Protein AF-0000000065806432 (afdb_homodimer)

Structure (mmCIF, N/CA/C/O backbone):
data_AF-0000000065806432-model_v1
#
loop_
_entity.id
_entity.type
_entity.pdbx_description
1 polymer '8-amino-7-oxononanoate synthase'
#
loop_
_atom_site.group_PDB
_atom_site.id
_atom_site.type_symbol
_atom_site.label_atom_id
_atom_site.label_alt_id
_atom_site.label_comp_id
_atom_site.label_asym_id
_atom_site.label_entity_id
_atom_site.label_seq_id
_atom_site.pdbx_PDB_ins_code
_atom_site.Cartn_x
_atom_site.Cartn_y
_atom_site.Cartn_z
_atom_site.occupancy
_atom_site.B_iso_or_equiv
_atom_site.auth_seq_id
_atom_site.auth_comp_id
_atom_site.auth_asym_id
_atom_site.auth_atom_id
_atom_site.pdbx_PDB_model_num
ATOM 1 N N . MET A 1 1 ? 24.422 17.156 -22.75 1 39.91 1 MET A N 1
ATOM 2 C CA . MET A 1 1 ? 24.797 15.875 -22.156 1 39.91 1 MET A CA 1
ATOM 3 C C . MET A 1 1 ? 23.625 14.891 -22.203 1 39.91 1 MET A C 1
ATOM 5 O O . MET A 1 1 ? 22.469 15.289 -22.016 1 39.91 1 MET A O 1
ATOM 9 N N . ALA A 1 2 ? 23.703 13.812 -22.828 1 48.34 2 ALA A N 1
ATOM 10 C CA . ALA A 1 2 ? 22.656 12.805 -23.016 1 48.34 2 ALA A CA 1
ATOM 11 C C . ALA A 1 2 ? 21.938 12.516 -21.703 1 48.34 2 ALA A C 1
ATOM 13 O O . ALA A 1 2 ? 22.562 12.461 -20.641 1 48.34 2 ALA A O 1
ATOM 14 N N . ASP A 1 3 ? 20.672 12.734 -21.516 1 82.38 3 ASP A N 1
ATOM 15 C CA . ASP A 1 3 ? 19.859 12.398 -20.359 1 82.38 3 ASP A CA 1
ATOM 16 C C . ASP A 1 3 ? 20.125 10.961 -19.906 1 82.38 3 ASP A C 1
ATOM 18 O O . ASP A 1 3 ? 19.656 10.008 -20.531 1 82.38 3 ASP A O 1
ATOM 22 N N . GLY A 1 4 ? 21.156 10.836 -18.969 1 91.88 4 GLY A N 1
ATOM 23 C CA . GLY A 1 4 ? 21.578 9.547 -18.453 1 91.88 4 GLY A CA 1
ATOM 24 C C . GLY A 1 4 ? 20.422 8.672 -18.031 1 91.88 4 GLY A C 1
ATOM 25 O O . GLY A 1 4 ? 20.469 7.445 -18.172 1 91.88 4 GLY A O 1
ATOM 26 N N . TRP A 1 5 ? 19.375 9.281 -17.609 1 95.5 5 TRP A N 1
ATOM 27 C CA . TRP A 1 5 ? 18.188 8.539 -17.219 1 95.5 5 TRP A CA 1
ATOM 28 C C . TRP A 1 5 ? 17.562 7.832 -18.406 1 95.5 5 TRP A C 1
ATOM 30 O O . TRP A 1 5 ? 17.297 6.629 -18.359 1 95.5 5 TRP A O 1
ATOM 40 N N . MET A 1 6 ? 17.375 8.578 -19.516 1 96.62 6 MET A N 1
ATOM 41 C CA . MET A 1 6 ? 16.656 8.062 -20.688 1 96.62 6 MET A CA 1
ATOM 42 C C . MET A 1 6 ? 17.469 6.969 -21.375 1 96.62 6 MET A C 1
ATOM 44 O O . MET A 1 6 ? 16.906 5.988 -21.859 1 96.62 6 MET A O 1
ATOM 48 N N . ALA A 1 7 ? 18.766 7.141 -21.422 1 96.88 7 ALA A N 1
ATOM 49 C CA . ALA A 1 7 ? 19.625 6.113 -22 1 96.88 7 ALA A CA 1
ATOM 50 C C . ALA A 1 7 ? 19.484 4.793 -21.234 1 96.88 7 ALA A C 1
ATOM 52 O O . ALA A 1 7 ? 19.375 3.729 -21.844 1 96.88 7 ALA A O 1
ATOM 53 N N . ARG A 1 8 ? 19.578 4.879 -19.969 1 97.12 8 ARG A N 1
ATOM 54 C CA . ARG A 1 8 ? 19.438 3.689 -19.125 1 97.12 8 ARG A CA 1
ATOM 55 C C . ARG A 1 8 ? 18.078 3.041 -19.312 1 97.12 8 ARG A C 1
ATOM 57 O O . ARG A 1 8 ? 17.969 1.817 -19.422 1 97.12 8 ARG A O 1
ATOM 64 N N . ILE A 1 9 ? 17.047 3.82 -19.297 1 98.12 9 ILE A N 1
ATOM 65 C CA . ILE A 1 9 ? 15.68 3.354 -19.453 1 98.12 9 ILE A CA 1
ATOM 66 C C . ILE A 1 9 ? 15.508 2.672 -20.812 1 98.12 9 ILE A C 1
ATOM 68 O O . ILE A 1 9 ? 14.992 1.555 -20.891 1 98.12 9 ILE A O 1
ATOM 72 N N . ASP A 1 10 ? 15.945 3.293 -21.844 1 98.12 10 ASP A N 1
ATOM 73 C CA . ASP A 1 10 ? 15.82 2.742 -23.188 1 98.12 10 ASP A CA 1
ATOM 74 C C . ASP A 1 10 ? 16.562 1.418 -23.312 1 98.12 10 ASP A C 1
ATOM 76 O O . ASP A 1 10 ? 16.062 0.467 -23.922 1 98.12 10 ASP A O 1
ATOM 80 N N . ASP A 1 11 ? 17.734 1.385 -22.75 1 98.31 11 ASP A N 1
ATOM 81 C CA . ASP A 1 11 ? 18.547 0.168 -22.797 1 98.31 11 ASP A CA 1
ATOM 82 C C . ASP A 1 11 ? 17.844 -0.973 -22.047 1 98.31 11 ASP A C 1
ATOM 84 O O . ASP A 1 11 ? 17.828 -2.109 -22.531 1 98.31 11 ASP A O 1
ATOM 88 N N . ALA A 1 12 ? 17.359 -0.664 -20.875 1 98.25 12 ALA A N 1
ATOM 89 C CA . ALA A 1 12 ? 16.688 -1.678 -20.062 1 98.25 12 ALA A CA 1
ATOM 90 C C . ALA A 1 12 ? 15.445 -2.213 -20.781 1 98.25 12 ALA A C 1
ATOM 92 O O . ALA A 1 12 ? 15.188 -3.418 -20.766 1 98.25 12 ALA A O 1
ATOM 93 N N . LEU A 1 13 ? 14.672 -1.314 -21.391 1 98.44 13 LEU A N 1
ATOM 94 C CA . LEU A 1 13 ? 13.477 -1.72 -22.109 1 98.44 13 LEU A CA 1
ATOM 95 C C . LEU A 1 13 ? 13.844 -2.582 -23.312 1 98.44 13 LEU A C 1
ATOM 97 O O . LEU A 1 13 ? 13.172 -3.58 -23.594 1 98.44 13 LEU A O 1
ATOM 101 N N . ALA A 1 14 ? 14.852 -2.213 -24.016 1 98.44 14 ALA A N 1
ATOM 102 C CA . ALA A 1 14 ? 15.32 -2.992 -25.156 1 98.44 14 ALA A CA 1
ATOM 103 C C . ALA A 1 14 ? 15.766 -4.387 -24.734 1 98.44 14 ALA A C 1
ATOM 105 O O . ALA A 1 14 ? 15.508 -5.371 -25.422 1 98.44 14 ALA A O 1
ATOM 106 N N . GLN A 1 15 ? 16.422 -4.422 -23.641 1 97.69 15 GLN A N 1
ATOM 107 C CA . GLN A 1 15 ? 16.875 -5.703 -23.109 1 97.69 15 GLN A CA 1
ATOM 108 C C . GLN A 1 15 ? 15.688 -6.613 -22.781 1 97.69 15 GLN A C 1
ATOM 110 O O . GLN A 1 15 ? 15.719 -7.812 -23.078 1 97.69 15 GLN A O 1
ATOM 115 N N . ARG A 1 16 ? 14.656 -6.062 -22.125 1 96.81 16 ARG A N 1
ATOM 116 C CA . ARG A 1 16 ? 13.461 -6.848 -21.828 1 96.81 16 ARG A CA 1
ATOM 117 C C . ARG A 1 16 ? 12.852 -7.414 -23.109 1 96.81 16 ARG A C 1
ATOM 119 O O . ARG A 1 16 ? 12.391 -8.562 -23.125 1 96.81 16 ARG A O 1
ATOM 126 N N . ARG A 1 17 ? 12.812 -6.656 -24.141 1 96.5 17 ARG A N 1
ATOM 127 C CA . ARG A 1 17 ? 12.266 -7.102 -25.422 1 96.5 17 ARG A CA 1
ATOM 128 C C . ARG A 1 17 ? 13.117 -8.211 -26.031 1 96.5 17 ARG A C 1
ATOM 130 O O . ARG A 1 17 ? 12.594 -9.219 -26.5 1 96.5 17 ARG A O 1
ATOM 137 N N . ARG A 1 18 ? 14.391 -8.062 -25.953 1 96 18 ARG A N 1
ATOM 138 C CA . ARG A 1 18 ? 15.312 -9.047 -26.516 1 96 18 ARG A CA 1
ATOM 139 C C . ARG A 1 18 ? 15.195 -10.383 -25.781 1 96 18 ARG A C 1
ATOM 141 O O . ARG A 1 18 ? 15.273 -11.445 -26.406 1 96 18 ARG A O 1
ATOM 148 N N . GLU A 1 19 ? 14.953 -10.289 -24.516 1 94.5 19 GLU A N 1
ATOM 149 C CA . GLU A 1 19 ? 14.922 -11.492 -23.688 1 94.5 19 GLU A CA 1
ATOM 150 C C . GLU A 1 19 ? 13.516 -12.07 -23.594 1 94.5 19 GLU A C 1
ATOM 152 O O . GLU A 1 19 ? 13.289 -13.062 -22.906 1 94.5 19 GLU A O 1
ATOM 157 N N . GLN A 1 20 ? 12.57 -11.445 -24.266 1 93.81 20 GLN A N 1
ATOM 158 C CA . GLN A 1 20 ? 11.18 -11.883 -24.266 1 93.81 20 GLN A CA 1
ATOM 159 C C . GLN A 1 20 ? 10.594 -11.883 -22.859 1 93.81 20 GLN A C 1
ATOM 161 O O . GLN A 1 20 ? 9.938 -12.844 -22.453 1 93.81 20 GLN A O 1
ATOM 166 N N . THR A 1 21 ? 10.961 -10.875 -22.109 1 94.38 21 THR A N 1
ATOM 167 C CA . THR A 1 21 ? 10.445 -10.766 -20.75 1 94.38 21 THR A CA 1
ATOM 168 C C . THR A 1 21 ? 9.664 -9.469 -20.578 1 94.38 21 THR A C 1
ATOM 170 O O . THR A 1 21 ? 9.266 -9.125 -19.469 1 94.38 21 THR A O 1
ATOM 173 N N . TYR A 1 22 ? 9.5 -8.742 -21.75 1 96 22 TYR A N 1
ATOM 174 C CA . TYR A 1 22 ? 8.734 -7.508 -21.703 1 96 22 TYR A CA 1
ATOM 175 C C . TYR A 1 22 ? 7.285 -7.781 -21.312 1 96 22 TYR A C 1
ATOM 177 O O . TYR A 1 22 ? 6.621 -8.625 -21.922 1 96 22 TYR A O 1
ATOM 185 N N . ARG A 1 23 ? 6.793 -7.109 -20.281 1 95.44 23 ARG A N 1
ATOM 186 C CA . ARG A 1 23 ? 5.445 -7.309 -19.75 1 95.44 23 ARG A CA 1
ATOM 187 C C . ARG A 1 23 ? 4.473 -6.293 -20.344 1 95.44 23 ARG A C 1
ATOM 189 O O . ARG A 1 23 ? 4.836 -5.137 -20.578 1 95.44 23 ARG A O 1
ATOM 196 N N . GLU A 1 24 ? 3.322 -6.754 -20.578 1 93.38 24 GLU A N 1
ATOM 197 C CA . GLU A 1 24 ? 2.232 -5.902 -21.047 1 93.38 24 GLU A CA 1
ATOM 198 C C . GLU A 1 24 ? 0.978 -6.098 -20.203 1 93.38 24 GLU A C 1
ATOM 200 O O . GLU A 1 24 ? 0.688 -7.207 -19.766 1 93.38 24 GLU A O 1
ATOM 205 N N . ARG A 1 25 ? 0.303 -5.012 -19.938 1 94.31 25 ARG A N 1
ATOM 206 C CA . ARG A 1 25 ? -0.989 -5.082 -19.266 1 94.31 25 ARG A CA 1
ATOM 207 C C . ARG A 1 25 ? -2.135 -5.039 -20.281 1 94.31 25 ARG A C 1
ATOM 209 O O . ARG A 1 25 ? -2.092 -4.273 -21.25 1 94.31 25 ARG A O 1
ATOM 216 N N . TRP A 1 26 ? -3.111 -5.812 -19.969 1 93.25 26 TRP A N 1
ATOM 217 C CA . TRP A 1 26 ? -4.316 -5.828 -20.797 1 93.25 26 TRP A CA 1
ATOM 218 C C . TRP A 1 26 ? -5.508 -5.27 -20.031 1 93.25 26 TRP A C 1
ATOM 220 O O . TRP A 1 26 ? -5.789 -5.699 -18.906 1 93.25 26 TRP A O 1
ATOM 230 N N . ALA A 1 27 ? -6.18 -4.297 -20.609 1 94.88 27 ALA A N 1
ATOM 231 C CA . ALA A 1 27 ? -7.371 -3.73 -19.969 1 94.88 27 ALA A CA 1
ATOM 232 C C . ALA A 1 27 ? -8.578 -4.645 -20.156 1 94.88 27 ALA A C 1
ATOM 234 O O . ALA A 1 27 ? -9.422 -4.398 -21.016 1 94.88 27 ALA A O 1
ATOM 235 N N . LEU A 1 28 ? -8.711 -5.609 -19.312 1 93.06 28 LEU A N 1
ATOM 236 C CA . LEU A 1 28 ? -9.742 -6.633 -19.438 1 93.06 28 LEU A CA 1
ATOM 237 C C . LEU A 1 28 ? -11.023 -6.203 -18.734 1 93.06 28 LEU A C 1
ATOM 239 O O . LEU A 1 28 ? -10.977 -5.543 -17.703 1 93.06 28 LEU A O 1
ATOM 243 N N . SER A 1 29 ? -12.133 -6.527 -19.328 1 89.88 29 SER A N 1
ATOM 244 C CA . SER A 1 29 ? -13.414 -6.43 -18.641 1 89.88 29 SER A CA 1
ATOM 245 C C . SER A 1 29 ? -13.773 -7.746 -17.953 1 89.88 29 SER A C 1
ATOM 247 O O . SER A 1 29 ? -13.516 -8.82 -18.484 1 89.88 29 SER A O 1
ATOM 249 N N . GLY A 1 30 ? -14.281 -7.699 -16.766 1 84.81 30 GLY A N 1
ATOM 250 C CA . GLY A 1 30 ? -14.602 -8.891 -16 1 84.81 30 GLY A CA 1
ATOM 251 C C . GLY A 1 30 ? -13.438 -9.414 -15.188 1 84.81 30 GLY A C 1
ATOM 252 O O . GLY A 1 30 ? -13.586 -10.367 -14.414 1 84.81 30 GLY A O 1
ATOM 253 N N . GLY A 1 31 ? -12.281 -8.984 -15.242 1 72.62 31 GLY A N 1
ATOM 254 C CA . GLY A 1 31 ? -10.992 -9.234 -14.625 1 72.62 31 GLY A CA 1
ATOM 255 C C . GLY A 1 31 ? -11.008 -10.398 -13.648 1 72.62 31 GLY A C 1
ATOM 256 O O . GLY A 1 31 ? -10.391 -11.43 -13.906 1 72.62 31 GLY A O 1
ATOM 257 N N . ASN A 1 32 ? -11.695 -10.609 -12.703 1 86 32 ASN A N 1
ATOM 258 C CA . ASN A 1 32 ? -11.688 -11.664 -11.695 1 86 32 ASN A CA 1
ATOM 259 C C . ASN A 1 32 ? -12.812 -12.672 -11.914 1 86 32 ASN A C 1
ATOM 261 O O . ASN A 1 32 ? -12.891 -13.688 -11.227 1 86 32 ASN A O 1
ATOM 265 N N . ASP A 1 33 ? -13.453 -12.5 -12.914 1 92.69 33 ASP A N 1
ATOM 266 C CA . ASP A 1 33 ? -14.609 -13.359 -13.148 1 92.69 33 ASP A CA 1
ATOM 267 C C . ASP A 1 33 ? -14.211 -14.617 -13.914 1 92.69 33 ASP A C 1
ATOM 269 O O . ASP A 1 33 ? -13.133 -14.68 -14.508 1 92.69 33 ASP A O 1
ATOM 273 N N . ARG A 1 34 ? -15.109 -15.562 -13.844 1 96.06 34 ARG A N 1
ATOM 274 C CA . ARG A 1 34 ? -14.984 -16.797 -14.609 1 96.06 34 ARG A CA 1
ATOM 275 C C . ARG A 1 34 ? -14.805 -16.516 -16.094 1 96.06 34 ARG A C 1
ATOM 277 O O . ARG A 1 34 ? -14.008 -17.172 -16.766 1 96.06 34 ARG A O 1
ATOM 284 N N . LEU A 1 35 ? -15.539 -15.57 -16.531 1 96.44 35 LEU A N 1
ATOM 285 C CA . LEU A 1 35 ? -15.445 -15.102 -17.906 1 96.44 35 LEU A CA 1
ATOM 286 C C . LEU A 1 35 ? -14.93 -13.664 -17.953 1 96.44 35 LEU A C 1
ATOM 288 O O . LEU A 1 35 ? -15.406 -12.805 -17.203 1 96.44 35 LEU A O 1
ATOM 292 N N . ILE A 1 36 ? -13.898 -13.445 -18.812 1 95.75 36 ILE A N 1
ATOM 293 C CA . ILE A 1 36 ? -13.367 -12.102 -19 1 95.75 36 ILE A CA 1
ATOM 294 C C . ILE A 1 36 ? -13.398 -11.742 -20.484 1 95.75 36 ILE A C 1
ATOM 296 O O . ILE A 1 36 ? -13.594 -12.617 -21.344 1 95.75 36 ILE A O 1
ATOM 300 N N . ARG A 1 37 ? -13.234 -10.461 -20.734 1 95.44 37 ARG A N 1
ATOM 301 C CA . ARG A 1 37 ? -13.367 -10.016 -22.109 1 95.44 37 ARG A CA 1
ATOM 302 C C . ARG A 1 37 ? -12.281 -9.008 -22.469 1 95.44 37 ARG A C 1
ATOM 304 O O . ARG A 1 37 ? -11.922 -8.156 -21.656 1 95.44 37 ARG A O 1
ATOM 311 N N . ASP A 1 38 ? -11.734 -9.125 -23.609 1 93.69 38 ASP A N 1
ATOM 312 C CA . ASP A 1 38 ? -10.93 -8.125 -24.297 1 93.69 38 ASP A CA 1
ATOM 313 C C . ASP A 1 38 ? -11.641 -7.625 -25.547 1 93.69 38 ASP A C 1
ATOM 315 O O . ASP A 1 38 ? -11.594 -8.281 -26.594 1 93.69 38 ASP A O 1
ATOM 319 N N . GLY A 1 39 ? -12.195 -6.477 -25.422 1 90.75 39 GLY A N 1
ATOM 320 C CA . GLY A 1 39 ? -13.094 -6.055 -26.484 1 90.75 39 GLY A CA 1
ATOM 321 C C . GLY A 1 39 ? -14.281 -6.98 -26.672 1 90.75 39 GLY A C 1
ATOM 322 O O . GLY A 1 39 ? -15.008 -7.258 -25.703 1 90.75 39 GLY A O 1
ATOM 323 N N . ASP A 1 40 ? -14.367 -7.566 -27.844 1 92.25 40 ASP A N 1
ATOM 324 C CA . ASP A 1 40 ? -15.516 -8.414 -28.156 1 92.25 40 ASP A CA 1
ATOM 325 C C . ASP A 1 40 ? -15.195 -9.883 -27.922 1 92.25 40 ASP A C 1
ATOM 327 O O . ASP A 1 40 ? -16.078 -10.742 -28.016 1 92.25 40 ASP A O 1
ATOM 331 N N . ARG A 1 41 ? -14.039 -10.133 -27.547 1 95.31 41 ARG A N 1
ATOM 332 C CA . ARG A 1 41 ? -13.641 -11.531 -27.359 1 95.31 41 ARG A CA 1
ATOM 333 C C . ARG A 1 41 ? -13.758 -11.938 -25.891 1 95.31 41 ARG A C 1
ATOM 335 O O . ARG A 1 41 ? -13.305 -11.219 -25 1 95.31 41 ARG A O 1
ATOM 342 N N . GLN A 1 42 ? -14.352 -13.047 -25.734 1 96.62 42 GLN A N 1
ATOM 343 C CA . GLN A 1 42 ? -14.539 -13.586 -24.406 1 96.62 42 GLN A CA 1
ATOM 344 C C . GLN A 1 42 ? -13.586 -14.75 -24.141 1 96.62 42 GLN A C 1
ATOM 346 O O . GLN A 1 42 ? -13.328 -15.562 -25.031 1 96.62 42 GLN A O 1
ATOM 351 N N . TYR A 1 43 ? -13.102 -14.859 -22.938 1 97.75 43 TYR A N 1
ATOM 352 C CA . TYR A 1 43 ? -12.18 -15.914 -22.547 1 97.75 43 TYR A CA 1
ATOM 353 C C . TYR A 1 43 ? -12.609 -16.547 -21.219 1 97.75 43 TYR A C 1
ATOM 355 O O . TYR A 1 43 ? -13.133 -15.875 -20.344 1 97.75 43 TYR A O 1
ATOM 363 N N . LEU A 1 44 ? -12.43 -17.906 -21.094 1 98.19 44 LEU A N 1
ATOM 364 C CA . LEU A 1 44 ? -12.414 -18.547 -19.781 1 98.19 44 LEU A CA 1
ATOM 365 C C . LEU A 1 44 ? -11.172 -18.141 -19 1 98.19 44 LEU A C 1
ATOM 367 O O . LEU A 1 44 ? -10.047 -18.297 -19.484 1 98.19 44 LEU A O 1
ATOM 371 N N . ASN A 1 45 ? -11.359 -17.625 -17.828 1 97.81 45 ASN A N 1
ATOM 372 C CA . ASN A 1 45 ? -10.289 -17.047 -17.031 1 97.81 45 ASN A CA 1
ATOM 373 C C . ASN A 1 45 ? -9.633 -18.078 -16.109 1 97.81 45 ASN A C 1
ATOM 375 O O . ASN A 1 45 ? -10.242 -18.531 -15.148 1 97.81 45 ASN A O 1
ATOM 379 N N . PHE A 1 46 ? -8.414 -18.453 -16.359 1 98.25 46 PHE A N 1
ATOM 380 C CA . PHE A 1 46 ? -7.66 -19.375 -15.523 1 98.25 46 PHE A CA 1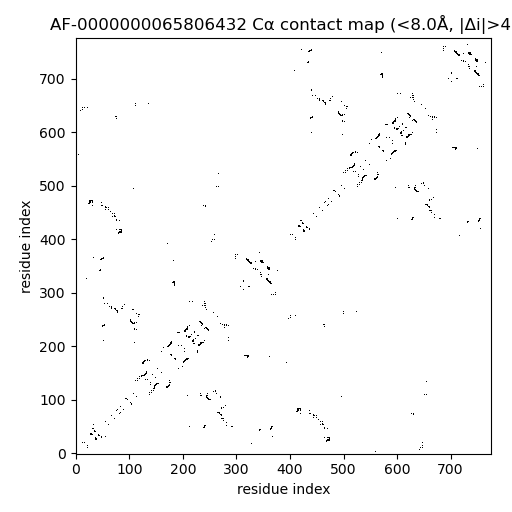
ATOM 381 C C . PHE A 1 46 ? -6.418 -18.688 -14.961 1 98.25 46 PHE A C 1
ATOM 383 O O . PHE A 1 46 ? -5.367 -19.328 -14.828 1 98.25 46 PHE A O 1
ATOM 390 N N . SER A 1 47 ? -6.566 -17.344 -14.641 1 97.12 47 SER A N 1
ATOM 391 C CA . SER A 1 47 ? -5.43 -16.578 -14.141 1 97.12 47 SER A CA 1
ATOM 392 C C . SER A 1 47 ? -5.805 -15.789 -12.898 1 97.12 47 SER A C 1
ATOM 394 O O . SER A 1 47 ? -4.988 -15.023 -12.367 1 97.12 47 SER A O 1
ATOM 396 N N . SER A 1 48 ? -7.004 -15.891 -12.336 1 96.56 48 SER A N 1
ATOM 397 C CA . SER A 1 48 ? -7.496 -15.102 -11.211 1 96.56 48 SER A CA 1
ATOM 398 C C . SER A 1 48 ? -7.082 -15.719 -9.883 1 96.56 48 SER A C 1
ATOM 400 O O . SER A 1 48 ? -7.105 -16.938 -9.727 1 96.56 48 SER A O 1
ATOM 402 N N . ASN A 1 49 ? -6.699 -14.82 -8.898 1 97.56 49 ASN A N 1
ATOM 403 C CA . ASN A 1 49 ? -6.43 -15.273 -7.543 1 97.56 49 ASN A CA 1
ATOM 404 C C . ASN A 1 49 ? -7.684 -15.227 -6.676 1 97.56 49 ASN A C 1
ATOM 406 O O . ASN A 1 49 ? -7.621 -15.461 -5.465 1 97.56 49 ASN A O 1
ATOM 410 N N . ASP A 1 50 ? -8.828 -14.891 -7.285 1 97.75 50 ASP A N 1
ATOM 411 C CA . ASP A 1 50 ? -10.086 -14.891 -6.551 1 97.75 50 ASP A CA 1
ATOM 412 C C . ASP A 1 50 ? -10.617 -16.312 -6.375 1 97.75 50 ASP A C 1
ATOM 414 O O . ASP A 1 50 ? -11.688 -16.656 -6.883 1 97.75 50 ASP A O 1
ATOM 418 N N . TYR A 1 51 ? -9.969 -17.109 -5.531 1 98.44 51 TYR A N 1
ATOM 419 C CA . TYR A 1 51 ? -10.086 -18.562 -5.461 1 98.44 51 TYR A CA 1
ATOM 420 C C . TYR A 1 51 ? -11.508 -18.984 -5.125 1 98.44 51 TYR A C 1
ATOM 422 O O . TYR A 1 51 ? -11.984 -20.016 -5.582 1 98.44 51 TYR A O 1
ATOM 430 N N . LEU A 1 52 ? -12.211 -18.172 -4.344 1 98.31 52 LEU A N 1
ATOM 431 C CA . LEU A 1 52 ? -13.539 -18.547 -3.887 1 98.31 52 LEU A CA 1
ATOM 432 C C . LEU A 1 52 ? -14.617 -17.734 -4.594 1 98.31 52 LEU A C 1
ATOM 434 O O . LEU A 1 52 ? -15.805 -17.875 -4.289 1 98.31 52 LEU A O 1
ATOM 438 N N . GLY A 1 53 ? -14.203 -16.844 -5.48 1 96.75 53 GLY A N 1
ATOM 439 C CA . GLY A 1 53 ? -15.148 -16.047 -6.25 1 96.75 53 GLY A CA 1
ATOM 440 C C . GLY A 1 53 ? -15.875 -15.008 -5.414 1 96.75 53 GLY A C 1
ATOM 441 O O . GLY A 1 53 ? -17.047 -14.734 -5.648 1 96.75 53 GLY A O 1
ATOM 442 N N . LEU A 1 54 ? -15.234 -14.438 -4.461 1 97.88 54 LEU A N 1
ATOM 443 C CA . LEU A 1 54 ? -15.938 -13.578 -3.514 1 97.88 54 LEU A CA 1
ATOM 444 C C . LEU A 1 54 ? -15.906 -12.125 -3.971 1 97.88 54 LEU A C 1
ATOM 446 O O . LEU A 1 54 ? -16.656 -11.289 -3.457 1 97.88 54 LEU A O 1
ATOM 450 N N . ALA A 1 55 ? -15.078 -11.773 -4.953 1 97.12 55 ALA A N 1
ATOM 451 C CA . ALA A 1 55 ? -14.945 -10.391 -5.418 1 97.12 55 ALA A CA 1
ATOM 452 C C . ALA A 1 55 ? -16.281 -9.859 -5.938 1 97.12 55 ALA A C 1
ATOM 454 O O . ALA A 1 55 ? -16.5 -8.648 -5.961 1 97.12 55 ALA A O 1
ATOM 455 N N . ARG A 1 56 ? -17.172 -10.773 -6.34 1 95.75 56 ARG A N 1
ATOM 456 C CA . ARG A 1 56 ? -18.469 -10.352 -6.836 1 95.75 56 ARG A CA 1
ATOM 457 C C . ARG A 1 56 ? -19.594 -11 -6.039 1 95.75 56 ARG A C 1
ATOM 459 O O . ARG A 1 56 ? -20.734 -11.109 -6.523 1 95.75 56 ARG A O 1
ATOM 466 N N . HIS A 1 57 ? -19.297 -11.508 -4.938 1 97.25 57 HIS A N 1
ATOM 467 C CA . HIS A 1 57 ? -20.312 -12.117 -4.086 1 97.25 57 HIS A CA 1
ATOM 468 C C . HIS A 1 57 ? -21.312 -11.086 -3.604 1 97.25 57 HIS A C 1
ATOM 470 O O . HIS A 1 57 ? -20.938 -10.023 -3.102 1 97.25 57 HIS A O 1
ATOM 476 N N . PRO A 1 58 ? -22.609 -11.367 -3.674 1 97.88 58 PRO A N 1
ATOM 477 C CA . PRO A 1 58 ? -23.641 -10.367 -3.381 1 97.88 58 PRO A CA 1
ATOM 478 C C . PRO A 1 58 ? -23.547 -9.836 -1.953 1 97.88 58 PRO A C 1
ATOM 480 O O . PRO A 1 58 ? -23.734 -8.633 -1.726 1 97.88 58 PRO A O 1
ATOM 483 N N . GLU A 1 59 ? -23.266 -10.656 -0.971 1 98.56 59 GLU A N 1
ATOM 484 C CA . GLU A 1 59 ? -23.188 -10.219 0.419 1 98.56 59 GLU A CA 1
ATOM 485 C C . GLU A 1 59 ? -22 -9.281 0.633 1 98.56 59 GLU A C 1
ATOM 487 O O . GLU A 1 59 ? -22.078 -8.352 1.438 1 98.56 59 GLU A O 1
ATOM 492 N N . VAL A 1 60 ? -20.906 -9.562 -0.046 1 98.5 60 VAL A N 1
ATOM 493 C CA . VAL A 1 60 ? -19.688 -8.75 0.088 1 98.5 60 VAL A CA 1
ATOM 494 C C . VAL A 1 60 ? -19.891 -7.398 -0.587 1 98.5 60 VAL A C 1
ATOM 496 O O . VAL A 1 60 ? -19.531 -6.359 -0.03 1 98.5 60 VAL A O 1
ATOM 499 N N . ILE A 1 61 ? -20.531 -7.418 -1.81 1 98.44 61 ILE A N 1
ATOM 500 C CA . ILE A 1 61 ? -20.844 -6.191 -2.527 1 98.44 61 ILE A CA 1
ATOM 501 C C . ILE A 1 61 ? -21.797 -5.336 -1.692 1 98.44 61 ILE A C 1
ATOM 503 O O . ILE A 1 61 ? -21.609 -4.125 -1.568 1 98.44 61 ILE A O 1
ATOM 507 N N . ALA A 1 62 ? -22.781 -5.949 -1.089 1 98.75 62 ALA A N 1
ATOM 508 C CA . ALA A 1 62 ? -23.734 -5.223 -0.25 1 98.75 62 ALA A CA 1
ATOM 509 C C . ALA A 1 62 ? -23.031 -4.555 0.927 1 98.75 62 ALA A C 1
ATOM 511 O O . ALA A 1 62 ? -23.344 -3.414 1.278 1 98.75 62 ALA A O 1
ATOM 512 N N . ALA A 1 63 ? -22.094 -5.238 1.56 1 98.69 63 ALA A N 1
ATOM 513 C CA . ALA A 1 63 ? -21.344 -4.684 2.688 1 98.69 63 ALA A CA 1
ATOM 514 C C . ALA A 1 63 ? -20.469 -3.516 2.244 1 98.69 63 ALA A C 1
ATOM 516 O O . ALA A 1 63 ? -20.328 -2.527 2.969 1 98.69 63 ALA A O 1
ATOM 517 N N . TRP A 1 64 ? -19.875 -3.703 1.062 1 98.25 64 TRP A N 1
ATOM 518 C CA . TRP A 1 64 ? -19.125 -2.619 0.44 1 98.25 64 TRP A CA 1
ATOM 519 C C . TRP A 1 64 ? -19.984 -1.38 0.268 1 98.25 64 TRP A C 1
ATOM 521 O O . TRP A 1 64 ? -19.594 -0.274 0.639 1 98.25 64 TRP A O 1
ATOM 531 N N . GLN A 1 65 ? -21.141 -1.565 -0.251 1 98.62 65 GLN A N 1
ATOM 532 C CA . GLN A 1 65 ? -22.062 -0.473 -0.55 1 98.62 65 GLN A CA 1
ATOM 533 C C . GLN A 1 65 ? -22.609 0.148 0.73 1 98.62 65 GLN A C 1
ATOM 535 O O . GLN A 1 65 ? -22.641 1.372 0.87 1 98.62 65 GLN A O 1
ATOM 540 N N . GLN A 1 66 ? -23.016 -0.657 1.701 1 98.12 66 GLN A N 1
ATOM 541 C CA . GLN A 1 66 ? -23.562 -0.175 2.965 1 98.12 66 GLN A CA 1
ATOM 542 C C . GLN A 1 66 ? -22.484 0.537 3.791 1 98.12 66 GLN A C 1
ATOM 544 O O . GLN A 1 66 ? -22.781 1.532 4.461 1 98.12 66 GLN A O 1
ATOM 549 N N . GLY A 1 67 ? -21.281 -0.02 3.758 1 97.19 67 GLY A N 1
ATOM 550 C CA . GLY A 1 67 ? -20.172 0.629 4.453 1 97.19 67 GLY A CA 1
ATOM 551 C C . GLY A 1 67 ? -19.922 2.047 3.979 1 97.19 67 GLY A C 1
ATOM 552 O O . GLY A 1 67 ? -19.656 2.939 4.785 1 97.19 67 GLY A O 1
ATOM 553 N N . ALA A 1 68 ? -20.016 2.242 2.668 1 97.38 68 ALA A N 1
ATOM 554 C CA . ALA A 1 68 ? -19.828 3.574 2.102 1 97.38 68 ALA A CA 1
ATOM 555 C C . ALA A 1 68 ? -20.906 4.539 2.574 1 97.38 68 ALA A C 1
ATOM 557 O O . ALA A 1 68 ? -20.625 5.699 2.881 1 97.38 68 ALA A O 1
ATOM 558 N N . ALA A 1 69 ? -22.109 4.062 2.615 1 96.44 69 ALA A N 1
ATOM 559 C CA . ALA A 1 69 ? -23.234 4.887 3.059 1 96.44 69 ALA A CA 1
ATOM 560 C C . ALA A 1 69 ? -23.078 5.285 4.523 1 96.44 69 ALA A C 1
ATOM 562 O O . ALA A 1 69 ? -23.438 6.398 4.914 1 96.44 69 ALA A O 1
ATOM 563 N N . GLN A 1 70 ? -22.516 4.414 5.289 1 94.31 70 GLN A N 1
ATOM 564 C CA . GLN A 1 70 ? -22.469 4.609 6.734 1 94.31 70 GLN A CA 1
ATOM 565 C C . GLN A 1 70 ? -21.219 5.387 7.141 1 94.31 70 GLN A C 1
ATOM 567 O O . GLN A 1 70 ? -21.281 6.238 8.031 1 94.31 70 GLN A O 1
ATOM 572 N N . ALA A 1 71 ? -20.125 5.074 6.473 1 94.12 71 ALA A N 1
ATOM 573 C CA . ALA A 1 71 ? -18.875 5.562 7.027 1 94.12 71 ALA A CA 1
ATOM 574 C C . ALA A 1 71 ? -18.062 6.312 5.973 1 94.12 71 ALA A C 1
ATOM 576 O O . ALA A 1 71 ? -17 6.859 6.27 1 94.12 71 ALA A O 1
ATOM 577 N N . GLY A 1 72 ? -18.516 6.379 4.746 1 95.25 72 GLY A N 1
ATOM 578 C CA . GLY A 1 72 ? -17.781 7.062 3.689 1 95.25 72 GLY A CA 1
ATOM 579 C C . GLY A 1 72 ? -16.797 6.164 2.975 1 95.25 72 GLY A C 1
ATOM 580 O O . GLY A 1 72 ? -16.703 4.973 3.275 1 95.25 72 GLY A O 1
ATOM 581 N N . VAL A 1 73 ? -16.031 6.723 1.976 1 97.25 73 VAL A N 1
ATOM 582 C CA . VAL A 1 73 ? -15.227 5.91 1.07 1 97.25 73 VAL A CA 1
ATOM 583 C C . VAL A 1 73 ? -13.742 6.211 1.281 1 97.25 73 VAL A C 1
ATOM 585 O O . VAL A 1 73 ? -12.891 5.746 0.515 1 97.25 73 VAL A O 1
ATOM 588 N N . GLY A 1 74 ? -13.375 6.965 2.275 1 96.38 74 GLY A N 1
ATOM 589 C CA . GLY A 1 74 ? -11.992 7.281 2.619 1 96.38 74 GLY A CA 1
ATOM 590 C C . GLY A 1 74 ? -11.773 7.438 4.113 1 96.38 74 GLY A C 1
ATOM 591 O O . GLY A 1 74 ? -12.695 7.801 4.848 1 96.38 74 GLY A O 1
ATOM 592 N N . ALA A 1 75 ? -10.5 7.191 4.512 1 94.06 75 ALA A N 1
ATOM 593 C CA . ALA A 1 75 ? -10.172 7.266 5.934 1 94.06 75 ALA A CA 1
ATOM 594 C C . ALA A 1 75 ? -9.719 8.672 6.32 1 94.06 75 ALA A C 1
ATOM 596 O O . ALA A 1 75 ? -9.789 9.055 7.488 1 94.06 75 ALA A O 1
ATOM 597 N N . GLY A 1 76 ? -9.203 9.406 5.375 1 90.12 76 GLY A N 1
ATOM 598 C CA . GLY A 1 76 ? -8.883 10.812 5.586 1 90.12 76 GLY A CA 1
ATOM 599 C C . GLY A 1 76 ? -7.605 11.016 6.379 1 90.12 76 GLY A C 1
ATOM 600 O O . GLY A 1 76 ? -7.25 12.148 6.715 1 90.12 76 GLY A O 1
ATOM 601 N N . GLY A 1 77 ? -6.91 10.016 6.75 1 93 77 GLY A N 1
ATOM 602 C CA . GLY A 1 77 ? -5.652 10.094 7.469 1 93 77 GLY A CA 1
ATOM 603 C C . GLY A 1 77 ? -5.137 8.742 7.918 1 93 77 GLY A C 1
ATOM 604 O O . GLY A 1 77 ? -5.777 7.715 7.676 1 93 77 GLY A O 1
ATOM 605 N N . SER A 1 78 ? -3.957 8.828 8.531 1 94.19 78 SER A N 1
ATOM 606 C CA . SER A 1 78 ? -3.4 7.625 9.133 1 94.19 78 SER A CA 1
ATOM 607 C C . SER A 1 78 ? -4.234 7.172 10.328 1 94.19 78 SER A C 1
ATOM 609 O O . SER A 1 78 ? -4.965 7.969 10.922 1 94.19 78 SER A O 1
ATOM 611 N N . GLY A 1 79 ? -4.086 5.898 10.641 1 94.62 79 GLY A N 1
ATOM 612 C CA . GLY A 1 79 ? -4.746 5.383 11.828 1 94.62 79 GLY A CA 1
ATOM 613 C C . GLY A 1 79 ? -4.281 6.051 13.109 1 94.62 79 GLY A C 1
ATOM 614 O O . GLY A 1 79 ? -4.969 6 14.133 1 94.62 79 GLY A O 1
ATOM 615 N N . HIS A 1 80 ? -3.152 6.758 13.102 1 94.81 80 HIS A N 1
ATOM 616 C CA . HIS A 1 80 ? -2.572 7.391 14.281 1 94.81 80 HIS A CA 1
ATOM 617 C C . HIS A 1 80 ? -3.059 8.828 14.43 1 94.81 80 HIS A C 1
ATOM 619 O O . HIS A 1 80 ? -2.781 9.484 15.438 1 94.81 80 HIS A O 1
ATOM 625 N N . VAL A 1 81 ? -3.803 9.328 13.445 1 93.56 81 VAL A N 1
ATOM 626 C CA . VAL A 1 81 ? -4.371 10.672 13.5 1 93.56 81 VAL A CA 1
ATOM 627 C C . VAL A 1 81 ? -5.883 10.586 13.695 1 93.56 81 VAL A C 1
ATOM 629 O O . VAL A 1 81 ? -6.371 10.57 14.828 1 93.56 81 VAL A O 1
ATOM 632 N N . THR A 1 82 ? -6.641 10.234 12.594 1 93.25 82 THR A N 1
ATOM 633 C CA . THR A 1 82 ? -8.078 10.055 12.727 1 93.25 82 THR A CA 1
ATOM 634 C C . THR A 1 82 ? -8.57 8.953 11.781 1 93.25 82 THR A C 1
ATOM 636 O O . THR A 1 82 ? -9.773 8.773 11.609 1 93.25 82 THR A O 1
ATOM 639 N N . GLY A 1 83 ? -7.719 8.234 11.195 1 94.75 83 GLY A N 1
ATOM 640 C CA . GLY A 1 83 ? -8.117 7.301 10.156 1 94.75 83 GLY A CA 1
ATOM 641 C C . GLY A 1 83 ? -8.539 5.945 10.695 1 94.75 83 GLY A C 1
ATOM 642 O O . GLY A 1 83 ? -8.992 5.082 9.938 1 94.75 83 GLY A O 1
ATOM 643 N N . TYR A 1 84 ? -8.344 5.672 12.016 1 95.94 84 TYR A N 1
ATOM 644 C CA . TYR A 1 84 ? -8.727 4.426 12.664 1 95.94 84 TYR A CA 1
ATOM 645 C C . TYR A 1 84 ? -10.117 4.535 13.281 1 95.94 84 TYR A C 1
ATOM 647 O O . TYR A 1 84 ? -10.398 5.469 14.031 1 95.94 84 TYR A O 1
ATOM 655 N N . GLY A 1 85 ? -11 3.596 12.883 1 95.62 85 GLY A N 1
ATOM 656 C CA . GLY A 1 85 ? -12.367 3.641 13.383 1 95.62 85 GLY A CA 1
ATOM 657 C C . GLY A 1 85 ? -12.852 2.311 13.93 1 95.62 85 GLY A C 1
ATOM 658 O O . GLY A 1 85 ? -12.07 1.364 14.055 1 95.62 85 GLY A O 1
ATOM 659 N N . LEU A 1 86 ? -14.133 2.285 14.266 1 95.19 86 LEU A N 1
ATOM 660 C CA . LEU A 1 86 ? -14.742 1.12 14.898 1 95.19 86 LEU A CA 1
ATOM 661 C C . LEU A 1 86 ? -14.742 -0.076 13.953 1 95.19 86 LEU A C 1
ATOM 663 O O . LEU A 1 86 ? -14.594 -1.22 14.391 1 95.19 86 LEU A O 1
ATOM 667 N N . HIS A 1 87 ? -14.93 0.205 12.641 1 96 87 HIS A N 1
ATOM 668 C CA . HIS A 1 87 ? -14.867 -0.881 11.672 1 96 87 HIS A CA 1
ATOM 669 C C . HIS A 1 87 ? -13.5 -1.556 11.688 1 96 87 HIS A C 1
ATOM 671 O O . HIS A 1 87 ? -13.406 -2.783 11.617 1 96 87 HIS A O 1
ATOM 677 N N . HIS A 1 88 ? -12.453 -0.731 11.773 1 97.75 88 HIS A N 1
ATOM 678 C CA . HIS A 1 88 ? -11.102 -1.261 11.82 1 97.75 88 HIS A CA 1
ATOM 679 C C . HIS A 1 88 ? -10.875 -2.09 13.078 1 97.75 88 HIS A C 1
ATOM 681 O O . HIS A 1 88 ? -10.367 -3.213 13.008 1 97.75 88 HIS A O 1
ATOM 687 N N . GLN A 1 89 ? -11.25 -1.516 14.195 1 97.75 89 GLN A N 1
ATOM 688 C CA . GLN A 1 89 ? -11.062 -2.178 15.477 1 97.75 89 GLN A CA 1
ATOM 689 C C . GLN A 1 89 ? -11.789 -3.518 15.516 1 97.75 89 GLN A C 1
ATOM 691 O O . GLN A 1 89 ? -11.219 -4.527 15.945 1 97.75 89 GLN A O 1
ATOM 696 N N . ARG A 1 90 ? -13.008 -3.512 15.078 1 97.69 90 ARG A N 1
ATOM 697 C CA . ARG A 1 90 ? -13.812 -4.727 15.086 1 97.69 90 ARG A CA 1
ATOM 698 C C . ARG A 1 90 ? -13.203 -5.801 14.195 1 97.69 90 ARG A C 1
ATOM 700 O O . ARG A 1 90 ? -13.141 -6.973 14.578 1 97.69 90 ARG A O 1
ATOM 707 N N . LEU A 1 91 ? -12.773 -5.43 13.016 1 98.62 91 LEU A N 1
ATOM 708 C CA . LEU A 1 91 ? -12.188 -6.41 12.109 1 98.62 91 LEU A CA 1
ATOM 709 C C . LEU A 1 91 ? -10.891 -6.977 12.688 1 98.62 91 LEU A C 1
ATOM 711 O O . LEU A 1 91 ? -10.633 -8.18 12.57 1 98.62 91 LEU A O 1
ATOM 715 N N . GLU A 1 92 ? -10.023 -6.09 13.266 1 98.81 92 GLU A N 1
ATOM 716 C CA . GLU A 1 92 ? -8.797 -6.562 13.891 1 98.81 92 GLU A CA 1
ATOM 717 C C . GLU A 1 92 ? -9.086 -7.59 14.977 1 98.81 92 GLU A C 1
ATOM 719 O O . GLU A 1 92 ? -8.438 -8.633 15.047 1 98.81 92 GLU A O 1
ATOM 724 N N . GLN A 1 93 ? -10.07 -7.328 15.773 1 98.62 93 GLN A N 1
ATOM 725 C CA . GLN A 1 93 ? -10.43 -8.234 16.859 1 98.62 93 GLN A CA 1
ATOM 726 C C . GLN A 1 93 ? -10.977 -9.555 16.312 1 98.62 93 GLN A C 1
ATOM 728 O O . GLN A 1 93 ? -10.586 -10.625 16.766 1 98.62 93 GLN A O 1
ATOM 733 N N . ARG A 1 94 ? -11.828 -9.492 15.367 1 98.5 94 ARG A N 1
ATOM 734 C CA . ARG A 1 94 ? -12.43 -10.695 14.781 1 98.5 94 ARG A CA 1
ATOM 735 C C . ARG A 1 94 ? -11.375 -11.562 14.109 1 98.5 94 ARG A C 1
ATOM 737 O O . ARG A 1 94 ? -11.422 -12.789 14.211 1 98.5 94 ARG A O 1
ATOM 744 N N . LEU A 1 95 ? -10.492 -10.938 13.406 1 98.56 95 LEU A N 1
ATOM 745 C CA . LEU A 1 95 ? -9.406 -11.656 12.742 1 98.56 95 LEU A CA 1
ATOM 746 C C . LEU A 1 95 ? -8.531 -12.375 13.758 1 98.56 95 LEU A C 1
ATOM 748 O O . LEU A 1 95 ? -8.172 -13.539 13.562 1 98.56 95 LEU A O 1
ATOM 752 N N . ALA A 1 96 ? -8.133 -11.609 14.805 1 98.69 96 ALA A N 1
ATOM 753 C CA . ALA A 1 96 ? -7.297 -12.18 15.852 1 98.69 96 ALA A CA 1
ATOM 754 C C . ALA A 1 96 ? -7.969 -13.398 16.484 1 98.69 96 ALA A C 1
ATOM 756 O O . ALA A 1 96 ? -7.348 -14.461 16.625 1 98.69 96 ALA A O 1
ATOM 757 N N . ASP A 1 97 ? -9.227 -13.281 16.781 1 98.44 97 ASP A N 1
ATOM 758 C CA . ASP A 1 97 ? -9.984 -14.375 17.391 1 98.44 97 ASP A CA 1
ATOM 759 C C . ASP A 1 97 ? -10.078 -15.562 16.438 1 98.44 97 ASP A C 1
ATOM 761 O O . ASP A 1 97 ? -9.836 -16.703 16.844 1 98.44 97 ASP A O 1
ATOM 765 N N . TRP A 1 98 ? -10.414 -15.328 15.211 1 98.19 98 TRP A N 1
ATOM 766 C CA . TRP A 1 98 ? -10.633 -16.375 14.211 1 98.19 98 TRP A CA 1
ATOM 767 C C . TRP A 1 98 ? -9.352 -17.156 13.945 1 98.19 98 TRP A C 1
ATOM 769 O O . TRP A 1 98 ? -9.375 -18.375 13.859 1 98.19 98 TRP A O 1
ATOM 779 N N . LEU A 1 99 ? -8.203 -16.453 13.914 1 98.06 99 LEU A N 1
ATOM 780 C CA . LEU A 1 99 ? -6.953 -17.094 13.5 1 98.06 99 LEU A CA 1
ATOM 781 C C . LEU A 1 99 ? -6.121 -17.484 14.719 1 98.06 99 LEU A C 1
ATOM 783 O O . LEU A 1 99 ? -5.059 -18.094 14.578 1 98.06 99 LEU A O 1
ATOM 787 N N . GLY A 1 100 ? -6.598 -17.141 15.891 1 97.25 100 GLY A N 1
ATOM 788 C CA . GLY A 1 100 ? -5.996 -17.625 17.125 1 97.25 100 GLY A CA 1
ATOM 789 C C . GLY A 1 100 ? -4.738 -16.875 17.5 1 97.25 100 GLY A C 1
ATOM 790 O O . GLY A 1 100 ? -3.744 -17.469 17.906 1 97.25 100 GLY A O 1
ATOM 791 N N . PHE A 1 101 ? -4.715 -15.586 17.391 1 98.25 101 PHE A N 1
ATOM 792 C CA . PHE A 1 101 ? -3.625 -14.719 17.828 1 98.25 101 PHE A CA 1
ATOM 793 C C . PHE A 1 101 ? -4.137 -13.648 18.781 1 98.25 101 PHE A C 1
ATOM 795 O O . PHE A 1 101 ? -5.32 -13.312 18.766 1 98.25 101 PHE A O 1
ATOM 802 N N . PRO A 1 102 ? -3.258 -13.094 19.578 1 98.62 102 PRO A N 1
ATOM 803 C CA . PRO A 1 102 ? -3.701 -12.047 20.5 1 98.62 102 PRO A CA 1
ATOM 804 C C . PRO A 1 102 ? -4.109 -10.758 19.781 1 98.62 102 PRO A C 1
ATOM 806 O O . PRO A 1 102 ? -5.043 -10.078 20.219 1 98.62 102 PRO A O 1
ATOM 809 N N . ARG A 1 103 ? -3.422 -10.406 18.672 1 98.81 103 ARG A N 1
ATOM 810 C CA . ARG A 1 103 ? -3.676 -9.148 17.984 1 98.81 103 ARG A CA 1
ATOM 811 C C . ARG A 1 103 ? -3.602 -9.32 16.469 1 98.81 103 ARG A C 1
ATOM 813 O O . ARG A 1 103 ? -2.912 -10.211 15.977 1 98.81 103 ARG A O 1
ATOM 820 N N . ALA A 1 104 ? -4.309 -8.523 15.797 1 98.88 104 ALA A N 1
ATOM 821 C CA . ALA A 1 104 ? -4.207 -8.32 14.352 1 98.88 104 ALA A CA 1
ATOM 822 C C . ALA A 1 104 ? -4.098 -6.832 14.016 1 98.88 104 ALA A C 1
ATOM 824 O O . ALA A 1 104 ? -4.727 -5.996 14.672 1 98.88 104 ALA A O 1
ATOM 825 N N . LEU A 1 105 ? -3.279 -6.453 13.086 1 98.81 105 LEU A N 1
ATOM 826 C CA . LEU A 1 105 ? -3.158 -5.094 12.562 1 98.81 105 LEU A CA 1
ATOM 827 C C . LEU A 1 105 ? -3.412 -5.066 11.062 1 98.81 105 LEU A C 1
ATOM 829 O O . LEU A 1 105 ? -2.834 -5.855 10.312 1 98.81 105 LEU A O 1
ATOM 833 N N . LEU A 1 106 ? -4.242 -4.156 10.633 1 98.62 106 LEU A N 1
ATOM 834 C CA . LEU A 1 106 ? -4.621 -4.051 9.227 1 98.62 106 LEU A CA 1
ATOM 835 C C . LEU A 1 106 ? -3.604 -3.225 8.453 1 98.62 106 LEU A C 1
ATOM 837 O O . LEU A 1 106 ? -3.08 -2.234 8.969 1 98.62 106 LEU A O 1
ATOM 841 N N . PHE A 1 107 ? -3.311 -3.629 7.281 1 97.88 107 PHE A N 1
ATOM 842 C CA . PHE A 1 107 ? -2.428 -2.945 6.344 1 97.88 107 PHE A CA 1
ATOM 843 C C . PHE A 1 107 ? -3.105 -2.775 4.988 1 97.88 107 PHE A C 1
ATOM 845 O O . PHE A 1 107 ? -4.086 -3.461 4.688 1 97.88 107 PHE A O 1
ATOM 852 N N . THR A 1 108 ? -2.572 -1.922 4.164 1 95.62 108 THR A N 1
ATOM 853 C CA . THR A 1 108 ? -3.184 -1.572 2.887 1 95.62 108 THR A CA 1
ATOM 854 C C . THR A 1 108 ? -2.957 -2.678 1.859 1 95.62 108 THR A C 1
ATOM 856 O O . THR A 1 108 ? -3.713 -2.797 0.892 1 95.62 108 THR A O 1
ATOM 859 N N . SER A 1 109 ? -1.907 -3.445 2.002 1 96.69 109 SER A N 1
ATOM 860 C CA . SER A 1 109 ? -1.607 -4.562 1.113 1 96.69 109 SER A CA 1
ATOM 861 C C . SER A 1 109 ? -0.673 -5.566 1.781 1 96.69 109 SER A C 1
ATOM 863 O O . SER A 1 109 ? -0.042 -5.254 2.793 1 96.69 109 SER A O 1
ATOM 865 N N . GLY A 1 110 ? -0.664 -6.746 1.199 1 97.62 110 GLY A N 1
ATOM 866 C CA . GLY A 1 110 ? 0.3 -7.727 1.677 1 97.62 110 GLY A CA 1
ATOM 867 C C . GLY A 1 110 ? 1.739 -7.297 1.471 1 97.62 110 GLY A C 1
ATOM 868 O O . GLY A 1 110 ? 2.596 -7.543 2.322 1 97.62 110 GLY A O 1
ATOM 869 N N . PHE A 1 111 ? 2.023 -6.652 0.322 1 97.5 111 PHE A N 1
ATOM 870 C CA . PHE A 1 111 ? 3.354 -6.129 0.027 1 97.5 111 PHE A CA 1
ATOM 871 C C . PHE A 1 111 ? 3.814 -5.176 1.121 1 97.5 111 PHE A C 1
ATOM 873 O O . PHE A 1 111 ? 4.914 -5.32 1.654 1 97.5 111 PHE A O 1
ATOM 880 N N . ALA A 1 112 ? 2.943 -4.258 1.491 1 96.69 112 ALA A N 1
ATOM 881 C CA . ALA A 1 112 ? 3.238 -3.279 2.533 1 96.69 112 ALA A CA 1
ATOM 882 C C . ALA A 1 112 ? 3.4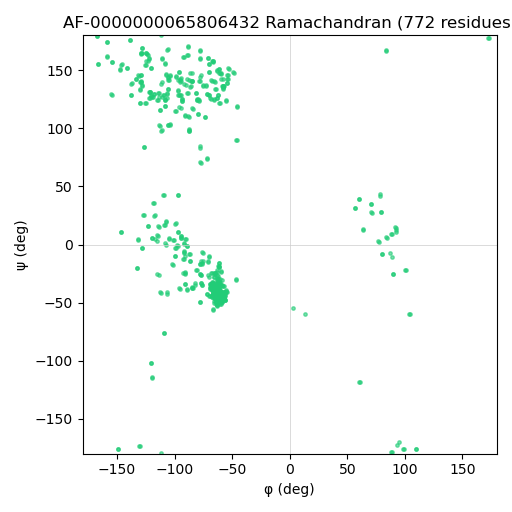12 -3.959 3.891 1 96.69 112 ALA A C 1
ATOM 884 O O . ALA A 1 112 ? 4.301 -3.592 4.664 1 96.69 112 ALA A O 1
ATOM 885 N N . ALA A 1 113 ? 2.549 -4.891 4.195 1 98.25 113 ALA A N 1
ATOM 886 C CA . ALA A 1 113 ? 2.619 -5.594 5.473 1 98.25 113 ALA A CA 1
ATOM 887 C C . ALA A 1 113 ? 3.961 -6.301 5.637 1 98.25 113 ALA A C 1
ATOM 889 O O . ALA A 1 113 ? 4.602 -6.195 6.688 1 98.25 113 ALA A O 1
ATOM 890 N N . ASN A 1 114 ? 4.395 -7.012 4.598 1 98.44 114 ASN A N 1
ATOM 891 C CA . ASN A 1 114 ? 5.672 -7.719 4.637 1 98.44 114 ASN A CA 1
ATOM 892 C C . ASN A 1 114 ? 6.84 -6.758 4.824 1 98.44 114 ASN A C 1
ATOM 894 O O . ASN A 1 114 ? 7.723 -7.004 5.648 1 98.44 114 ASN A O 1
ATOM 898 N N . GLN A 1 115 ? 6.785 -5.695 4.059 1 97 115 GLN A N 1
ATOM 899 C CA . GLN A 1 115 ? 7.867 -4.719 4.152 1 97 115 GLN A CA 1
ATOM 900 C C . GLN A 1 115 ? 7.895 -4.062 5.531 1 97 115 GLN A C 1
ATOM 902 O O . GLN A 1 115 ? 8.961 -3.881 6.117 1 97 115 GLN A O 1
ATOM 907 N N . ALA A 1 116 ? 6.758 -3.717 6.008 1 97.12 116 ALA A N 1
ATOM 908 C CA . ALA A 1 116 ? 6.652 -3.064 7.312 1 97.12 116 ALA A CA 1
ATOM 909 C C . ALA A 1 116 ? 7.16 -3.979 8.422 1 97.12 116 ALA A C 1
ATOM 911 O O . ALA A 1 116 ? 7.891 -3.539 9.312 1 97.12 116 ALA A O 1
ATOM 912 N N . LEU A 1 117 ? 6.723 -5.207 8.375 1 98.12 117 LEU A N 1
ATOM 913 C CA . LEU A 1 117 ? 7.039 -6.176 9.414 1 98.12 117 LEU A CA 1
ATOM 914 C C . LEU A 1 117 ? 8.539 -6.438 9.477 1 98.12 117 LEU A C 1
ATOM 916 O O . LEU A 1 117 ? 9.148 -6.324 10.539 1 98.12 117 LEU A O 1
ATOM 920 N N . VAL A 1 118 ? 9.18 -6.758 8.367 1 98.06 118 VAL A N 1
ATOM 921 C CA . VAL A 1 118 ? 10.609 -7.047 8.312 1 98.06 118 VAL A CA 1
ATOM 922 C C . VAL A 1 118 ? 11.406 -5.785 8.633 1 98.06 118 VAL A C 1
ATOM 924 O O . VAL A 1 118 ? 12.352 -5.828 9.422 1 98.06 118 VAL A O 1
ATOM 927 N N . GLY A 1 119 ? 10.969 -4.668 8.055 1 96.06 119 GLY A N 1
ATOM 928 C CA . GLY A 1 119 ? 11.68 -3.414 8.258 1 96.06 119 GLY A CA 1
ATOM 929 C C . GLY A 1 119 ? 11.648 -2.936 9.695 1 96.06 119 GLY A C 1
ATOM 930 O O . GLY A 1 119 ? 12.641 -2.387 10.188 1 96.06 119 GLY A O 1
ATOM 931 N N . ALA A 1 120 ? 10.562 -3.104 10.336 1 97.12 120 ALA A N 1
ATOM 932 C CA . ALA A 1 120 ? 10.422 -2.613 11.703 1 97.12 120 ALA A CA 1
ATOM 933 C C . ALA A 1 120 ? 11.141 -3.529 12.695 1 97.12 120 ALA A C 1
ATOM 935 O O . ALA A 1 120 ? 11.695 -3.064 13.688 1 97.12 120 ALA A O 1
ATOM 936 N N . LEU A 1 121 ? 11.18 -4.82 12.43 1 97.69 121 LEU A N 1
ATOM 937 C CA . LEU A 1 121 ? 11.586 -5.781 13.453 1 97.69 121 LEU A CA 1
ATOM 938 C C . LEU A 1 121 ? 13.086 -6.035 13.398 1 97.69 121 LEU A C 1
ATOM 940 O O . LEU A 1 121 ? 13.711 -6.289 14.43 1 97.69 121 LEU A O 1
ATOM 944 N N . THR A 1 122 ? 13.703 -6.016 12.273 1 97.19 122 THR A N 1
ATOM 945 C CA . THR A 1 122 ? 15.078 -6.492 12.156 1 97.19 122 THR A CA 1
ATOM 946 C C . THR A 1 122 ? 16.062 -5.328 12.242 1 97.19 122 THR A C 1
ATOM 948 O O . THR A 1 122 ? 15.734 -4.203 11.852 1 97.19 122 THR A O 1
ATOM 951 N N . ALA A 1 123 ? 17.203 -5.594 12.766 1 95.81 123 ALA A N 1
ATOM 952 C CA . ALA A 1 123 ? 18.266 -4.613 12.945 1 95.81 123 ALA A CA 1
ATOM 953 C C . ALA A 1 123 ? 19.625 -5.219 12.609 1 95.81 123 ALA A C 1
ATOM 955 O O . ALA A 1 123 ? 19.719 -6.41 12.297 1 95.81 123 ALA A O 1
ATOM 956 N N . SER A 1 124 ? 20.656 -4.293 12.672 1 95.75 124 SER A N 1
ATOM 957 C CA . SER A 1 124 ? 22.016 -4.773 12.477 1 95.75 124 SER A CA 1
ATOM 958 C C . SER A 1 124 ? 22.375 -5.848 13.5 1 95.75 124 SER A C 1
ATOM 960 O O . SER A 1 124 ? 22.078 -5.707 14.688 1 95.75 124 SER A O 1
ATOM 962 N N . GLY A 1 125 ? 22.969 -6.902 13.039 1 95.56 125 GLY A N 1
ATOM 963 C CA . GLY A 1 125 ? 23.328 -8.016 13.906 1 95.56 125 GLY A CA 1
ATOM 964 C C . GLY A 1 125 ? 22.344 -9.172 13.836 1 95.56 125 GLY A C 1
ATOM 965 O O . GLY A 1 125 ? 22.688 -10.305 14.18 1 95.56 125 GLY A O 1
ATOM 966 N N . ASP A 1 126 ? 21.125 -8.891 13.406 1 96.88 126 ASP A N 1
ATOM 967 C CA . ASP A 1 126 ? 20.125 -9.945 13.242 1 96.88 126 ASP A CA 1
ATOM 968 C C . ASP A 1 126 ? 20.359 -10.742 11.961 1 96.88 126 ASP A C 1
ATOM 970 O O . ASP A 1 126 ? 21.172 -10.352 11.125 1 96.88 126 ASP A O 1
ATOM 974 N N . HIS A 1 127 ? 19.672 -11.859 11.867 1 97.06 127 HIS A N 1
ATOM 975 C CA . HIS A 1 127 ? 19.75 -12.727 10.695 1 97.06 127 HIS A CA 1
ATOM 976 C C . HIS A 1 127 ? 18.359 -13.094 10.188 1 97.06 127 HIS A C 1
ATOM 978 O O . HIS A 1 127 ? 17.453 -13.367 10.984 1 97.06 127 HIS A O 1
ATOM 984 N N . ILE A 1 128 ? 18.203 -12.984 8.93 1 98.06 128 ILE A N 1
ATOM 985 C CA . ILE A 1 128 ? 17 -13.445 8.258 1 98.06 128 ILE A CA 1
ATOM 986 C C . ILE A 1 128 ? 17.312 -14.703 7.441 1 98.06 128 ILE A C 1
ATOM 988 O O . ILE A 1 128 ? 18.203 -14.695 6.598 1 98.06 128 ILE A O 1
ATOM 992 N N . LEU A 1 129 ? 16.688 -15.797 7.73 1 98.38 129 LEU A N 1
ATOM 993 C CA . LEU A 1 129 ? 16.75 -17.031 6.957 1 98.38 129 LEU A CA 1
ATOM 994 C C . LEU A 1 129 ? 15.477 -17.234 6.141 1 98.38 129 LEU A C 1
ATOM 996 O O . LEU A 1 129 ? 14.453 -17.672 6.672 1 98.38 129 LEU A O 1
ATOM 1000 N N . ALA A 1 130 ? 15.539 -16.969 4.859 1 98.62 130 ALA A N 1
ATOM 1001 C CA . ALA A 1 130 ? 14.336 -16.953 4.031 1 98.62 130 ALA A CA 1
ATOM 1002 C C . ALA A 1 130 ? 14.32 -18.125 3.051 1 98.62 130 ALA A C 1
ATOM 1004 O O . ALA A 1 130 ? 15.359 -18.484 2.484 1 98.62 130 ALA A O 1
ATOM 1005 N N . ASP A 1 131 ? 13.188 -18.719 2.871 1 98.69 131 ASP A N 1
ATOM 1006 C CA . ASP A 1 131 ? 13.016 -19.672 1.777 1 98.69 131 ASP A CA 1
ATOM 1007 C C . ASP A 1 131 ? 13.391 -19.047 0.438 1 98.69 131 ASP A C 1
ATOM 1009 O O . ASP A 1 131 ? 13.031 -17.906 0.162 1 98.69 131 ASP A O 1
ATOM 1013 N N . ARG A 1 132 ? 13.992 -19.781 -0.423 1 97.62 132 ARG A N 1
ATOM 1014 C CA . ARG A 1 132 ? 14.547 -19.266 -1.673 1 97.62 132 ARG A CA 1
ATOM 1015 C C . ARG A 1 132 ? 13.453 -18.75 -2.594 1 97.62 132 ARG A C 1
ATOM 1017 O O . ARG A 1 132 ? 13.68 -17.844 -3.395 1 97.62 132 ARG A O 1
ATOM 1024 N N . LEU A 1 133 ? 12.266 -19.25 -2.432 1 96.94 133 LEU A N 1
ATOM 1025 C CA . LEU A 1 133 ? 11.203 -18.891 -3.367 1 96.94 133 LEU A CA 1
ATOM 1026 C C . LEU A 1 133 ? 10.203 -17.953 -2.717 1 96.94 133 LEU A C 1
ATOM 1028 O O . LEU A 1 133 ? 9.07 -17.797 -3.197 1 96.94 133 LEU A O 1
ATOM 1032 N N . SER A 1 134 ? 10.641 -17.297 -1.603 1 97.38 134 SER A N 1
ATOM 1033 C CA . SER A 1 134 ? 9.766 -16.344 -0.932 1 97.38 134 SER A CA 1
ATOM 1034 C C . SER A 1 134 ? 9.391 -15.195 -1.856 1 97.38 134 SER A C 1
ATOM 1036 O O . SER A 1 134 ? 10.18 -14.805 -2.719 1 97.38 134 SER A O 1
ATOM 1038 N N . HIS A 1 135 ? 8.234 -14.68 -1.709 1 96.69 135 HIS A N 1
ATOM 1039 C CA . HIS A 1 135 ? 7.648 -13.594 -2.494 1 96.69 135 HIS A CA 1
ATOM 1040 C C . HIS A 1 135 ? 8.578 -12.383 -2.535 1 96.69 135 HIS A C 1
ATOM 1042 O O . HIS A 1 135 ? 9.305 -12.117 -1.574 1 96.69 135 HIS A O 1
ATOM 1048 N N . ALA A 1 136 ? 8.5 -11.633 -3.574 1 93.62 136 ALA A N 1
ATOM 1049 C CA . ALA A 1 136 ? 9.352 -10.477 -3.836 1 93.62 136 ALA A CA 1
ATOM 1050 C C . ALA A 1 136 ? 9.273 -9.469 -2.689 1 93.62 136 ALA A C 1
ATOM 1052 O O . ALA A 1 136 ? 10.281 -8.859 -2.328 1 93.62 136 ALA A O 1
ATOM 1053 N N . SER A 1 137 ? 8.086 -9.227 -2.135 1 96 137 SER A N 1
ATOM 1054 C CA . SER A 1 137 ? 7.91 -8.258 -1.054 1 96 137 SER A CA 1
ATOM 1055 C C . SER A 1 137 ? 8.711 -8.664 0.182 1 96 137 SER A C 1
ATOM 1057 O O . SER A 1 137 ? 9.156 -7.809 0.945 1 96 137 SER A O 1
ATOM 1059 N N . LEU A 1 138 ? 8.875 -9.953 0.413 1 97.56 138 LEU A N 1
ATOM 1060 C CA . LEU A 1 138 ? 9.641 -10.469 1.543 1 97.56 138 LEU A CA 1
ATOM 1061 C C . LEU A 1 138 ? 11.141 -10.375 1.272 1 97.56 138 LEU A C 1
ATOM 1063 O O . LEU A 1 138 ? 11.898 -9.891 2.113 1 97.56 138 LEU A O 1
ATOM 1067 N N . LEU A 1 139 ? 11.547 -10.844 0.128 1 96.19 139 LEU A N 1
ATOM 1068 C CA . LEU A 1 139 ? 12.969 -10.875 -0.203 1 96.19 139 LEU A CA 1
ATOM 1069 C C . LEU A 1 139 ? 13.523 -9.469 -0.341 1 96.19 139 LEU A C 1
ATOM 1071 O O . LEU A 1 139 ? 14.648 -9.188 0.093 1 96.19 139 LEU A O 1
ATOM 1075 N N . GLU A 1 140 ? 12.742 -8.594 -0.974 1 94.44 140 GLU A N 1
ATOM 1076 C CA . GLU A 1 140 ? 13.164 -7.199 -1.08 1 94.44 140 GLU A CA 1
ATOM 1077 C C . GLU A 1 140 ? 13.32 -6.562 0.299 1 94.44 140 GLU A C 1
ATOM 1079 O O . GLU A 1 140 ? 14.305 -5.863 0.558 1 94.44 140 GLU A O 1
ATOM 1084 N N . ALA A 1 141 ? 12.328 -6.75 1.149 1 95.94 141 ALA A N 1
ATOM 1085 C CA . ALA A 1 141 ? 12.398 -6.227 2.512 1 95.94 141 ALA A CA 1
ATOM 1086 C C . ALA A 1 141 ? 13.641 -6.754 3.232 1 95.94 141 ALA A C 1
ATOM 1088 O O . ALA A 1 141 ? 14.32 -6.004 3.938 1 95.94 141 ALA A O 1
ATOM 1089 N N . ALA A 1 142 ? 13.891 -8.031 3.078 1 96.88 142 ALA A N 1
ATOM 1090 C CA . ALA A 1 142 ? 15.055 -8.648 3.713 1 96.88 142 ALA A CA 1
ATOM 1091 C C . ALA A 1 142 ? 16.359 -8.055 3.182 1 96.88 142 ALA A C 1
ATOM 1093 O O . ALA A 1 142 ? 17.281 -7.805 3.947 1 96.88 142 ALA A O 1
ATOM 1094 N N . MET A 1 143 ? 16.391 -7.812 1.902 1 94.38 143 MET A N 1
ATOM 1095 C CA . MET A 1 143 ? 17.594 -7.266 1.265 1 94.38 143 MET A CA 1
ATOM 1096 C C . MET A 1 143 ? 17.859 -5.84 1.737 1 94.38 143 MET A C 1
ATOM 1098 O O . MET A 1 143 ? 19 -5.418 1.849 1 94.38 143 MET A O 1
ATOM 1102 N N . HIS A 1 144 ? 16.812 -5.133 2.004 1 92.31 144 HIS A N 1
ATOM 1103 C CA . HIS A 1 144 ? 16.938 -3.742 2.424 1 92.31 144 HIS A CA 1
ATOM 1104 C C . HIS A 1 144 ? 17.141 -3.639 3.932 1 92.31 144 HIS A C 1
ATOM 1106 O O . HIS A 1 144 ? 17.516 -2.58 4.441 1 92.31 144 HIS A O 1
ATOM 1112 N N . SER A 1 145 ? 16.891 -4.715 4.613 1 94.44 145 SER A N 1
ATOM 1113 C CA . SER A 1 145 ? 17.094 -4.762 6.059 1 94.44 145 SER A CA 1
ATOM 1114 C C . SER A 1 145 ? 18.578 -4.738 6.406 1 94.44 145 SER A C 1
ATOM 1116 O O . SER A 1 145 ? 19.406 -5.238 5.645 1 94.44 145 SER A O 1
ATOM 1118 N N . PRO A 1 146 ? 18.953 -4.129 7.594 1 94.75 146 PRO A N 1
ATOM 1119 C CA . PRO A 1 146 ? 20.344 -4.227 8.039 1 94.75 146 PRO A CA 1
ATOM 1120 C C . PRO A 1 146 ? 20.734 -5.637 8.484 1 94.75 146 PRO A C 1
ATOM 1122 O O . PRO A 1 146 ? 21.906 -5.914 8.719 1 94.75 146 PRO A O 1
ATOM 1125 N N . ALA A 1 147 ? 19.797 -6.547 8.625 1 96.69 147 ALA A N 1
ATOM 1126 C CA . ALA A 1 147 ? 20.062 -7.934 9 1 96.69 147 ALA A CA 1
ATOM 1127 C C . ALA A 1 147 ? 20.75 -8.688 7.867 1 96.69 147 ALA A C 1
ATOM 1129 O O . ALA A 1 147 ? 20.672 -8.273 6.707 1 96.69 147 ALA A O 1
ATOM 1130 N N . THR A 1 148 ? 21.469 -9.727 8.234 1 96.62 148 THR A N 1
ATOM 1131 C CA . THR A 1 148 ? 22.094 -10.586 7.238 1 96.62 148 THR A CA 1
ATOM 1132 C C . THR A 1 148 ? 21.078 -11.57 6.66 1 96.62 148 THR A C 1
ATOM 1134 O O . THR A 1 148 ? 20.453 -12.328 7.402 1 96.62 148 THR A O 1
ATOM 1137 N N . LEU A 1 149 ? 20.953 -11.57 5.398 1 97.56 149 LEU A N 1
ATOM 1138 C CA . LEU A 1 149 ? 20.031 -12.477 4.723 1 97.56 149 LEU A CA 1
ATOM 1139 C C . LEU A 1 149 ? 20.75 -13.734 4.25 1 97.56 149 LEU A C 1
ATOM 1141 O O . LEU A 1 149 ? 21.797 -13.656 3.604 1 97.56 149 LEU A O 1
ATOM 1145 N N . ARG A 1 150 ? 20.25 -14.836 4.559 1 97.44 150 ARG A N 1
ATOM 1146 C CA . ARG A 1 150 ? 20.625 -16.141 4.008 1 97.44 150 ARG A CA 1
ATOM 1147 C C . ARG A 1 150 ? 19.391 -16.891 3.52 1 97.44 150 ARG A C 1
ATOM 1149 O O . ARG A 1 150 ? 18.359 -16.922 4.195 1 97.44 150 ARG A O 1
ATOM 1156 N N . ARG A 1 151 ? 19.531 -17.469 2.414 1 97.88 151 ARG A N 1
ATOM 1157 C CA . ARG A 1 151 ? 18.406 -18.234 1.878 1 97.88 151 ARG A CA 1
ATOM 1158 C C . ARG A 1 151 ? 18.656 -19.734 2.006 1 97.88 151 ARG A C 1
ATOM 1160 O O . ARG A 1 151 ? 19.781 -20.188 1.881 1 97.88 151 ARG A O 1
ATOM 1167 N N . PHE A 1 152 ? 17.656 -20.438 2.307 1 98.25 152 PHE A N 1
ATOM 1168 C CA . PHE A 1 152 ? 17.75 -21.891 2.328 1 98.25 152 PHE A CA 1
ATOM 1169 C C . PHE A 1 152 ? 16.938 -22.5 1.187 1 98.25 152 PHE A C 1
ATOM 1171 O O . PHE A 1 152 ? 16.078 -21.844 0.613 1 98.25 152 PHE A O 1
ATOM 1178 N N . ALA A 1 153 ? 17.281 -23.734 0.863 1 98.31 153 ALA A N 1
ATOM 1179 C CA . ALA A 1 153 ? 16.625 -24.438 -0.248 1 98.31 153 ALA A CA 1
ATOM 1180 C C . ALA A 1 153 ? 15.125 -24.531 -0.031 1 98.31 153 ALA A C 1
ATOM 1182 O O . ALA A 1 153 ? 14.664 -24.75 1.09 1 98.31 153 ALA A O 1
ATOM 1183 N N . HIS A 1 154 ? 14.383 -24.406 -1.089 1 97.56 154 HIS A N 1
ATOM 1184 C CA . HIS A 1 154 ? 12.93 -24.328 -1.073 1 97.56 154 HIS A CA 1
ATOM 1185 C C . HIS A 1 154 ? 12.312 -25.516 -0.36 1 97.56 154 HIS A C 1
ATOM 1187 O O . HIS A 1 154 ? 12.578 -26.672 -0.718 1 97.56 154 HIS A O 1
ATOM 1193 N N . ASN A 1 155 ? 11.516 -25.219 0.637 1 97.75 155 ASN A N 1
ATOM 1194 C CA . ASN A 1 155 ? 10.742 -26.219 1.388 1 97.75 155 ASN A CA 1
ATOM 1195 C C . ASN A 1 155 ? 11.648 -27.281 1.986 1 97.75 155 ASN A C 1
ATOM 1197 O O . ASN A 1 155 ? 11.25 -28.453 2.094 1 97.75 155 ASN A O 1
ATOM 1201 N N . ASP A 1 156 ? 12.836 -26.891 2.32 1 98.38 156 ASP A N 1
ATOM 1202 C CA . ASP A 1 156 ? 13.82 -27.844 2.828 1 98.38 156 ASP A CA 1
ATOM 1203 C C . ASP A 1 156 ? 14.125 -27.578 4.305 1 98.38 156 ASP A C 1
ATOM 1205 O O . ASP A 1 156 ? 15.039 -26.828 4.629 1 98.38 156 ASP A O 1
ATOM 1209 N N . ALA A 1 157 ? 13.477 -28.312 5.117 1 98.12 157 ALA A N 1
ATOM 1210 C CA . ALA A 1 157 ? 13.648 -28.156 6.559 1 98.12 157 ALA A CA 1
ATOM 1211 C C . ALA A 1 157 ? 15.07 -28.5 6.988 1 98.12 157 ALA A C 1
ATOM 1213 O O . ALA A 1 157 ? 15.617 -27.875 7.902 1 98.12 157 ALA A O 1
ATOM 1214 N N . ASP A 1 158 ? 15.68 -29.484 6.359 1 97.75 158 ASP A N 1
ATOM 1215 C CA . ASP A 1 158 ? 17.047 -29.859 6.699 1 97.75 158 ASP A CA 1
ATOM 1216 C C . ASP A 1 158 ? 18.031 -28.75 6.355 1 97.75 158 ASP A C 1
ATOM 1218 O O . ASP A 1 158 ? 18.969 -28.484 7.113 1 97.75 158 ASP A O 1
ATOM 1222 N N . ALA A 1 159 ? 17.812 -28.156 5.242 1 98.12 159 ALA A N 1
ATOM 1223 C CA . ALA A 1 159 ? 18.672 -27.031 4.863 1 98.12 159 ALA A CA 1
ATOM 1224 C C . ALA A 1 159 ? 18.547 -25.891 5.871 1 98.12 159 ALA A C 1
ATOM 1226 O O . ALA A 1 159 ? 19.562 -25.266 6.227 1 98.12 159 ALA A O 1
ATOM 1227 N N . LEU A 1 160 ? 17.328 -25.578 6.273 1 98.19 160 LEU A N 1
ATOM 1228 C CA . LEU A 1 160 ? 17.125 -24.562 7.297 1 98.19 160 LEU A CA 1
ATOM 1229 C C . LEU A 1 160 ? 17.844 -24.938 8.586 1 98.19 160 LEU A C 1
ATOM 1231 O O . LEU A 1 160 ? 18.5 -24.094 9.203 1 98.19 160 LEU A O 1
ATOM 1235 N N . GLN A 1 161 ? 17.719 -26.156 8.969 1 97.19 161 GLN A N 1
ATOM 1236 C CA . GLN A 1 161 ? 18.344 -26.625 10.203 1 97.19 161 GLN A CA 1
ATOM 1237 C C . GLN A 1 161 ? 19.859 -26.438 10.148 1 97.19 161 GLN A C 1
ATOM 1239 O O . GLN A 1 161 ? 20.484 -26.062 11.141 1 97.19 161 GLN A O 1
ATOM 1244 N N . ARG A 1 162 ? 20.438 -26.75 9.031 1 96.69 162 ARG A N 1
ATOM 1245 C CA . ARG A 1 162 ? 21.891 -26.578 8.852 1 96.69 162 ARG A CA 1
ATOM 1246 C C . ARG A 1 162 ? 22.281 -25.125 9.023 1 96.69 162 ARG A C 1
ATOM 1248 O O . ARG A 1 162 ? 23.312 -24.812 9.641 1 96.69 162 ARG A O 1
ATOM 1255 N N . LEU A 1 163 ? 21.484 -24.25 8.477 1 95.75 163 LEU A N 1
ATOM 1256 C CA . LEU A 1 163 ? 21.766 -22.828 8.609 1 95.75 163 LEU A CA 1
ATOM 1257 C C . LEU A 1 163 ? 21.641 -22.375 10.062 1 95.75 163 LEU A C 1
ATOM 1259 O O . LEU A 1 163 ? 22.391 -21.516 10.516 1 95.75 163 LEU A O 1
ATOM 1263 N N . LEU A 1 164 ? 20.688 -22.969 10.781 1 95.19 164 LEU A N 1
ATOM 1264 C CA . LEU A 1 164 ? 20.391 -22.547 12.148 1 95.19 164 LEU A CA 1
ATOM 1265 C C . LEU A 1 164 ? 21.453 -23.062 13.117 1 95.19 164 LEU A C 1
ATOM 1267 O O . LEU A 1 164 ? 21.562 -22.594 14.242 1 95.19 164 LEU A O 1
ATOM 1271 N N . ARG A 1 165 ? 22.219 -24 12.719 1 91.25 165 ARG A N 1
ATOM 1272 C CA . ARG A 1 165 ? 23.266 -24.547 13.562 1 91.25 165 ARG A CA 1
ATOM 1273 C C . ARG A 1 165 ? 24.484 -23.625 13.602 1 91.25 165 ARG A C 1
ATOM 1275 O O . ARG A 1 165 ? 25.297 -23.703 14.516 1 91.25 165 ARG A O 1
ATOM 1282 N N . ARG A 1 166 ? 24.484 -22.797 12.68 1 87.56 166 ARG A N 1
ATOM 1283 C CA . ARG A 1 166 ? 25.609 -21.859 12.648 1 87.56 166 ARG A CA 1
ATOM 1284 C C . ARG A 1 166 ? 25.484 -20.828 13.766 1 87.56 166 ARG A C 1
ATOM 1286 O O . ARG A 1 166 ? 24.391 -20.391 14.102 1 87.56 166 ARG A O 1
ATOM 1293 N N . ASP A 1 167 ? 26.625 -20.609 14.375 1 77.06 167 ASP A N 1
ATOM 1294 C CA . ASP A 1 167 ? 26.641 -19.625 15.453 1 77.06 167 ASP A CA 1
ATOM 1295 C C . ASP A 1 167 ? 26.344 -18.219 14.922 1 77.06 167 ASP A C 1
ATOM 1297 O O . ASP A 1 167 ? 26.875 -17.812 13.883 1 77.06 167 ASP A O 1
ATOM 1301 N N . CYS A 1 168 ? 25.328 -17.672 15.555 1 80.25 168 CYS A N 1
ATOM 1302 C CA . CYS A 1 168 ? 24.953 -16.328 15.164 1 80.25 168 CYS A CA 1
ATOM 1303 C C . CYS A 1 168 ? 24.641 -15.469 16.391 1 80.25 168 CYS A C 1
ATOM 1305 O O . CYS A 1 168 ? 24.078 -15.961 17.359 1 80.25 168 CYS A O 1
ATOM 1307 N N . ALA A 1 169 ? 25.281 -14.406 16.359 1 84.94 169 ALA A N 1
ATOM 1308 C CA . ALA A 1 169 ? 24.906 -13.406 17.359 1 84.94 169 ALA A CA 1
ATOM 1309 C C . ALA A 1 169 ? 23.609 -12.688 16.953 1 84.94 169 ALA A C 1
ATOM 1311 O O . ALA A 1 169 ? 23.234 -12.695 15.789 1 84.94 169 ALA A O 1
ATOM 1312 N N . GLY A 1 170 ? 22.75 -12.289 17.828 1 91.75 170 GLY A N 1
ATOM 1313 C CA . GLY A 1 170 ? 21.547 -11.508 17.562 1 91.75 170 GLY A CA 1
ATOM 1314 C C . GLY A 1 170 ? 20.312 -12.367 17.344 1 91.75 170 GLY A C 1
ATOM 1315 O O . GLY A 1 170 ? 20.359 -13.586 17.547 1 91.75 170 GLY A O 1
ATOM 1316 N N . ASN A 1 171 ? 19.234 -11.789 16.953 1 95.88 171 ASN A N 1
ATOM 1317 C CA . ASN A 1 171 ? 17.969 -12.477 16.719 1 95.88 171 ASN A CA 1
ATOM 1318 C C . ASN A 1 171 ? 17.906 -13.078 15.312 1 95.88 171 ASN A C 1
ATOM 1320 O O . ASN A 1 171 ? 18.547 -12.57 14.391 1 95.88 171 ASN A O 1
ATOM 1324 N N . ARG A 1 172 ? 17.25 -14.156 15.188 1 96.94 172 ARG A N 1
ATOM 1325 C CA . ARG A 1 172 ? 17.094 -14.812 13.891 1 96.94 172 ARG A CA 1
ATOM 1326 C C . ARG A 1 172 ? 15.617 -14.938 13.523 1 96.94 172 ARG A C 1
ATOM 1328 O O . ARG A 1 172 ? 14.805 -15.398 14.328 1 96.94 172 ARG A O 1
ATOM 1335 N N . LEU A 1 173 ? 15.273 -14.477 12.312 1 98.19 173 LEU A N 1
ATOM 1336 C CA . LEU A 1 173 ? 13.93 -14.555 11.758 1 98.19 173 LEU A CA 1
ATOM 1337 C C . LEU A 1 173 ? 13.883 -15.508 10.57 1 98.19 173 LEU A C 1
ATOM 1339 O O . LEU A 1 173 ? 14.539 -15.281 9.555 1 98.19 173 LEU A O 1
ATOM 1343 N N . VAL A 1 174 ? 13.141 -16.594 10.711 1 98.62 174 VAL A N 1
ATOM 1344 C CA . VAL A 1 174 ? 12.898 -17.516 9.602 1 98.62 174 VAL A CA 1
ATOM 1345 C C . VAL A 1 174 ? 11.656 -17.062 8.828 1 98.62 174 VAL A C 1
ATOM 1347 O O . VAL A 1 174 ? 10.609 -16.797 9.422 1 98.62 174 VAL A O 1
ATOM 1350 N N . ILE A 1 175 ? 11.766 -16.969 7.48 1 98.75 175 ILE A N 1
ATOM 1351 C CA . ILE A 1 175 ? 10.672 -16.469 6.645 1 98.75 175 ILE A CA 1
ATOM 1352 C C . ILE A 1 175 ? 10.297 -17.531 5.609 1 98.75 175 ILE A C 1
ATOM 1354 O O . ILE A 1 175 ? 11.172 -18.094 4.941 1 98.75 175 ILE A O 1
ATOM 1358 N N . THR A 1 176 ? 9.023 -17.828 5.473 1 98.69 176 THR A N 1
ATOM 1359 C CA . THR A 1 176 ? 8.484 -18.672 4.418 1 98.69 176 THR A CA 1
ATOM 1360 C C . THR A 1 176 ? 7.066 -18.266 4.055 1 98.69 176 THR A C 1
ATOM 1362 O O . THR A 1 176 ? 6.609 -17.188 4.445 1 98.69 176 THR A O 1
ATOM 1365 N N . GLU A 1 177 ? 6.434 -18.984 3.182 1 98.38 177 GLU A N 1
ATOM 1366 C CA . GLU A 1 177 ? 5.039 -18.797 2.789 1 98.38 177 GLU A CA 1
ATOM 1367 C C . GLU A 1 177 ? 4.211 -20.047 3.062 1 98.38 177 GLU A C 1
ATOM 1369 O O . GLU A 1 177 ? 4.754 -21.156 3.148 1 98.38 177 GLU A O 1
ATOM 1374 N N . GLY A 1 178 ? 2.906 -19.812 3.295 1 98.25 178 GLY A N 1
ATOM 1375 C CA . GLY A 1 178 ? 2.047 -20.969 3.412 1 98.25 178 GLY A CA 1
ATOM 1376 C C . GLY A 1 178 ? 1.907 -21.75 2.113 1 98.25 178 GLY A C 1
ATOM 1377 O O . GLY A 1 178 ? 2.139 -22.953 2.076 1 98.25 178 GLY A O 1
ATOM 1378 N N . VAL A 1 179 ? 1.492 -21.062 1.072 1 98.44 179 VAL A N 1
ATOM 1379 C CA . VAL A 1 179 ? 1.41 -21.547 -0.301 1 98.44 179 VAL A CA 1
ATOM 1380 C C . VAL A 1 179 ? 2.25 -20.656 -1.215 1 98.44 179 VAL A C 1
ATOM 1382 O O . VAL A 1 179 ? 2.148 -19.422 -1.16 1 98.44 179 VAL A O 1
ATOM 1385 N N . PHE A 1 180 ? 3.152 -21.266 -1.963 1 97.75 180 PHE A N 1
ATOM 1386 C CA . PHE A 1 180 ? 4.004 -20.5 -2.859 1 97.75 180 PHE A CA 1
ATOM 1387 C C . PHE A 1 180 ? 3.275 -20.172 -4.16 1 97.75 180 PHE A C 1
ATOM 1389 O O . PHE A 1 180 ? 2.754 -21.078 -4.82 1 97.75 180 PHE A O 1
ATOM 1396 N N . SER A 1 181 ? 3.27 -18.938 -4.594 1 95.81 181 SER A N 1
ATOM 1397 C CA . SER A 1 181 ? 2.377 -18.359 -5.59 1 95.81 181 SER A CA 1
ATOM 1398 C C . SER A 1 181 ? 2.682 -18.891 -6.984 1 95.81 181 SER A C 1
ATOM 1400 O O . SER A 1 181 ? 1.825 -18.859 -7.871 1 95.81 181 SER A O 1
ATOM 1402 N N . MET A 1 182 ? 3.898 -19.312 -7.25 1 95.31 182 MET A N 1
ATOM 1403 C CA . MET A 1 182 ? 4.273 -19.688 -8.609 1 95.31 182 MET A CA 1
ATOM 1404 C C . MET A 1 182 ? 4.301 -21.203 -8.758 1 95.31 182 MET A C 1
ATOM 1406 O O . MET A 1 182 ? 4.184 -21.734 -9.867 1 95.31 182 MET A O 1
ATOM 1410 N N . ASP A 1 183 ? 4.332 -21.906 -7.594 1 95.56 183 ASP A N 1
ATOM 1411 C CA . ASP A 1 183 ? 4.465 -23.359 -7.629 1 95.56 183 ASP A CA 1
ATOM 1412 C C . ASP A 1 183 ? 3.215 -24.047 -7.066 1 95.56 183 ASP A C 1
ATOM 1414 O O . ASP A 1 183 ? 2.947 -25.203 -7.367 1 95.56 183 ASP A O 1
ATOM 1418 N N . GLY A 1 184 ? 2.543 -23.344 -6.242 1 97 184 GLY A N 1
ATOM 1419 C CA . GLY A 1 184 ? 1.321 -23.891 -5.668 1 97 184 GLY A CA 1
ATOM 1420 C C . GLY A 1 184 ? 1.577 -24.844 -4.52 1 97 184 GLY A C 1
ATOM 1421 O O . GLY A 1 184 ? 0.645 -25.25 -3.822 1 97 184 GLY A O 1
ATOM 1422 N N . ASP A 1 185 ? 2.791 -25.203 -4.277 1 97.25 185 ASP A N 1
ATOM 1423 C CA . ASP A 1 185 ? 3.121 -26.125 -3.188 1 97.25 185 ASP A CA 1
ATOM 1424 C C . ASP A 1 185 ? 3.104 -25.391 -1.842 1 97.25 185 ASP A C 1
ATOM 1426 O O . ASP A 1 185 ? 3.119 -24.172 -1.793 1 97.25 185 ASP A O 1
ATOM 1430 N N . ARG A 1 186 ? 2.988 -26.172 -0.755 1 97.38 186 ARG A N 1
ATOM 1431 C CA . ARG A 1 186 ? 2.889 -25.625 0.594 1 97.38 186 ARG A CA 1
ATOM 1432 C C . ARG A 1 186 ? 4.176 -25.859 1.376 1 97.38 186 ARG A C 1
ATOM 1434 O O . ARG A 1 186 ? 4.836 -26.875 1.204 1 97.38 186 ARG A O 1
ATOM 1441 N N . ALA A 1 187 ? 4.492 -24.922 2.209 1 97.88 187 ALA A N 1
ATOM 1442 C CA . ALA A 1 187 ? 5.613 -25.125 3.125 1 97.88 187 ALA A CA 1
ATOM 1443 C C . ALA A 1 187 ? 5.297 -26.203 4.152 1 97.88 187 ALA A C 1
ATOM 1445 O O . ALA A 1 187 ? 4.152 -26.328 4.598 1 97.88 187 ALA A O 1
ATOM 1446 N N . PRO A 1 188 ? 6.305 -27.078 4.5 1 97.94 188 PRO A N 1
ATOM 1447 C CA . PRO A 1 188 ? 6.121 -27.984 5.637 1 97.94 188 PRO A CA 1
ATOM 1448 C C . PRO A 1 188 ? 6.164 -27.25 6.98 1 97.94 188 PRO A C 1
ATOM 1450 O O . PRO A 1 188 ? 7.098 -27.453 7.762 1 97.94 188 PRO A O 1
ATOM 1453 N N . LEU A 1 189 ? 5.113 -26.516 7.332 1 98.25 189 LEU A N 1
ATOM 1454 C CA . LEU A 1 189 ? 5.094 -25.531 8.422 1 98.25 189 LEU A CA 1
ATOM 1455 C C . LEU A 1 189 ? 5.34 -26.219 9.758 1 98.25 189 LEU A C 1
ATOM 1457 O O . LEU A 1 189 ? 6.074 -25.688 10.602 1 98.25 189 LEU A O 1
ATOM 1461 N N . PRO A 1 190 ? 4.715 -27.453 10.023 1 98 190 PRO A N 1
ATOM 1462 C CA . PRO A 1 190 ? 5.004 -28.094 11.312 1 98 190 PRO A CA 1
ATOM 1463 C C . PRO A 1 190 ? 6.492 -28.359 11.523 1 98 190 PRO A C 1
ATOM 1465 O O . PRO A 1 190 ? 7.027 -28.078 12.602 1 98 190 PRO A O 1
ATOM 1468 N N . ALA A 1 191 ? 7.137 -28.859 10.5 1 98.25 191 ALA A N 1
ATOM 1469 C CA . ALA A 1 191 ? 8.57 -29.141 10.594 1 98.25 191 ALA A CA 1
ATOM 1470 C C . ALA A 1 191 ? 9.367 -27.844 10.773 1 98.25 191 ALA A C 1
ATOM 1472 O O . ALA A 1 191 ? 10.281 -27.781 11.602 1 98.25 191 ALA A O 1
ATOM 1473 N N . LEU A 1 192 ? 9.086 -26.797 9.992 1 98.44 192 LEU A N 1
ATOM 1474 C CA . LEU A 1 192 ? 9.797 -25.531 10.078 1 98.44 192 LEU A CA 1
ATOM 1475 C C . LEU A 1 192 ? 9.586 -24.875 11.445 1 98.44 192 LEU A C 1
ATOM 1477 O O . LEU A 1 192 ? 10.523 -24.312 12.016 1 98.44 192 LEU A O 1
ATOM 1481 N N . ALA A 1 193 ? 8.344 -24.922 11.914 1 97.81 193 ALA A N 1
ATOM 1482 C CA . ALA A 1 193 ? 8.023 -24.328 13.211 1 97.81 193 ALA A CA 1
ATOM 1483 C C . ALA A 1 193 ? 8.797 -25.031 14.328 1 97.81 193 ALA A C 1
ATOM 1485 O O . ALA A 1 193 ? 9.328 -24.375 15.227 1 97.81 193 ALA A O 1
ATOM 1486 N N . GLU A 1 194 ? 8.828 -26.328 14.281 1 97.12 194 GLU A N 1
ATOM 1487 C CA . GLU A 1 194 ? 9.531 -27.109 15.289 1 97.12 194 GLU A CA 1
ATOM 1488 C C . GLU A 1 194 ? 11.016 -26.734 15.328 1 97.12 194 GLU A C 1
ATOM 1490 O O . GLU A 1 194 ? 11.57 -26.484 16.406 1 97.12 194 GLU A O 1
ATOM 1495 N N . ILE A 1 195 ? 11.641 -26.719 14.18 1 96.44 195 ILE A N 1
ATOM 1496 C CA . ILE A 1 195 ? 13.062 -26.422 14.055 1 96.44 195 ILE A CA 1
ATOM 1497 C C . ILE A 1 195 ? 13.336 -25 14.531 1 96.44 195 ILE A C 1
ATOM 1499 O O . ILE A 1 195 ? 14.32 -24.75 15.227 1 96.44 195 ILE A O 1
ATOM 1503 N N . THR A 1 196 ? 12.508 -24.062 14.156 1 96.62 196 THR A N 1
ATOM 1504 C CA . THR A 1 196 ? 12.672 -22.656 14.492 1 96.62 196 THR A CA 1
ATOM 1505 C C . THR A 1 196 ? 12.523 -22.438 15.992 1 96.62 196 THR A C 1
ATOM 1507 O O . THR A 1 196 ? 13.336 -21.734 16.609 1 96.62 196 THR A O 1
ATOM 1510 N N . ARG A 1 197 ? 11.555 -23.047 16.609 1 94.5 197 ARG A N 1
ATOM 1511 C CA . ARG A 1 197 ? 11.312 -22.938 18.047 1 94.5 197 ARG A CA 1
ATOM 1512 C C . ARG A 1 197 ? 12.484 -23.531 18.844 1 94.5 197 ARG A C 1
ATOM 1514 O O . ARG A 1 197 ? 12.93 -22.938 19.828 1 94.5 197 ARG A O 1
ATOM 1521 N N . ALA A 1 198 ? 12.914 -24.688 18.406 1 94.19 198 ALA A N 1
ATOM 1522 C CA . ALA A 1 198 ? 14.016 -25.359 19.094 1 94.19 198 ALA A CA 1
ATOM 1523 C C . ALA A 1 198 ? 15.273 -24.5 19.078 1 94.19 198 ALA A C 1
ATOM 1525 O O . ALA A 1 198 ? 16.062 -24.531 20.031 1 94.19 198 ALA A O 1
ATOM 1526 N N . ALA A 1 199 ? 15.438 -23.688 18.078 1 94.06 199 ALA A N 1
ATOM 1527 C CA . ALA A 1 199 ? 16.625 -22.844 17.938 1 94.06 199 ALA A CA 1
ATOM 1528 C C . ALA A 1 199 ? 16.422 -21.5 18.625 1 94.06 199 ALA A C 1
ATOM 1530 O O . ALA A 1 199 ? 17.297 -20.641 18.609 1 94.06 199 ALA A O 1
ATOM 1531 N N . GLY A 1 200 ? 15.25 -21.297 19.203 1 93.44 200 GLY A N 1
ATOM 1532 C CA . GLY A 1 200 ? 14.961 -20.047 19.875 1 93.44 200 GLY A CA 1
ATOM 1533 C C . GLY A 1 200 ? 14.781 -18.875 18.922 1 93.44 200 GLY A C 1
ATOM 1534 O O . GLY A 1 200 ? 15.086 -17.734 19.281 1 93.44 200 GLY A O 1
ATOM 1535 N N . CYS A 1 201 ? 14.352 -19.109 17.672 1 95.12 201 CYS A N 1
ATOM 1536 C CA . CYS A 1 201 ? 14.141 -18.125 16.641 1 95.12 201 CYS A CA 1
ATOM 1537 C C . CYS A 1 201 ? 12.648 -17.875 16.406 1 95.12 201 CYS A C 1
ATOM 1539 O O . CYS A 1 201 ? 11.812 -18.562 16.984 1 95.12 201 CYS A O 1
ATOM 1541 N N . TRP A 1 202 ? 12.359 -16.812 15.68 1 98.12 202 TRP A N 1
ATOM 1542 C CA . TRP A 1 202 ? 10.977 -16.547 15.305 1 98.12 202 TRP A CA 1
ATOM 1543 C C . TRP A 1 202 ? 10.695 -17.031 13.883 1 98.12 202 TRP A C 1
ATOM 1545 O O . TRP A 1 202 ? 11.57 -16.984 13.016 1 98.12 202 TRP A O 1
ATOM 1555 N N . LEU A 1 203 ? 9.484 -17.516 13.672 1 98.56 203 LEU A N 1
ATOM 1556 C CA . LEU A 1 203 ? 8.984 -17.906 12.352 1 98.56 203 LEU A CA 1
ATOM 1557 C C . LEU A 1 203 ? 7.949 -16.922 11.852 1 98.56 203 LEU A C 1
ATOM 1559 O O . LEU A 1 203 ? 7 -16.578 12.562 1 98.56 203 LEU A O 1
ATOM 1563 N N . MET A 1 204 ? 8.156 -16.359 10.656 1 98.81 204 MET A N 1
ATOM 1564 C CA . MET A 1 204 ? 7.215 -15.516 9.938 1 98.81 204 MET A CA 1
ATOM 1565 C C . MET A 1 204 ? 6.66 -16.234 8.711 1 98.81 204 MET A C 1
ATOM 1567 O O . MET A 1 204 ? 7.422 -16.781 7.902 1 98.81 204 MET A O 1
ATOM 1571 N N . VAL A 1 205 ? 5.348 -16.266 8.555 1 98.88 205 VAL A N 1
ATOM 1572 C CA . VAL A 1 205 ? 4.695 -16.953 7.441 1 98.88 205 VAL A CA 1
ATOM 1573 C C . VAL A 1 205 ? 3.775 -15.977 6.707 1 98.88 205 VAL A C 1
ATOM 1575 O O . VAL A 1 205 ? 2.902 -15.352 7.32 1 98.88 205 VAL A O 1
ATOM 1578 N N . ASP A 1 206 ? 4.004 -15.797 5.449 1 98.81 206 ASP A N 1
ATOM 1579 C CA . ASP A 1 206 ? 3.049 -15.133 4.566 1 98.81 206 ASP A CA 1
ATOM 1580 C C . ASP A 1 206 ? 2.061 -16.141 3.975 1 98.81 206 ASP A C 1
ATOM 1582 O O . ASP A 1 206 ? 2.414 -16.906 3.088 1 98.81 206 ASP A O 1
ATOM 1586 N N . ASP A 1 207 ? 0.855 -16.062 4.387 1 98.69 207 ASP A N 1
ATOM 1587 C CA . ASP A 1 207 ? -0.147 -17.031 3.953 1 98.69 207 ASP A CA 1
ATOM 1588 C C . ASP A 1 207 ? -1.162 -16.391 3.012 1 98.69 207 ASP A C 1
ATOM 1590 O O . ASP A 1 207 ? -2.361 -16.656 3.107 1 98.69 207 ASP A O 1
ATOM 1594 N N . ALA A 1 208 ? -0.699 -15.578 2.102 1 98.44 208 ALA A N 1
ATOM 1595 C CA . ALA A 1 208 ? -1.533 -14.828 1.166 1 98.44 208 ALA A CA 1
ATOM 1596 C C . ALA A 1 208 ? -2.391 -15.766 0.321 1 98.44 208 ALA A C 1
ATOM 1598 O O . ALA A 1 208 ? -3.521 -15.43 -0.036 1 98.44 208 ALA A O 1
ATOM 1599 N N . HIS A 1 209 ? -1.86 -16.938 -0.028 1 98.44 209 HIS A N 1
ATOM 1600 C CA . HIS A 1 209 ? -2.551 -17.859 -0.936 1 98.44 209 HIS A CA 1
ATOM 1601 C C . HIS A 1 209 ? -3.256 -18.969 -0.169 1 98.44 209 HIS A C 1
ATOM 1603 O O . HIS A 1 209 ? -4.012 -19.75 -0.754 1 98.44 209 HIS A O 1
ATOM 1609 N N . GLY A 1 210 ? -3.016 -19.094 1.117 1 98.5 210 GLY A N 1
ATOM 1610 C CA . GLY A 1 210 ? -3.607 -20.172 1.905 1 98.5 210 GLY A CA 1
ATOM 1611 C C . GLY A 1 210 ? -4.871 -19.75 2.629 1 98.5 210 GLY A C 1
ATOM 1612 O O . GLY A 1 210 ? -5.816 -20.531 2.748 1 98.5 210 GLY A O 1
ATOM 1613 N N . ILE A 1 211 ? -4.93 -18.484 3.154 1 98.62 211 ILE A N 1
ATOM 1614 C CA . ILE A 1 211 ? -6.078 -17.984 3.902 1 98.62 211 ILE A CA 1
ATOM 1615 C C . ILE A 1 211 ? -7.336 -18.078 3.039 1 98.62 211 ILE A C 1
ATOM 1617 O O . ILE A 1 211 ? -7.293 -17.812 1.838 1 98.62 211 ILE A O 1
ATOM 1621 N N . GLY A 1 212 ? -8.43 -18.547 3.611 1 98.5 212 GLY A N 1
ATOM 1622 C CA . GLY A 1 212 ? -9.711 -18.688 2.936 1 98.5 212 GLY A CA 1
ATOM 1623 C C . GLY A 1 212 ? -9.891 -20.031 2.258 1 98.5 212 GLY A C 1
ATOM 1624 O O . GLY A 1 212 ? -11.016 -20.5 2.074 1 98.5 212 GLY A O 1
ATOM 1625 N N . VAL A 1 213 ? -8.75 -20.719 1.884 1 98 213 VAL A N 1
ATOM 1626 C CA . VAL A 1 213 ? -8.852 -21.875 0.999 1 98 213 VAL A CA 1
ATOM 1627 C C . VAL A 1 213 ? -8.477 -23.141 1.762 1 98 213 VAL A C 1
ATOM 1629 O O . VAL A 1 213 ? -9.109 -24.188 1.588 1 98 213 VAL A O 1
ATOM 1632 N N . VAL A 1 214 ? -7.449 -23.047 2.586 1 96.06 214 VAL A N 1
ATOM 1633 C CA . VAL A 1 214 ? -6.922 -24.219 3.279 1 96.06 214 VAL A CA 1
ATOM 1634 C C . VAL A 1 214 ? -7.273 -24.141 4.766 1 96.06 214 VAL A C 1
ATOM 1636 O O . VAL A 1 214 ? -7.566 -23.062 5.281 1 96.06 214 VAL A O 1
ATOM 1639 N N . GLY A 1 215 ? -7.305 -25.312 5.402 1 95.5 215 GLY A N 1
ATOM 1640 C CA . GLY A 1 215 ? -7.535 -25.359 6.836 1 95.5 215 GLY A CA 1
ATOM 1641 C C . GLY A 1 215 ? -9 -25.297 7.207 1 95.5 215 GLY A C 1
ATOM 1642 O O . GLY A 1 215 ? -9.844 -24.922 6.387 1 95.5 215 GLY A O 1
ATOM 1643 N N . GLU A 1 216 ? -9.297 -25.594 8.438 1 96.31 216 GLU A N 1
ATOM 1644 C CA . GLU A 1 216 ? -10.664 -25.531 8.945 1 96.31 216 GLU A CA 1
ATOM 1645 C C . GLU A 1 216 ? -11.219 -24.109 8.867 1 96.31 216 GLU A C 1
ATOM 1647 O O . GLU A 1 216 ? -10.562 -23.156 9.289 1 96.31 216 GLU A O 1
ATOM 1652 N N . GLU A 1 217 ? -12.406 -23.984 8.273 1 97.38 217 GLU A N 1
ATOM 1653 C CA . GLU A 1 217 ? -13.078 -22.703 8.117 1 97.38 217 GLU A CA 1
ATOM 1654 C C . GLU A 1 217 ? -12.273 -21.75 7.23 1 97.38 217 GLU A C 1
ATOM 1656 O O . GLU A 1 217 ? -12.516 -20.547 7.211 1 97.38 217 GLU A O 1
ATOM 1661 N N . GLY A 1 218 ? -11.273 -22.297 6.547 1 98.31 218 GLY A N 1
ATOM 1662 C CA . GLY A 1 218 ? -10.461 -21.453 5.688 1 98.31 218 GLY A CA 1
ATOM 1663 C C . GLY A 1 218 ? -9.414 -20.656 6.453 1 98.31 218 GLY A C 1
ATOM 1664 O O . GLY A 1 218 ? -8.977 -19.594 6 1 98.31 218 GLY A O 1
ATOM 1665 N N . ARG A 1 219 ? -8.961 -21.141 7.57 1 98.38 219 ARG A N 1
ATOM 1666 C CA . ARG A 1 219 ? -8.078 -20.391 8.461 1 98.38 219 ARG A CA 1
ATOM 1667 C C . ARG A 1 219 ? -6.656 -20.359 7.914 1 98.38 219 ARG A C 1
ATOM 1669 O O . ARG A 1 219 ? -5.801 -19.641 8.445 1 98.38 219 ARG A O 1
ATOM 1676 N N . GLY A 1 220 ? -6.359 -21.062 6.852 1 98.06 220 GLY A N 1
ATOM 1677 C CA . GLY A 1 220 ? -5.066 -20.969 6.195 1 98.06 220 GLY A CA 1
ATOM 1678 C C . GLY A 1 220 ? -4.117 -22.094 6.59 1 98.06 220 GLY A C 1
ATOM 1679 O O . GLY A 1 220 ? -4.512 -23.016 7.289 1 98.06 220 GLY A O 1
ATOM 1680 N N . CYS A 1 221 ? -2.918 -22.031 6.109 1 97.75 221 CYS A N 1
ATOM 1681 C CA . CYS A 1 221 ? -1.911 -23.062 6.258 1 97.75 221 CYS A CA 1
ATOM 1682 C C . CYS A 1 221 ? -1.455 -23.188 7.707 1 97.75 221 CYS A C 1
ATOM 1684 O O . CYS A 1 221 ? -0.995 -24.25 8.133 1 97.75 221 CYS A O 1
ATOM 1686 N N . ALA A 1 222 ? -1.614 -22.109 8.445 1 94.81 222 ALA A N 1
ATOM 1687 C CA . ALA A 1 222 ? -1.084 -22.062 9.805 1 94.81 222 ALA A CA 1
ATOM 1688 C C . ALA A 1 222 ? -2.178 -22.344 10.828 1 94.81 222 ALA A C 1
ATOM 1690 O O . ALA A 1 222 ? -2.031 -22.016 12.008 1 94.81 222 ALA A O 1
ATOM 1691 N N . TRP A 1 223 ? -3.256 -22.906 10.414 1 95.06 223 TRP A N 1
ATOM 1692 C CA . TRP A 1 223 ? -4.402 -23.062 11.305 1 95.06 223 TRP A CA 1
ATOM 1693 C C . TRP A 1 223 ? -4.109 -24.062 12.414 1 95.06 223 TRP A C 1
ATOM 1695 O O . TRP A 1 223 ? -4.574 -23.906 13.547 1 95.06 223 TRP A O 1
ATOM 1705 N N . ALA A 1 224 ? -3.307 -25.109 12.086 1 92.81 224 ALA A N 1
ATOM 1706 C CA . ALA A 1 224 ? -2.977 -26.125 13.086 1 92.81 224 ALA A CA 1
ATOM 1707 C C . ALA A 1 224 ? -1.893 -25.625 14.031 1 92.81 224 ALA A C 1
ATOM 1709 O O . ALA A 1 224 ? -0.912 -25.016 13.602 1 92.81 224 ALA A O 1
ATOM 1710 N N . PRO A 1 225 ? -1.991 -25.906 15.242 1 92.25 225 PRO A N 1
ATOM 1711 C CA . PRO A 1 225 ? -1.048 -25.406 16.25 1 92.25 225 PRO A CA 1
ATOM 1712 C C . PRO A 1 225 ? 0.392 -25.828 15.961 1 92.25 225 PRO A C 1
ATOM 1714 O O . PRO A 1 225 ? 1.326 -25.062 16.234 1 92.25 225 PRO A O 1
ATOM 1717 N N . ALA A 1 226 ? 0.594 -26.969 15.453 1 92.69 226 ALA A N 1
ATOM 1718 C CA . ALA A 1 226 ? 1.937 -27.5 15.234 1 92.69 226 ALA A CA 1
ATOM 1719 C C . ALA A 1 226 ? 2.709 -26.641 14.234 1 92.69 226 ALA A C 1
ATOM 1721 O O . ALA A 1 226 ? 3.943 -26.641 14.234 1 92.69 226 ALA A O 1
ATOM 1722 N N . GLY A 1 227 ? 2.033 -25.922 13.406 1 94.38 227 GLY A N 1
ATOM 1723 C CA . GLY A 1 227 ? 2.684 -25.094 12.398 1 94.38 227 GLY A CA 1
ATOM 1724 C C . GLY A 1 227 ? 2.48 -23.609 12.625 1 94.38 227 GLY A C 1
ATOM 1725 O O . GLY A 1 227 ? 2.723 -22.797 11.727 1 94.38 227 GLY A O 1
ATOM 1726 N N . ARG A 1 228 ? 2.049 -23.25 13.805 1 95.69 228 ARG A N 1
ATOM 1727 C CA . ARG A 1 228 ? 1.724 -21.859 14.078 1 95.69 228 ARG A CA 1
ATOM 1728 C C . ARG A 1 228 ? 2.984 -21 14.133 1 95.69 228 ARG A C 1
ATOM 1730 O O . ARG A 1 228 ? 3.93 -21.328 14.852 1 95.69 228 ARG A O 1
ATOM 1737 N N . PRO A 1 229 ? 3.016 -19.922 13.398 1 98.44 229 PRO A N 1
ATOM 1738 C CA . PRO A 1 229 ? 4.184 -19.031 13.414 1 98.44 229 PRO A CA 1
ATOM 1739 C C . PRO A 1 229 ? 4.09 -17.953 14.5 1 98.44 229 PRO A C 1
ATOM 1741 O O . PRO A 1 229 ? 3.059 -17.828 15.164 1 98.44 229 PRO A O 1
ATOM 1744 N N . ASP A 1 230 ? 5.195 -17.219 14.727 1 98.25 230 ASP A N 1
ATOM 1745 C CA . ASP A 1 230 ? 5.203 -16.078 15.625 1 98.25 230 ASP A CA 1
ATOM 1746 C C . ASP A 1 230 ? 4.531 -14.867 14.969 1 98.25 230 ASP A C 1
ATOM 1748 O O . ASP A 1 230 ? 3.924 -14.047 15.656 1 98.25 230 ASP A O 1
ATOM 1752 N N . LEU A 1 231 ? 4.727 -14.781 13.672 1 98.81 231 LEU A N 1
ATOM 1753 C CA . LEU A 1 231 ? 4.203 -13.695 12.852 1 98.81 231 LEU A CA 1
ATOM 1754 C C . LEU A 1 231 ? 3.482 -14.25 11.617 1 98.81 231 LEU A C 1
ATOM 1756 O O . LEU A 1 231 ? 4.074 -14.977 10.82 1 98.81 231 LEU A O 1
ATOM 1760 N N . LEU A 1 232 ? 2.213 -13.891 11.492 1 98.88 232 LEU A N 1
ATOM 1761 C CA . LEU A 1 232 ? 1.424 -14.344 10.352 1 98.88 232 LEU A CA 1
ATOM 1762 C C . LEU A 1 232 ? 0.921 -13.164 9.523 1 98.88 232 LEU A C 1
ATOM 1764 O O . LEU A 1 232 ? 0.361 -12.211 10.078 1 98.88 232 LEU A O 1
ATOM 1768 N N . VAL A 1 233 ? 1.192 -13.203 8.25 1 98.88 233 VAL A N 1
ATOM 1769 C CA . VAL A 1 233 ? 0.624 -12.234 7.324 1 98.88 233 VAL A CA 1
ATOM 1770 C C . VAL A 1 233 ? -0.463 -12.898 6.484 1 98.88 233 VAL A C 1
ATOM 1772 O O . VAL A 1 233 ? -0.263 -13.992 5.949 1 98.88 233 VAL A O 1
ATOM 1775 N N . VAL A 1 234 ? -1.59 -12.289 6.41 1 98.75 234 VAL A N 1
ATOM 1776 C CA . VAL A 1 234 ? -2.656 -12.742 5.523 1 98.75 234 VAL A CA 1
ATOM 1777 C C . VAL A 1 234 ? -3.098 -11.594 4.617 1 98.75 234 VAL A C 1
ATOM 1779 O O . VAL A 1 234 ? -2.893 -10.422 4.945 1 98.75 234 VAL A O 1
ATOM 1782 N N . THR A 1 235 ? -3.635 -11.891 3.453 1 98.25 235 THR A N 1
ATOM 1783 C CA . THR A 1 235 ? -4.082 -10.867 2.516 1 98.25 235 THR A CA 1
ATOM 1784 C C . THR A 1 235 ? -5.562 -11.039 2.193 1 98.25 235 THR A C 1
ATOM 1786 O O . THR A 1 235 ? -6.117 -12.125 2.355 1 98.25 235 THR A O 1
ATOM 1789 N N . PHE A 1 236 ? -6.195 -9.977 1.715 1 98.62 236 PHE A N 1
ATOM 1790 C CA . PHE A 1 236 ? -7.629 -9.992 1.454 1 98.62 236 PHE A CA 1
ATOM 1791 C C . PHE A 1 236 ? -7.91 -9.82 -0.033 1 98.62 236 PHE A C 1
ATOM 1793 O O . PHE A 1 236 ? -9.07 -9.75 -0.446 1 98.62 236 PHE A O 1
ATOM 1800 N N . GLY A 1 237 ? -6.848 -9.758 -0.846 1 97.38 237 GLY A N 1
ATOM 1801 C CA . GLY A 1 237 ? -7.023 -9.492 -2.264 1 97.38 237 GLY A CA 1
ATOM 1802 C C . GLY A 1 237 ? -7.098 -10.75 -3.105 1 97.38 237 GLY A C 1
ATOM 1803 O O . GLY A 1 237 ? -7.105 -10.68 -4.336 1 97.38 237 GLY A O 1
ATOM 1804 N N . LYS A 1 238 ? -7.117 -11.945 -2.479 1 97.88 238 LYS A N 1
ATOM 1805 C CA . LYS A 1 238 ? -7.145 -13.227 -3.18 1 97.88 238 LYS A CA 1
ATOM 1806 C C . LYS A 1 238 ? -8.391 -14.031 -2.811 1 97.88 238 LYS A C 1
ATOM 1808 O O . LYS A 1 238 ? -9.508 -13.609 -3.088 1 97.88 238 LYS A O 1
ATOM 1813 N N . ALA A 1 239 ? -8.344 -15.008 -1.981 1 98.31 239 ALA A N 1
ATOM 1814 C CA . ALA A 1 239 ? -9.5 -15.836 -1.65 1 98.31 239 ALA A CA 1
ATOM 1815 C C . ALA A 1 239 ? -10.594 -15.008 -0.981 1 98.31 239 ALA A C 1
ATOM 1817 O O . ALA A 1 239 ? -11.781 -15.281 -1.153 1 98.31 239 ALA A O 1
ATOM 1818 N N . VAL A 1 240 ? -10.227 -13.93 -0.254 1 98.31 240 VAL A N 1
ATOM 1819 C CA . VAL A 1 240 ? -11.18 -13.102 0.484 1 98.31 240 VAL A CA 1
ATOM 1820 C C . VAL A 1 240 ? -11.898 -12.164 -0.477 1 98.31 240 VAL A C 1
ATOM 1822 O O . VAL A 1 240 ? -12.969 -11.641 -0.153 1 98.31 240 VAL A O 1
ATOM 1825 N N . GLY A 1 241 ? -11.289 -11.828 -1.621 1 98 241 GLY A N 1
ATOM 1826 C CA . GLY A 1 241 ? -11.984 -11.219 -2.744 1 98 241 GLY A CA 1
ATOM 1827 C C . GLY A 1 241 ? -12.039 -9.703 -2.664 1 98 241 GLY A C 1
ATOM 1828 O O . GLY A 1 241 ? -12.734 -9.062 -3.453 1 98 241 GLY A O 1
ATOM 1829 N N . VAL A 1 242 ? -11.359 -9.078 -1.773 1 98.06 242 VAL A N 1
ATOM 1830 C CA . VAL A 1 242 ? -11.43 -7.633 -1.595 1 98.06 242 VAL A CA 1
ATOM 1831 C C . VAL A 1 242 ? -10.055 -7.016 -1.823 1 98.06 242 VAL A C 1
ATOM 1833 O O . VAL A 1 242 ? -9.547 -7.008 -2.949 1 98.06 242 VAL A O 1
ATOM 1836 N N . SER A 1 243 ? -9.422 -6.441 -0.841 1 97.69 243 SER A N 1
ATOM 1837 C CA . SER A 1 243 ? -8.078 -5.871 -0.863 1 97.69 243 SER A CA 1
ATOM 1838 C C . SER A 1 243 ? -7.578 -5.586 0.548 1 97.69 243 SER A C 1
ATOM 1840 O O . SER A 1 243 ? -8.375 -5.449 1.48 1 97.69 243 SER A O 1
ATOM 1842 N N . GLY A 1 244 ? -6.258 -5.559 0.673 1 97.69 244 GLY A N 1
ATOM 1843 C CA . GLY A 1 244 ? -5.68 -5.316 1.984 1 97.69 244 GLY A CA 1
ATOM 1844 C C . GLY A 1 244 ? -5.004 -6.539 2.576 1 97.69 244 GLY A C 1
ATOM 1845 O O . GLY A 1 244 ? -4.879 -7.566 1.909 1 97.69 244 GLY A O 1
ATOM 1846 N N . ALA A 1 245 ? -4.539 -6.375 3.803 1 98.69 245 ALA A N 1
ATOM 1847 C CA . ALA A 1 245 ? -3.83 -7.445 4.5 1 98.69 245 ALA A CA 1
ATOM 1848 C C . ALA A 1 245 ? -3.855 -7.223 6.012 1 98.69 245 ALA A C 1
ATOM 1850 O O . ALA A 1 245 ? -4.395 -6.223 6.488 1 98.69 245 ALA A O 1
ATOM 1851 N N . ALA A 1 246 ? -3.355 -8.164 6.711 1 98.88 246 ALA A N 1
ATOM 1852 C CA . ALA A 1 246 ? -3.215 -8.047 8.156 1 98.88 246 ALA A CA 1
ATOM 1853 C C . ALA A 1 246 ? -1.983 -8.805 8.648 1 98.88 246 ALA A C 1
ATOM 1855 O O . ALA A 1 246 ? -1.551 -9.773 8.023 1 98.88 246 ALA A O 1
ATOM 1856 N N . VAL A 1 247 ? -1.449 -8.312 9.703 1 98.88 247 VAL A N 1
ATOM 1857 C CA . VAL A 1 247 ? -0.413 -9.008 10.469 1 98.88 247 VAL A CA 1
ATOM 1858 C C . VAL A 1 247 ? -0.988 -9.5 11.797 1 98.88 247 VAL A C 1
ATOM 1860 O O . VAL A 1 247 ? -1.606 -8.727 12.531 1 98.88 247 VAL A O 1
ATOM 1863 N N . LEU A 1 248 ? -0.883 -10.734 12.062 1 98.88 248 LEU A N 1
ATOM 1864 C CA . LEU A 1 248 ? -1.29 -11.32 13.336 1 98.88 248 LEU A CA 1
ATOM 1865 C C . LEU A 1 248 ? -0.073 -11.664 14.188 1 98.88 248 LEU A C 1
ATOM 1867 O O . LEU A 1 248 ? 0.88 -12.273 13.695 1 98.88 248 LEU A O 1
ATOM 1871 N N . CYS A 1 249 ? -0.097 -11.32 15.453 1 98.75 249 CYS A N 1
ATOM 1872 C CA . CYS A 1 249 ? 1.074 -11.445 16.312 1 98.75 249 CYS A CA 1
ATOM 1873 C C . CYS A 1 249 ? 0.696 -11.281 17.781 1 98.75 249 CYS A C 1
ATOM 1875 O O . CYS A 1 249 ? -0.479 -11.109 18.109 1 98.75 249 CYS A O 1
ATOM 1877 N N . ALA A 1 250 ? 1.734 -11.391 18.656 1 98.56 250 ALA A N 1
ATOM 1878 C CA . ALA A 1 250 ? 1.57 -11.156 20.078 1 98.56 250 ALA A CA 1
ATOM 1879 C C . ALA A 1 250 ? 1.354 -9.672 20.375 1 98.56 250 ALA A C 1
ATOM 1881 O O . ALA A 1 250 ? 1.733 -8.812 19.578 1 98.56 250 ALA A O 1
ATOM 1882 N N . THR A 1 251 ? 0.8 -9.383 21.547 1 98.56 251 THR A N 1
ATOM 1883 C CA . THR A 1 251 ? 0.398 -8.023 21.906 1 98.56 251 THR A CA 1
ATOM 1884 C C . THR A 1 251 ? 1.604 -7.094 21.922 1 98.56 251 THR A C 1
ATOM 1886 O O . THR A 1 251 ? 1.565 -6.004 21.359 1 98.56 251 THR A O 1
ATOM 1889 N N . PRO A 1 252 ? 2.758 -7.469 22.531 1 98.56 252 PRO A N 1
ATOM 1890 C CA . PRO A 1 252 ? 3.891 -6.539 22.547 1 98.56 252 PRO A CA 1
ATOM 1891 C C . PRO A 1 252 ? 4.414 -6.242 21.141 1 98.56 252 PRO A C 1
ATOM 1893 O O . PRO A 1 252 ? 4.879 -5.133 20.875 1 98.56 252 PRO A O 1
ATOM 1896 N N . VAL A 1 253 ? 4.328 -7.273 20.219 1 98.75 253 VAL A N 1
ATOM 1897 C CA . VAL A 1 253 ? 4.77 -7.074 18.844 1 98.75 253 VAL A CA 1
ATOM 1898 C C . VAL A 1 253 ? 3.842 -6.086 18.141 1 98.75 253 VAL A C 1
ATOM 1900 O O . VAL A 1 253 ? 4.301 -5.203 17.422 1 98.75 253 VAL A O 1
ATOM 1903 N N . ALA A 1 254 ? 2.529 -6.25 18.359 1 98.75 254 ALA A N 1
ATOM 1904 C CA . ALA A 1 254 ? 1.563 -5.32 17.781 1 98.75 254 ALA A CA 1
ATOM 1905 C C . ALA A 1 254 ? 1.831 -3.891 18.25 1 98.75 254 ALA A C 1
ATOM 1907 O O . ALA A 1 254 ? 1.83 -2.957 17.438 1 98.75 254 ALA A O 1
ATOM 1908 N N . GLU A 1 255 ? 2.055 -3.729 19.547 1 98.69 255 GLU A N 1
ATOM 1909 C CA . GLU A 1 255 ? 2.355 -2.408 20.094 1 98.69 255 GLU A CA 1
ATOM 1910 C C . GLU A 1 255 ? 3.635 -1.84 19.484 1 98.69 255 GLU A C 1
ATOM 1912 O O . GLU A 1 255 ? 3.711 -0.646 19.188 1 98.69 255 GLU A O 1
ATOM 1917 N N . TYR A 1 256 ? 4.586 -2.701 19.328 1 98.75 256 TYR A N 1
ATOM 1918 C CA . TYR A 1 256 ? 5.848 -2.293 18.734 1 98.75 256 TYR A CA 1
ATOM 1919 C C . TYR A 1 256 ? 5.637 -1.808 17.297 1 98.75 256 TYR A C 1
ATOM 1921 O O . TYR A 1 256 ? 6.168 -0.767 16.906 1 98.75 256 TYR A O 1
ATOM 1929 N N . LEU A 1 257 ? 4.891 -2.57 16.516 1 98.62 257 LEU A N 1
ATOM 1930 C CA . LEU A 1 257 ? 4.609 -2.188 15.133 1 98.62 257 LEU A CA 1
ATOM 1931 C C . LEU A 1 257 ? 3.855 -0.864 15.078 1 98.62 257 LEU A C 1
ATOM 1933 O O . LEU A 1 257 ? 4.102 -0.04 14.195 1 98.62 257 LEU A O 1
ATOM 1937 N N . LEU A 1 258 ? 2.949 -0.571 15.992 1 98.25 258 LEU A N 1
ATOM 1938 C CA . LEU A 1 258 ? 2.189 0.673 16.047 1 98.25 258 LEU A CA 1
ATOM 1939 C C . LEU A 1 258 ? 3.109 1.861 16.312 1 98.25 258 LEU A C 1
ATOM 1941 O O . LEU A 1 258 ? 2.789 2.992 15.938 1 98.25 258 LEU A O 1
ATOM 1945 N N . GLN A 1 259 ? 4.281 1.58 16.938 1 98.19 259 GLN A N 1
ATOM 1946 C CA . GLN A 1 259 ? 5.211 2.658 17.266 1 98.19 259 GLN A CA 1
ATOM 1947 C C . GLN A 1 259 ? 6.23 2.854 16.141 1 98.19 259 GLN A C 1
ATOM 1949 O O . GLN A 1 259 ? 6.758 3.953 15.969 1 98.19 259 GLN A O 1
ATOM 1954 N N . PHE A 1 260 ? 6.477 1.73 15.312 1 97.81 260 PHE A N 1
ATOM 1955 C CA . PHE A 1 260 ? 7.707 1.816 14.539 1 97.81 260 PHE A CA 1
ATOM 1956 C C . PHE A 1 260 ? 7.457 1.453 13.078 1 97.81 260 PHE A C 1
ATOM 1958 O O . PHE A 1 260 ? 8.289 1.733 12.211 1 97.81 260 PHE A O 1
ATOM 1965 N N . ALA A 1 261 ? 6.375 0.755 12.766 1 97.44 261 ALA A N 1
ATOM 1966 C CA . ALA A 1 261 ? 6.109 0.37 11.383 1 97.44 261 ALA A CA 1
ATOM 1967 C C . ALA A 1 261 ? 5.645 1.568 10.562 1 97.44 261 ALA A C 1
ATOM 1969 O O . ALA A 1 261 ? 4.488 1.983 10.656 1 97.44 261 ALA A O 1
ATOM 1970 N N . ARG A 1 262 ? 6.406 2.041 9.688 1 95.75 262 ARG A N 1
ATOM 1971 C CA . ARG A 1 262 ? 6.191 3.305 8.984 1 95.75 262 ARG A CA 1
ATOM 1972 C C . ARG A 1 262 ? 4.988 3.215 8.047 1 95.75 262 ARG A C 1
ATOM 1974 O O . ARG A 1 262 ? 4.254 4.191 7.879 1 95.75 262 ARG A O 1
ATOM 1981 N N . HIS A 1 263 ? 4.773 2.014 7.449 1 94.81 263 HIS A N 1
ATOM 1982 C CA . HIS A 1 263 ? 3.625 1.826 6.574 1 94.81 263 HIS A CA 1
ATOM 1983 C C . HIS A 1 263 ? 2.316 2.01 7.332 1 94.81 263 HIS A C 1
ATOM 1985 O O . HIS A 1 263 ? 1.287 2.334 6.734 1 94.81 263 HIS A O 1
ATOM 1991 N N . LEU A 1 264 ? 2.336 1.755 8.664 1 94.88 264 LEU A N 1
ATOM 1992 C CA . LEU A 1 264 ? 1.161 1.921 9.508 1 94.88 264 LEU A CA 1
ATOM 1993 C C . LEU A 1 264 ? 1.025 3.367 9.977 1 94.88 264 LEU A C 1
ATOM 1995 O O . LEU A 1 264 ? -0.082 3.908 10.016 1 94.88 264 LEU A O 1
ATOM 1999 N N . ILE A 1 265 ? 2.123 4.004 10.25 1 95.88 265 ILE A N 1
ATOM 2000 C CA . ILE A 1 265 ? 2.154 5.305 10.914 1 95.88 265 ILE A CA 1
ATOM 2001 C C . ILE A 1 265 ? 1.967 6.414 9.875 1 95.88 265 ILE A C 1
ATOM 2003 O O . ILE A 1 265 ? 1.272 7.402 10.133 1 95.88 265 ILE A O 1
ATOM 2007 N N . TYR A 1 266 ? 2.564 6.207 8.656 1 95.25 266 TYR A N 1
ATOM 2008 C CA . TYR A 1 266 ? 2.713 7.348 7.758 1 95.25 266 TYR A CA 1
ATOM 2009 C C . TYR A 1 266 ? 1.933 7.137 6.469 1 95.25 266 TYR A C 1
ATOM 2011 O O . TYR A 1 266 ? 2.316 7.645 5.41 1 95.25 266 TYR A O 1
ATOM 2019 N N . SER A 1 267 ? 0.944 6.348 6.5 1 94.5 267 SER A N 1
ATOM 2020 C CA . SER A 1 267 ? 0.047 6.133 5.371 1 94.5 267 SER A CA 1
ATOM 2021 C C . SER A 1 267 ? -1.413 6.25 5.793 1 94.5 267 SER A C 1
ATOM 2023 O O . SER A 1 267 ? -1.777 5.855 6.902 1 94.5 267 SER A O 1
ATOM 2025 N N . THR A 1 268 ? -2.18 6.77 4.875 1 95.25 268 THR A N 1
ATOM 2026 C CA . THR A 1 268 ? -3.619 6.805 5.113 1 95.25 268 THR A CA 1
ATOM 2027 C C . THR A 1 268 ? -4.156 5.402 5.375 1 95.25 268 THR A C 1
ATOM 2029 O O . THR A 1 268 ? -3.768 4.445 4.703 1 95.25 268 THR A O 1
ATOM 2032 N N . ALA A 1 269 ? -5.039 5.281 6.383 1 96 269 ALA A N 1
ATOM 2033 C CA . ALA A 1 269 ? -5.645 3.998 6.734 1 96 269 ALA A CA 1
ATOM 2034 C C . ALA A 1 269 ? -6.559 3.504 5.617 1 96 269 ALA A C 1
ATOM 2036 O O . ALA A 1 269 ? -6.992 4.285 4.77 1 96 269 ALA A O 1
ATOM 2037 N N . PRO A 1 270 ? -6.816 2.145 5.566 1 96.69 270 PRO A N 1
ATOM 2038 C CA . PRO A 1 270 ? -7.777 1.643 4.582 1 96.69 270 PRO A CA 1
ATOM 2039 C C . PRO A 1 270 ? -9.172 2.24 4.762 1 96.69 270 PRO A C 1
ATOM 2041 O O . PRO A 1 270 ? -9.602 2.48 5.891 1 96.69 270 PRO A O 1
ATOM 2044 N N . PRO A 1 271 ? -9.906 2.438 3.66 1 97 271 PRO A N 1
ATOM 2045 C CA . PRO A 1 271 ? -11.266 2.98 3.756 1 97 271 PRO A CA 1
ATOM 2046 C C . PRO A 1 271 ? -12.188 2.121 4.621 1 97 271 PRO A C 1
ATOM 2048 O O . PRO A 1 271 ? -12.203 0.895 4.484 1 97 271 PRO A O 1
ATOM 2051 N N . PRO A 1 272 ? -12.977 2.764 5.488 1 96.19 272 PRO A N 1
ATOM 2052 C CA . PRO A 1 272 ? -13.891 1.991 6.332 1 96.19 272 PRO A CA 1
ATOM 2053 C C . PRO A 1 272 ? -14.852 1.125 5.523 1 96.19 272 PRO A C 1
ATOM 2055 O O . PRO A 1 272 ? -15.203 0.021 5.949 1 96.19 272 PRO A O 1
ATOM 2058 N N . ALA A 1 273 ? -15.312 1.606 4.367 1 97.12 273 ALA A N 1
ATOM 2059 C CA . ALA A 1 273 ? -16.203 0.834 3.504 1 97.12 273 ALA A CA 1
ATOM 2060 C C . ALA A 1 273 ? -15.539 -0.458 3.043 1 97.12 273 ALA A C 1
ATOM 2062 O O . ALA A 1 273 ? -16.188 -1.494 2.922 1 97.12 273 ALA A O 1
ATOM 2063 N N . GLN A 1 274 ? -14.297 -0.4 2.711 1 98.12 274 GLN A N 1
ATOM 2064 C CA . GLN A 1 274 ? -13.531 -1.581 2.34 1 98.12 274 GLN A CA 1
ATOM 2065 C C . GLN A 1 274 ? -13.422 -2.559 3.506 1 98.12 274 GLN A C 1
ATOM 2067 O O . GLN A 1 274 ? -13.531 -3.771 3.318 1 98.12 274 GLN A O 1
ATOM 2072 N N . ILE A 1 275 ? -13.211 -2.018 4.719 1 98.44 275 ILE A N 1
ATOM 2073 C CA . ILE A 1 275 ? -13.102 -2.836 5.922 1 98.44 275 ILE A CA 1
ATOM 2074 C C . ILE A 1 275 ? -14.414 -3.582 6.16 1 98.44 275 ILE A C 1
ATOM 2076 O O . ILE A 1 275 ? -14.406 -4.758 6.527 1 98.44 275 ILE A O 1
ATOM 2080 N N . ALA A 1 276 ? -15.492 -2.9 5.934 1 98.06 276 ALA A N 1
ATOM 2081 C CA . ALA A 1 276 ? -16.797 -3.535 6.078 1 98.06 276 ALA A CA 1
ATOM 2082 C C . ALA A 1 276 ? -16.953 -4.707 5.109 1 98.06 276 ALA A C 1
ATOM 2084 O O . ALA A 1 276 ? -17.5 -5.75 5.469 1 98.06 276 ALA A O 1
ATOM 2085 N N . ALA A 1 277 ? -16.516 -4.531 3.916 1 98.69 277 ALA A N 1
ATOM 2086 C CA . ALA A 1 277 ? -16.578 -5.586 2.908 1 98.69 277 ALA A CA 1
ATOM 2087 C C . ALA A 1 277 ? -15.711 -6.777 3.301 1 98.69 277 ALA A C 1
ATOM 2089 O O . ALA A 1 277 ? -16.109 -7.93 3.104 1 98.69 277 ALA A O 1
ATOM 2090 N N . ILE A 1 278 ? -14.492 -6.512 3.82 1 98.81 278 ILE A N 1
ATOM 2091 C CA . ILE A 1 278 ? -13.609 -7.582 4.266 1 98.81 278 ILE A CA 1
ATOM 2092 C C . ILE A 1 278 ? -14.281 -8.383 5.379 1 98.81 278 ILE A C 1
ATOM 2094 O O . ILE A 1 278 ? -14.242 -9.617 5.379 1 98.81 278 ILE A O 1
ATOM 2098 N N . ASP A 1 279 ? -14.875 -7.664 6.301 1 98.69 279 ASP A N 1
ATOM 2099 C CA . ASP A 1 279 ? -15.562 -8.312 7.41 1 98.69 279 ASP A CA 1
ATOM 2100 C C . ASP A 1 279 ? -16.656 -9.258 6.906 1 98.69 279 ASP A C 1
ATOM 2102 O O . ASP A 1 279 ? -16.75 -10.398 7.363 1 98.69 279 ASP A O 1
ATOM 2106 N N . ALA A 1 280 ? -17.438 -8.797 5.945 1 98.75 280 ALA A N 1
ATOM 2107 C CA . ALA A 1 280 ? -18.484 -9.633 5.34 1 98.75 280 ALA A CA 1
ATOM 2108 C C . ALA A 1 280 ? -17.875 -10.812 4.594 1 98.75 280 ALA A C 1
ATOM 2110 O O . ALA A 1 280 ? -18.391 -11.93 4.656 1 98.75 280 ALA A O 1
ATOM 2111 N N . ALA A 1 281 ? -16.828 -10.578 3.887 1 98.75 281 ALA A N 1
ATOM 2112 C CA . ALA A 1 281 ? -16.156 -11.633 3.135 1 98.75 281 ALA A CA 1
ATOM 2113 C C . ALA A 1 281 ? -15.648 -12.734 4.066 1 98.75 281 ALA A C 1
ATOM 2115 O O . ALA A 1 281 ? -15.719 -13.922 3.734 1 98.75 281 ALA A O 1
ATOM 2116 N N . LEU A 1 282 ? -15.125 -12.352 5.223 1 98.62 282 LEU A N 1
ATOM 2117 C CA . LEU A 1 282 ? -14.617 -13.328 6.176 1 98.62 282 LEU A CA 1
ATOM 2118 C C . LEU A 1 282 ? -15.75 -14.203 6.715 1 98.62 282 LEU A C 1
ATOM 2120 O O . LEU A 1 282 ? -15.555 -15.391 6.98 1 98.62 282 LEU A O 1
ATOM 2124 N N . THR A 1 283 ? -16.906 -13.609 6.883 1 98.62 283 THR A N 1
ATOM 2125 C CA . THR A 1 283 ? -18.062 -14.391 7.281 1 98.62 283 THR A CA 1
ATOM 2126 C C . THR A 1 283 ? -18.406 -15.43 6.223 1 98.62 283 THR A C 1
ATOM 2128 O O . THR A 1 283 ? -18.672 -16.594 6.547 1 98.62 283 THR A O 1
ATOM 2131 N N . VAL A 1 284 ? -18.375 -15.047 4.961 1 98.69 284 VAL A N 1
ATOM 2132 C CA . VAL A 1 284 ? -18.656 -15.961 3.857 1 98.69 284 VAL A CA 1
ATOM 2133 C C . VAL A 1 284 ? -17.594 -17.047 3.807 1 98.69 284 VAL A C 1
ATOM 2135 O O . VAL A 1 284 ? -17.906 -18.219 3.592 1 98.69 284 VAL A O 1
ATOM 2138 N N . VAL A 1 285 ? -16.344 -16.703 4.031 1 98.69 285 VAL A N 1
ATOM 2139 C CA . VAL A 1 285 ? -15.227 -17.641 4.02 1 98.69 285 VAL A CA 1
ATOM 2140 C C . VAL A 1 285 ? -15.43 -18.703 5.105 1 98.69 285 VAL A C 1
ATOM 2142 O O . VAL A 1 285 ? -15.281 -19.906 4.852 1 98.69 285 VAL A O 1
ATOM 2145 N N . ARG A 1 286 ? -15.742 -18.266 6.293 1 98.12 286 ARG A N 1
ATOM 2146 C CA . ARG A 1 286 ? -15.859 -19.156 7.434 1 98.12 286 ARG A CA 1
ATOM 2147 C C . ARG A 1 286 ? -16.969 -20.188 7.207 1 98.12 286 ARG A C 1
ATOM 2149 O O . ARG A 1 286 ? -16.828 -21.359 7.559 1 98.12 286 ARG A O 1
ATOM 2156 N N . ARG A 1 287 ? -18 -19.781 6.551 1 97.38 287 ARG A N 1
ATOM 2157 C CA . ARG A 1 287 ? -19.125 -20.688 6.309 1 97.38 287 ARG A CA 1
ATOM 2158 C C . ARG A 1 287 ? -19.031 -21.328 4.926 1 97.38 287 ARG A C 1
ATOM 2160 O O . ARG A 1 287 ? -19.953 -22 4.48 1 97.38 287 ARG A O 1
ATOM 2167 N N . GLY A 1 288 ? -17.891 -21.156 4.285 1 97.88 288 GLY A N 1
ATOM 2168 C CA . GLY A 1 288 ? -17.797 -21.453 2.865 1 97.88 288 GLY A CA 1
ATOM 2169 C C . GLY A 1 288 ? -17.234 -22.828 2.582 1 97.88 288 GLY A C 1
ATOM 2170 O O . GLY A 1 288 ? -16.438 -23 1.661 1 97.88 288 GLY A O 1
ATOM 2171 N N . ASP A 1 289 ? -17.625 -23.859 3.287 1 97.88 289 ASP A N 1
ATOM 2172 C CA . ASP A 1 289 ? -17.172 -25.234 3.049 1 97.88 289 ASP A CA 1
ATOM 2173 C C . ASP A 1 289 ? -17.562 -25.703 1.654 1 97.88 289 ASP A C 1
ATOM 2175 O O . ASP A 1 289 ? -16.781 -26.391 0.987 1 97.88 289 ASP A O 1
ATOM 2179 N N . ALA A 1 290 ? -18.75 -25.359 1.226 1 98.12 290 ALA A N 1
ATOM 2180 C CA . ALA A 1 290 ? -19.203 -25.766 -0.105 1 98.12 290 ALA A CA 1
ATOM 2181 C C . ALA A 1 290 ? -18.344 -25.125 -1.191 1 98.12 290 ALA A C 1
ATOM 2183 O O . ALA A 1 290 ? -18.062 -25.766 -2.211 1 98.12 290 ALA A O 1
ATOM 2184 N N . LEU A 1 291 ? -18.016 -23.859 -0.998 1 98.25 291 LEU A N 1
ATOM 2185 C CA . LEU A 1 291 ? -17.125 -23.172 -1.942 1 98.25 291 LEU A CA 1
ATOM 2186 C C . LEU A 1 291 ? -15.773 -23.875 -2.023 1 98.25 291 LEU A C 1
ATOM 2188 O O . LEU A 1 291 ? -15.258 -24.125 -3.119 1 98.25 291 LEU A O 1
ATOM 2192 N N . ARG A 1 292 ? -15.156 -24.188 -0.886 1 98.5 292 ARG A N 1
ATOM 2193 C CA . ARG A 1 292 ? -13.867 -24.875 -0.844 1 98.5 292 ARG A CA 1
ATOM 2194 C C . ARG A 1 292 ? -13.969 -26.25 -1.469 1 98.5 292 ARG A C 1
ATOM 2196 O O . ARG A 1 292 ? -13.047 -26.703 -2.15 1 98.5 292 ARG A O 1
ATOM 2203 N N . GLN A 1 293 ? -15.086 -26.922 -1.239 1 98.31 293 GLN A N 1
ATOM 2204 C CA . GLN A 1 293 ? -15.281 -28.234 -1.843 1 98.31 293 GLN A CA 1
ATOM 2205 C C . GLN A 1 293 ? -15.344 -28.125 -3.363 1 98.31 293 GLN A C 1
ATOM 2207 O O . GLN A 1 293 ? -14.773 -28.969 -4.07 1 98.31 293 GLN A O 1
ATOM 2212 N N . ARG A 1 294 ? -16.078 -27.172 -3.879 1 98.31 294 ARG A N 1
ATOM 2213 C CA . ARG A 1 294 ? -16.141 -26.969 -5.324 1 98.31 294 ARG A CA 1
ATOM 2214 C C . ARG A 1 294 ? -14.75 -26.734 -5.906 1 98.31 294 ARG A C 1
ATOM 2216 O O . ARG A 1 294 ? -14.422 -27.234 -6.977 1 98.31 294 ARG A O 1
ATOM 2223 N N . LEU A 1 295 ? -13.977 -25.875 -5.238 1 98.56 295 LEU A N 1
ATOM 2224 C CA . LEU A 1 295 ? -12.602 -25.625 -5.676 1 98.56 295 LEU A CA 1
ATOM 2225 C C . LEU A 1 295 ? -11.797 -26.922 -5.691 1 98.56 295 LEU A C 1
ATOM 2227 O O . LEU A 1 295 ? -11.078 -27.188 -6.652 1 98.56 295 LEU A O 1
ATOM 2231 N N . TRP A 1 296 ? -11.922 -27.703 -4.637 1 98 296 TRP A N 1
ATOM 2232 C CA . TRP A 1 296 ? -11.219 -28.984 -4.543 1 98 296 TRP A CA 1
ATOM 22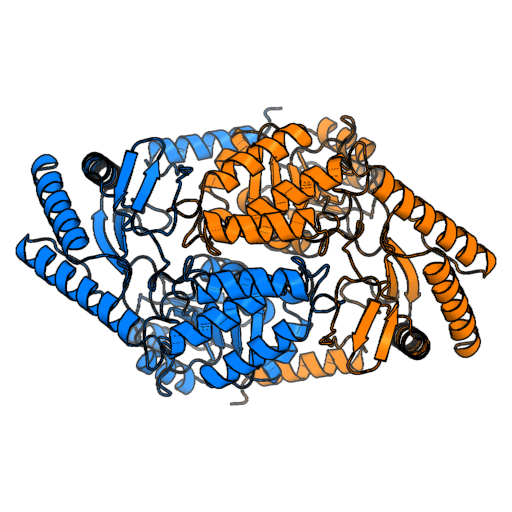33 C C . TRP A 1 296 ? -11.633 -29.922 -5.668 1 98 296 TRP A C 1
ATOM 2235 O O . TRP A 1 296 ? -10.789 -30.594 -6.27 1 98 296 TRP A O 1
ATOM 2245 N N . ASP A 1 297 ? -12.922 -29.953 -5.934 1 98.38 297 ASP A N 1
ATOM 2246 C CA . ASP A 1 297 ? -13.43 -30.781 -7.027 1 98.38 297 ASP A CA 1
ATOM 2247 C C . ASP A 1 297 ? -12.828 -30.344 -8.359 1 98.38 297 ASP A C 1
ATOM 2249 O O . ASP A 1 297 ? -12.484 -31.188 -9.195 1 98.38 297 ASP A O 1
ATOM 2253 N N . ASN A 1 298 ? -12.766 -29.047 -8.562 1 98.56 298 ASN A N 1
ATOM 2254 C CA . ASN A 1 298 ? -12.18 -28.516 -9.781 1 98.56 298 ASN A CA 1
ATOM 2255 C C . ASN A 1 298 ? -10.703 -28.891 -9.906 1 98.56 298 ASN A C 1
ATOM 2257 O O . ASN A 1 298 ? -10.234 -29.234 -10.992 1 98.56 298 ASN A O 1
ATOM 2261 N N . ILE A 1 299 ? -9.953 -28.844 -8.789 1 98.25 299 ILE A N 1
ATOM 2262 C CA . ILE A 1 299 ? -8.539 -29.203 -8.766 1 98.25 299 ILE A CA 1
ATOM 2263 C C . ILE A 1 299 ? -8.367 -30.672 -9.117 1 98.25 299 ILE A C 1
ATOM 2265 O O . ILE A 1 299 ? -7.543 -31.031 -9.961 1 98.25 299 ILE A O 1
ATOM 2269 N N . VAL A 1 300 ? -9.172 -31.516 -8.508 1 97.81 300 VAL A N 1
ATOM 2270 C CA . VAL A 1 300 ? -9.102 -32.969 -8.734 1 97.81 300 VAL A CA 1
ATOM 2271 C C . VAL A 1 300 ? -9.414 -33.25 -10.195 1 97.81 300 VAL A C 1
ATOM 2273 O O . VAL A 1 300 ? -8.711 -34.062 -10.836 1 97.81 300 VAL A O 1
ATOM 2276 N N . ARG A 1 301 ? -10.453 -32.656 -10.719 1 98.12 301 ARG A N 1
ATOM 2277 C CA . ARG A 1 301 ? -10.836 -32.875 -12.109 1 98.12 301 ARG A CA 1
ATOM 2278 C C . ARG A 1 301 ? -9.719 -32.469 -13.062 1 98.12 301 ARG A C 1
ATOM 2280 O O . ARG A 1 301 ? -9.391 -33.219 -14 1 98.12 301 ARG A O 1
ATOM 2287 N N . PHE A 1 302 ? -9.164 -31.344 -12.867 1 98.44 302 PHE A N 1
ATOM 2288 C CA . PHE A 1 302 ? -8.102 -30.828 -13.719 1 98.44 302 PHE A CA 1
ATOM 2289 C C . PHE A 1 302 ? -6.898 -31.766 -13.688 1 98.44 302 PHE A C 1
ATOM 2291 O O . PHE A 1 302 ? -6.348 -32.125 -14.742 1 98.44 302 PHE A O 1
ATOM 2298 N N . ARG A 1 303 ? -6.457 -32.094 -12.453 1 97.56 303 ARG A N 1
ATOM 2299 C CA . ARG A 1 303 ? -5.262 -32.906 -12.312 1 97.56 303 ARG A CA 1
ATOM 2300 C C . ARG A 1 303 ? -5.473 -34.281 -12.938 1 97.56 303 ARG A C 1
ATOM 2302 O O . ARG A 1 303 ? -4.57 -34.844 -13.586 1 97.56 303 ARG A O 1
ATOM 2309 N N . ARG A 1 304 ? -6.625 -34.875 -12.75 1 96.62 304 ARG A N 1
ATOM 2310 C CA . ARG A 1 304 ? -6.945 -36.156 -13.375 1 96.62 304 ARG A CA 1
ATOM 2311 C C . ARG A 1 304 ? -6.91 -36.062 -14.898 1 96.62 304 ARG A C 1
ATOM 2313 O O . ARG A 1 304 ? -6.324 -36.906 -15.57 1 96.62 304 ARG A O 1
ATOM 2320 N N . GLY A 1 305 ? -7.535 -35.031 -15.375 1 96.94 305 GLY A N 1
ATOM 2321 C CA . GLY A 1 305 ? -7.543 -34.812 -16.812 1 96.94 305 GLY A CA 1
ATOM 2322 C C . GLY A 1 305 ? -6.16 -34.531 -17.375 1 96.94 305 GLY A C 1
ATOM 2323 O O . GLY A 1 305 ? -5.816 -35.062 -18.453 1 96.94 305 GLY A O 1
ATOM 2324 N N . ALA A 1 306 ? -5.375 -33.719 -16.75 1 96 306 ALA A N 1
ATOM 2325 C CA . ALA A 1 306 ? -4.02 -33.406 -17.203 1 96 306 ALA A CA 1
ATOM 2326 C C . ALA A 1 306 ? -3.158 -34.688 -17.25 1 96 306 ALA A C 1
ATOM 2328 O O . ALA A 1 306 ? -2.375 -34.875 -18.172 1 96 306 ALA A O 1
ATOM 2329 N N . ALA A 1 307 ? -3.268 -35.469 -16.219 1 94 307 ALA A N 1
ATOM 2330 C CA . ALA A 1 307 ? -2.527 -36.719 -16.172 1 94 307 ALA A CA 1
ATOM 2331 C C . ALA A 1 307 ? -2.902 -37.625 -17.344 1 94 307 ALA A C 1
ATOM 2333 O O . ALA A 1 307 ? -2.035 -38.25 -17.953 1 94 307 ALA A O 1
ATOM 2334 N N . ALA A 1 308 ? -4.117 -37.688 -17.609 1 94 308 ALA A N 1
ATOM 2335 C CA . ALA A 1 308 ? -4.613 -38.531 -18.703 1 94 308 ALA A CA 1
ATOM 2336 C C . ALA A 1 308 ? -4.059 -38.062 -20.047 1 94 308 ALA A C 1
ATOM 2338 O O . ALA A 1 308 ? -3.84 -38.875 -20.953 1 94 308 ALA A O 1
A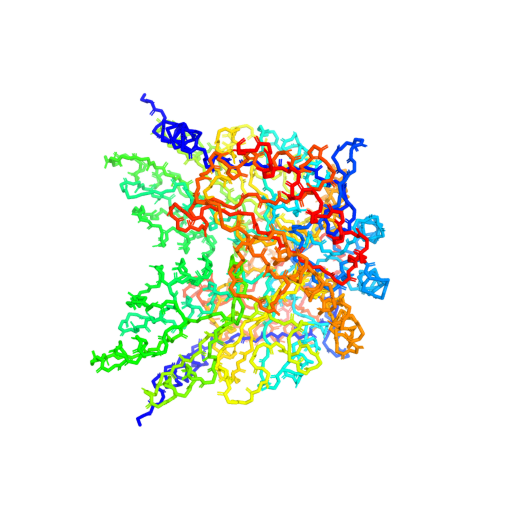TOM 2339 N N . LEU A 1 309 ? -3.771 -36.812 -20.156 1 92.44 309 LEU A N 1
ATOM 2340 C CA . LEU A 1 309 ? -3.279 -36.219 -21.391 1 92.44 309 LEU A CA 1
ATOM 2341 C C . LEU A 1 309 ? -1.755 -36.25 -21.438 1 92.44 309 LEU A C 1
ATOM 2343 O O . LEU A 1 309 ? -1.152 -35.844 -22.438 1 92.44 309 LEU A O 1
ATOM 2347 N N . GLY A 1 310 ? -1.116 -36.594 -20.328 1 90.06 310 GLY A N 1
ATOM 2348 C CA . GLY A 1 310 ? 0.328 -36.781 -20.281 1 90.06 310 GLY A CA 1
ATOM 2349 C C . GLY A 1 310 ? 1.065 -35.5 -19.875 1 90.06 310 GLY A C 1
ATOM 2350 O O . GLY A 1 310 ? 2.271 -35.375 -20.109 1 90.06 310 GLY A O 1
ATOM 2351 N N . PHE A 1 311 ? 0.318 -34.531 -19.391 1 89.56 311 PHE A N 1
ATOM 2352 C CA . PHE A 1 311 ? 0.983 -33.312 -18.891 1 89.56 311 PHE A CA 1
ATOM 2353 C C . PHE A 1 311 ? 1.692 -33.594 -17.578 1 89.56 311 PHE A C 1
ATOM 2355 O O . PHE A 1 311 ? 1.141 -34.25 -16.703 1 89.56 311 PHE A O 1
ATOM 2362 N N . ALA A 1 312 ? 2.914 -33.219 -17.5 1 84.69 312 ALA A N 1
ATOM 2363 C CA . ALA A 1 312 ? 3.66 -33.312 -16.25 1 84.69 312 ALA A CA 1
ATOM 2364 C C . ALA A 1 312 ? 3.471 -32.062 -15.398 1 84.69 312 ALA A C 1
ATOM 2366 O O . ALA A 1 312 ? 4.133 -31.047 -15.625 1 84.69 312 ALA A O 1
ATOM 2367 N N . LEU A 1 313 ? 2.617 -32.156 -14.445 1 89.5 313 LEU A N 1
ATOM 2368 C CA . LEU A 1 313 ? 2.381 -31.016 -13.539 1 89.5 313 LEU A CA 1
ATOM 2369 C C . LEU A 1 313 ? 3.229 -31.156 -12.281 1 89.5 313 LEU A C 1
ATOM 2371 O O . LEU A 1 313 ? 3.469 -32.25 -11.805 1 89.5 313 LEU A O 1
ATOM 2375 N N . ALA A 1 314 ? 3.725 -30.047 -11.82 1 85.62 314 ALA A N 1
ATOM 2376 C CA . ALA A 1 314 ? 4.363 -30.031 -10.508 1 85.62 314 ALA A CA 1
ATOM 2377 C C . ALA A 1 314 ? 3.361 -30.375 -9.406 1 85.62 314 ALA A C 1
ATOM 2379 O O . ALA A 1 314 ? 2.154 -30.188 -9.578 1 85.62 314 ALA A O 1
ATOM 2380 N N . PRO A 1 315 ? 3.889 -31.016 -8.32 1 89.12 315 PRO A N 1
ATOM 2381 C CA . PRO A 1 315 ? 2.98 -31.328 -7.215 1 89.12 315 PRO A CA 1
ATOM 2382 C C . PRO A 1 315 ? 2.352 -30.078 -6.598 1 89.12 315 PRO A C 1
ATOM 2384 O O . PRO A 1 315 ? 3.068 -29.156 -6.184 1 89.12 315 PRO A O 1
ATOM 2387 N N . SER A 1 316 ? 1.053 -30 -6.59 1 95.25 316 SER A N 1
ATOM 2388 C CA . SER A 1 316 ? 0.27 -28.922 -5.977 1 95.25 316 SER A CA 1
ATOM 2389 C C . SER A 1 316 ? -1.13 -29.406 -5.609 1 95.25 316 SER A C 1
ATOM 2391 O O . SER A 1 316 ? -1.796 -30.062 -6.414 1 95.25 316 SER A O 1
ATOM 2393 N N . ASP A 1 317 ? -1.479 -29.156 -4.426 1 94.81 317 ASP A N 1
ATOM 2394 C CA . ASP A 1 317 ? -2.844 -29.469 -4.012 1 94.81 317 ASP A CA 1
ATOM 2395 C C . ASP A 1 317 ? -3.65 -28.188 -3.795 1 94.81 317 ASP A C 1
ATOM 2397 O O . ASP A 1 317 ? -4.637 -28.188 -3.057 1 94.81 317 ASP A O 1
ATOM 2401 N N . THR A 1 318 ? -3.18 -27.125 -4.301 1 97.69 318 THR A N 1
ATOM 2402 C CA . THR A 1 318 ? -3.838 -25.828 -4.105 1 97.69 318 THR A CA 1
ATOM 2403 C C . THR A 1 318 ? -4.422 -25.312 -5.422 1 97.69 318 THR A C 1
ATOM 2405 O O . THR A 1 318 ? -4.332 -25.984 -6.449 1 97.69 318 THR A O 1
ATOM 2408 N N . ALA A 1 319 ? -5.047 -24.156 -5.406 1 98 319 ALA A N 1
ATOM 2409 C CA . ALA A 1 319 ? -5.707 -23.531 -6.559 1 98 319 ALA A CA 1
ATOM 2410 C C 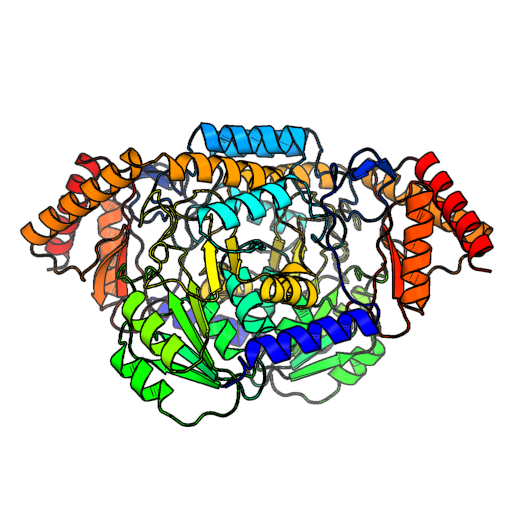. ALA A 1 319 ? -4.707 -23.25 -7.676 1 98 319 ALA A C 1
ATOM 2412 O O . ALA A 1 319 ? -5.098 -23.062 -8.828 1 98 319 ALA A O 1
ATOM 2413 N N . ILE A 1 320 ? -3.428 -23.234 -7.379 1 97.94 320 ILE A N 1
ATOM 2414 C CA . ILE A 1 320 ? -2.367 -22.906 -8.328 1 97.94 320 ILE A CA 1
ATOM 2415 C C . ILE A 1 320 ? -1.796 -24.203 -8.914 1 97.94 320 ILE A C 1
ATOM 2417 O O . ILE A 1 320 ? -1.265 -25.031 -8.188 1 97.94 320 ILE A O 1
ATOM 2421 N N . GLN A 1 321 ? -1.921 -24.344 -10.195 1 97.62 321 GLN A N 1
ATOM 2422 C CA . GLN A 1 321 ? -1.505 -25.547 -10.922 1 97.62 321 GLN A CA 1
ATOM 2423 C C . GLN A 1 321 ? -0.565 -25.188 -12.07 1 97.62 321 GLN A C 1
ATOM 2425 O O . GLN A 1 321 ? -0.979 -25.156 -13.234 1 97.62 321 GLN A O 1
ATOM 2430 N N . PRO A 1 322 ? 0.719 -25.031 -11.797 1 96.19 322 PRO A N 1
ATOM 2431 C CA . PRO A 1 322 ? 1.646 -24.547 -12.82 1 96.19 322 PRO A CA 1
ATOM 2432 C C . PRO A 1 322 ? 1.983 -25.609 -13.859 1 96.19 322 PRO A C 1
ATOM 2434 O O . PRO A 1 322 ? 2.127 -26.797 -13.523 1 96.19 322 PRO A O 1
ATOM 2437 N N . LEU A 1 323 ? 2.01 -25.266 -15.094 1 95.19 323 LEU A N 1
ATOM 2438 C CA . LEU A 1 323 ? 2.572 -26.047 -16.188 1 95.19 323 LEU A CA 1
ATOM 2439 C C . LEU A 1 323 ? 3.906 -25.453 -16.641 1 95.19 323 LEU A C 1
ATOM 2441 O O . LEU A 1 323 ? 3.936 -24.469 -17.391 1 95.19 323 LEU A O 1
ATOM 2445 N N . VAL A 1 324 ? 5.023 -26.094 -16.234 1 94.56 324 VAL A N 1
ATOM 2446 C CA . VAL A 1 324 ? 6.359 -25.578 -16.516 1 94.56 324 VAL A CA 1
ATOM 2447 C C . VAL A 1 324 ? 6.75 -25.906 -17.953 1 94.56 324 VAL A C 1
ATOM 2449 O O . VAL A 1 324 ? 6.707 -27.078 -18.375 1 94.56 324 VAL A O 1
ATOM 2452 N N . ILE A 1 325 ? 7.086 -24.859 -18.703 1 93.12 325 ILE A N 1
ATOM 2453 C CA . ILE A 1 325 ? 7.477 -25 -20.109 1 93.12 325 ILE A CA 1
ATOM 2454 C C . ILE A 1 325 ? 8.984 -24.797 -20.25 1 93.12 325 ILE A C 1
ATOM 2456 O O . ILE A 1 325 ? 9.641 -25.484 -21.016 1 93.12 325 ILE A O 1
ATOM 2460 N N . GLY A 1 326 ? 9.578 -23.844 -19.547 1 93.56 326 GLY A N 1
ATOM 2461 C CA . GLY A 1 326 ? 11.016 -23.609 -19.547 1 93.56 326 GLY A CA 1
ATOM 2462 C C . GLY A 1 326 ? 11.43 -22.422 -20.375 1 93.56 326 GLY A C 1
ATOM 2463 O O . GLY A 1 326 ? 11.875 -21.406 -19.828 1 93.56 326 GLY A O 1
ATOM 2464 N N . ASP A 1 327 ? 11.094 -22.516 -21.656 1 95 327 ASP A N 1
ATOM 2465 C CA . ASP A 1 327 ? 11.508 -21.469 -22.578 1 95 327 ASP A CA 1
ATOM 2466 C C . ASP A 1 327 ? 10.508 -20.328 -22.609 1 95 327 ASP A C 1
ATOM 2468 O O . ASP A 1 327 ? 9.297 -20.547 -22.656 1 95 327 ASP A O 1
ATOM 2472 N N . ASN A 1 328 ? 11.031 -19.078 -22.578 1 95.62 328 ASN A N 1
ATOM 2473 C CA . ASN A 1 328 ? 10.172 -17.906 -22.531 1 95.62 328 ASN A CA 1
ATOM 2474 C C . ASN A 1 328 ? 9.297 -17.797 -23.781 1 95.62 328 ASN A C 1
ATOM 2476 O O . ASN A 1 328 ? 8.086 -17.609 -23.672 1 95.62 328 ASN A O 1
ATOM 2480 N N . LEU A 1 329 ? 9.883 -17.859 -24.938 1 95.19 329 LEU A N 1
ATOM 2481 C CA . LEU A 1 329 ? 9.156 -17.688 -26.188 1 95.19 329 LEU A CA 1
ATOM 2482 C C . LEU A 1 329 ? 8.102 -18.781 -26.359 1 95.19 329 LEU A C 1
ATOM 2484 O O . LEU A 1 329 ? 6.969 -18.5 -26.75 1 95.19 329 LEU A O 1
ATOM 2488 N N . ARG A 1 330 ? 8.453 -20.047 -26.062 1 94.56 330 ARG A N 1
ATOM 2489 C CA . ARG A 1 330 ? 7.508 -21.156 -26.156 1 94.56 330 ARG A CA 1
ATOM 2490 C C . ARG A 1 330 ? 6.332 -20.953 -25.203 1 94.56 330 ARG A C 1
ATOM 2492 O O . ARG A 1 330 ? 5.191 -21.281 -25.531 1 94.56 330 ARG A O 1
ATOM 2499 N N . THR A 1 331 ? 6.625 -20.469 -24.016 1 95.31 331 THR A N 1
ATOM 2500 C CA . THR A 1 331 ? 5.578 -20.203 -23.047 1 95.31 331 THR A CA 1
ATOM 2501 C C . THR A 1 331 ? 4.617 -19.141 -23.562 1 95.31 331 THR A C 1
ATOM 2503 O O . THR A 1 331 ? 3.396 -19.297 -23.438 1 95.31 331 THR A O 1
ATOM 2506 N N . LEU A 1 332 ? 5.156 -18.078 -24.125 1 95.75 332 LEU A N 1
ATOM 2507 C CA . LEU A 1 332 ? 4.34 -17 -24.688 1 95.75 332 LEU A CA 1
ATOM 2508 C C . LEU A 1 332 ? 3.486 -17.5 -25.844 1 95.75 332 LEU A C 1
ATOM 2510 O O . LEU A 1 332 ? 2.312 -17.156 -25.953 1 95.75 332 LEU A O 1
ATOM 2514 N N . GLN A 1 333 ? 4.062 -18.281 -26.672 1 95.44 333 GLN A N 1
ATOM 2515 C CA . GLN A 1 333 ? 3.354 -18.828 -27.828 1 95.44 333 GLN A CA 1
ATOM 2516 C C . GLN A 1 333 ? 2.211 -19.734 -27.391 1 95.44 333 GLN A C 1
ATOM 2518 O O . GLN A 1 333 ? 1.125 -19.703 -27.969 1 95.44 333 GLN A O 1
ATOM 2523 N N . LEU A 1 334 ? 2.527 -20.547 -26.391 1 95.31 334 LEU A N 1
ATOM 2524 C CA . LEU A 1 334 ? 1.489 -21.438 -25.875 1 95.31 334 LEU A CA 1
ATOM 2525 C C . LEU A 1 334 ? 0.332 -20.641 -25.281 1 95.31 334 LEU A C 1
ATOM 2527 O O . LEU A 1 334 ? -0.835 -20.953 -25.531 1 95.31 334 LEU A O 1
ATOM 2531 N N . ALA A 1 335 ? 0.602 -19.625 -24.516 1 96.06 335 ALA A N 1
ATOM 2532 C CA . ALA A 1 335 ? -0.433 -18.75 -23.969 1 96.06 335 ALA A CA 1
ATOM 2533 C C . ALA A 1 335 ? -1.271 -18.125 -25.078 1 96.06 335 ALA A C 1
ATOM 2535 O O . ALA A 1 335 ? -2.496 -18.047 -24.969 1 96.06 335 ALA A O 1
ATOM 2536 N N . GLN A 1 336 ? -0.585 -17.688 -26.125 1 95.5 336 GLN A N 1
ATOM 2537 C CA . GLN A 1 336 ? -1.273 -17.062 -27.25 1 95.5 336 GLN A CA 1
ATOM 2538 C C . GLN A 1 336 ? -2.195 -18.062 -27.953 1 95.5 336 GLN A C 1
ATOM 2540 O O . GLN A 1 336 ? -3.324 -17.734 -28.312 1 95.5 336 GLN A O 1
ATOM 2545 N N . ARG A 1 337 ? -1.746 -19.25 -28.141 1 96.19 337 ARG A N 1
ATOM 2546 C CA . ARG A 1 337 ? -2.562 -20.281 -28.766 1 96.19 337 ARG A CA 1
ATOM 2547 C C . ARG A 1 337 ? -3.795 -20.594 -27.922 1 96.19 337 ARG A C 1
ATOM 2549 O O . ARG A 1 337 ? -4.879 -20.828 -28.469 1 96.19 337 ARG A O 1
ATOM 2556 N N . LEU A 1 338 ? -3.588 -20.656 -26.672 1 97.19 338 LEU A N 1
ATOM 2557 C CA . LEU A 1 338 ? -4.711 -20.906 -25.766 1 97.19 338 LEU A CA 1
ATOM 2558 C C . LEU A 1 338 ? -5.727 -19.766 -25.828 1 97.19 338 LEU A C 1
ATOM 2560 O O . LEU A 1 338 ? -6.934 -20.016 -25.812 1 97.19 338 LEU A O 1
ATOM 2564 N N . ARG A 1 339 ? -5.227 -18.547 -25.922 1 95.44 339 ARG A N 1
ATOM 2565 C CA . ARG A 1 339 ? -6.109 -17.391 -26.078 1 95.44 339 ARG A CA 1
ATOM 2566 C C . ARG A 1 339 ? -6.953 -17.516 -27.344 1 95.44 339 ARG A C 1
ATOM 2568 O O . ARG A 1 339 ? -8.141 -17.172 -27.344 1 95.44 339 ARG A O 1
ATOM 2575 N N . GLU A 1 340 ? -6.309 -17.938 -28.359 1 95.06 340 GLU A N 1
ATOM 2576 C CA . GLU A 1 340 ? -7.012 -18.109 -29.625 1 95.06 340 GLU A CA 1
ATOM 2577 C C . GLU A 1 340 ? -8.133 -19.141 -29.5 1 95.06 340 GLU A C 1
ATOM 2579 O O . GLU A 1 340 ? -9.078 -19.141 -30.297 1 95.06 340 GLU A O 1
ATOM 2584 N N . ARG A 1 341 ? -8.055 -19.938 -28.516 1 95.56 341 ARG A N 1
ATOM 2585 C CA . ARG A 1 341 ? -9.055 -20.969 -28.281 1 95.56 341 ARG A CA 1
ATOM 2586 C C . ARG A 1 341 ? -10.031 -20.547 -27.188 1 95.56 341 ARG A C 1
ATOM 2588 O O . ARG A 1 341 ? -10.82 -21.359 -26.703 1 95.56 341 ARG A O 1
ATOM 2595 N N . GLY A 1 342 ? -9.883 -19.344 -26.703 1 97 342 GLY A N 1
ATOM 2596 C CA . GLY A 1 342 ? -10.836 -18.797 -25.75 1 97 342 GLY A CA 1
ATOM 2597 C C . GLY A 1 342 ? -10.453 -19.047 -24.312 1 97 342 GLY A C 1
ATOM 2598 O O . GLY A 1 342 ? -11.289 -18.922 -23.406 1 97 342 GLY A O 1
ATOM 2599 N N . VAL A 1 343 ? -9.25 -19.438 -24.094 1 98.12 343 VAL A N 1
ATOM 2600 C CA . VAL A 1 343 ? -8.758 -19.719 -22.734 1 98.12 343 VAL A CA 1
ATOM 2601 C C . VAL A 1 343 ? -7.668 -18.719 -22.375 1 98.12 343 VAL A C 1
ATOM 2603 O O . VAL A 1 343 ? -6.68 -18.562 -23.094 1 98.12 343 VAL A O 1
ATOM 2606 N N . TRP A 1 344 ? -7.855 -18.016 -21.266 1 97.25 344 TRP A N 1
ATOM 2607 C CA . TRP A 1 344 ? -6.887 -17.016 -20.812 1 97.25 344 TRP A CA 1
ATOM 2608 C C . TRP A 1 344 ? -5.98 -17.578 -19.719 1 97.25 344 TRP A C 1
ATOM 2610 O O . TRP A 1 344 ? -6.453 -17.953 -18.656 1 97.25 344 TRP A O 1
ATOM 2620 N N . LEU A 1 345 ? -4.738 -17.688 -20.016 1 96.38 345 LEU A N 1
ATOM 2621 C CA . LEU A 1 345 ? -3.676 -18.047 -19.078 1 96.38 345 LEU A CA 1
ATOM 2622 C C . LEU A 1 345 ? -2.525 -17.047 -19.156 1 96.38 345 LEU A C 1
ATOM 2624 O O . LEU A 1 345 ? -2.244 -16.5 -20.234 1 96.38 345 LEU A O 1
ATOM 2628 N N . THR A 1 346 ? -1.933 -16.828 -18.062 1 93.69 346 THR A N 1
ATOM 2629 C CA . THR A 1 346 ? -0.814 -15.898 -18.016 1 93.69 346 THR A CA 1
ATOM 2630 C C . THR A 1 346 ? 0.516 -16.641 -18.094 1 93.69 346 THR A C 1
ATOM 2632 O O . THR A 1 346 ? 0.739 -17.594 -17.359 1 93.69 346 THR A O 1
ATOM 2635 N N . ALA A 1 347 ? 1.369 -16.188 -19.031 1 95.81 347 ALA A N 1
ATOM 2636 C CA . ALA A 1 347 ? 2.742 -16.672 -19.109 1 95.81 347 ALA A CA 1
ATOM 2637 C C . ALA A 1 347 ? 3.635 -15.992 -18.078 1 95.81 347 ALA A C 1
ATOM 2639 O O . ALA A 1 347 ? 3.883 -14.781 -18.156 1 95.81 347 ALA A O 1
ATOM 2640 N N . ILE A 1 348 ? 4.07 -16.75 -17.125 1 96.06 348 ILE A N 1
ATOM 2641 C CA . ILE A 1 348 ? 4.98 -16.25 -16.094 1 96.06 348 ILE A CA 1
ATOM 2642 C C . ILE A 1 348 ? 6.426 -16.531 -16.516 1 96.06 348 ILE A C 1
ATOM 2644 O O . ILE A 1 348 ? 6.789 -17.672 -16.812 1 96.06 348 ILE A O 1
ATOM 2648 N N . ARG A 1 349 ? 7.223 -15.523 -16.578 1 95.75 349 ARG A N 1
ATOM 2649 C CA . ARG A 1 349 ? 8.602 -15.594 -17.031 1 95.75 349 ARG A CA 1
ATOM 2650 C C . ARG A 1 349 ? 9.555 -14.945 -16.031 1 95.75 349 ARG A C 1
ATOM 2652 O O . ARG A 1 349 ? 9.109 -14.258 -15.109 1 95.75 349 ARG A O 1
ATOM 2659 N N . PRO A 1 350 ? 10.828 -15.227 -16.188 1 93.31 350 PRO A N 1
ATOM 2660 C CA . PRO A 1 350 ? 11.781 -14.484 -15.359 1 93.31 350 PRO A CA 1
ATOM 2661 C C . PRO A 1 350 ? 11.617 -12.969 -15.469 1 93.31 350 PRO A C 1
ATOM 2663 O O . PRO A 1 350 ? 11.203 -12.469 -16.516 1 93.31 350 PRO A O 1
ATOM 2666 N N . PRO A 1 351 ? 11.867 -12.227 -14.328 1 92.62 351 PRO A N 1
ATOM 2667 C CA . PRO A 1 351 ? 12.516 -12.68 -13.094 1 92.62 351 PRO A CA 1
ATOM 2668 C C . PRO A 1 351 ? 11.508 -13.141 -12.039 1 92.62 351 PRO A C 1
ATOM 2670 O O . PRO A 1 351 ? 11.883 -13.398 -10.898 1 92.62 351 PRO A O 1
ATOM 2673 N N . THR A 1 352 ? 10.25 -13.219 -12.391 1 92.88 352 THR A N 1
ATOM 2674 C CA . THR A 1 352 ? 9.25 -13.695 -11.445 1 92.88 352 THR A CA 1
ATOM 2675 C C . THR A 1 352 ? 9.531 -15.141 -11.039 1 92.88 352 THR A C 1
ATOM 2677 O O . THR A 1 352 ? 9.242 -15.547 -9.914 1 92.88 352 THR A O 1
ATOM 2680 N N . VAL A 1 353 ? 10.023 -15.938 -11.984 1 93.94 353 VAL A N 1
ATOM 2681 C CA . VAL A 1 353 ? 10.492 -17.297 -11.75 1 93.94 353 VAL A CA 1
ATOM 2682 C C . VAL A 1 353 ? 11.945 -17.438 -12.219 1 93.94 353 VAL A C 1
ATOM 2684 O O . VAL A 1 353 ? 12.453 -16.578 -12.945 1 93.94 353 VAL A O 1
ATOM 2687 N N . PRO A 1 354 ? 12.625 -18.469 -11.797 1 92.5 354 PRO A N 1
ATOM 2688 C CA . PRO A 1 354 ? 14.016 -18.656 -12.227 1 92.5 354 PRO A CA 1
ATOM 2689 C C . PRO A 1 354 ? 14.141 -18.828 -13.742 1 92.5 354 PRO A C 1
ATOM 2691 O O . PRO A 1 354 ? 13.219 -19.312 -14.391 1 92.5 354 PRO A O 1
ATOM 2694 N N . PRO A 1 355 ? 15.32 -18.406 -14.336 1 94.12 355 PRO A N 1
ATOM 2695 C CA . PRO A 1 355 ? 15.555 -18.625 -15.766 1 94.12 355 PRO A CA 1
ATOM 2696 C C . PRO A 1 355 ? 15.391 -20.094 -16.172 1 94.12 355 PRO A C 1
ATOM 2698 O O . PRO A 1 355 ? 15.797 -20.984 -15.422 1 94.12 355 PRO A O 1
ATOM 2701 N N . GLY A 1 356 ? 14.797 -20.281 -17.266 1 94.44 356 GLY A N 1
ATOM 2702 C CA . GLY A 1 356 ? 14.641 -21.625 -17.797 1 94.44 356 GLY A CA 1
ATOM 2703 C C . GLY A 1 356 ? 13.438 -22.359 -17.219 1 94.44 356 GLY A C 1
ATOM 2704 O O . GLY A 1 356 ? 13.227 -23.531 -17.516 1 94.44 356 GLY A O 1
ATOM 2705 N N . SER A 1 357 ? 12.617 -21.609 -16.406 1 94.81 357 SER A N 1
ATOM 2706 C CA . SER A 1 357 ? 11.492 -22.297 -15.781 1 94.81 357 SER A CA 1
ATOM 2707 C C . SER A 1 357 ? 10.18 -21.562 -16.062 1 94.81 357 SER A C 1
ATOM 2709 O O . SER A 1 357 ? 9.258 -21.594 -15.234 1 94.81 357 SER A O 1
ATOM 2711 N N . ALA A 1 358 ? 10.156 -20.781 -17.219 1 96 358 ALA A N 1
ATOM 2712 C CA . ALA A 1 358 ? 8.898 -20.141 -17.594 1 96 358 ALA A CA 1
ATOM 2713 C C . ALA A 1 358 ? 7.742 -21.125 -17.562 1 96 358 ALA A C 1
ATOM 2715 O O . ALA A 1 358 ? 7.941 -22.328 -17.781 1 96 358 ALA A O 1
ATOM 2716 N N . ARG A 1 359 ? 6.555 -20.641 -17.234 1 95.75 359 ARG A N 1
ATOM 2717 C CA . ARG A 1 359 ? 5.43 -21.547 -17.062 1 95.75 359 ARG A CA 1
ATOM 2718 C C . ARG A 1 359 ? 4.102 -20.844 -17.312 1 95.75 359 ARG A C 1
ATOM 2720 O O . ARG A 1 359 ? 4.035 -19.609 -17.281 1 95.75 359 ARG A O 1
ATOM 2727 N N . LEU A 1 360 ? 3.127 -21.578 -17.625 1 96 360 LEU A N 1
ATOM 2728 C CA . LEU A 1 360 ? 1.748 -21.125 -17.484 1 96 360 LEU A CA 1
ATOM 2729 C C . LEU A 1 360 ? 1.256 -21.359 -16.062 1 96 360 LEU A C 1
ATOM 2731 O O . LEU A 1 360 ? 1.275 -22.484 -15.562 1 96 360 LEU A O 1
ATOM 2735 N N . ARG A 1 361 ? 0.938 -20.328 -15.383 1 96.19 361 ARG A N 1
ATOM 2736 C CA . ARG A 1 361 ? 0.367 -20.484 -14.047 1 96.19 361 ARG A CA 1
ATOM 2737 C C . ARG A 1 361 ? -1.148 -20.641 -14.117 1 96.19 361 ARG A C 1
ATOM 2739 O O . ARG A 1 361 ? -1.878 -19.641 -14.156 1 96.19 361 ARG A O 1
ATOM 2746 N N . ILE A 1 362 ? -1.592 -21.828 -14.07 1 97.56 362 ILE A N 1
ATOM 2747 C CA . ILE A 1 362 ? -3.02 -22.125 -14.094 1 97.56 362 ILE A CA 1
ATOM 2748 C C . ILE A 1 362 ? -3.609 -21.938 -12.703 1 97.56 362 ILE A C 1
ATOM 2750 O O . ILE A 1 362 ? -3.107 -22.5 -11.727 1 97.56 362 ILE A O 1
ATOM 2754 N N . THR A 1 363 ? -4.578 -21.156 -12.602 1 97.88 363 THR A N 1
ATOM 2755 C CA . THR A 1 363 ? -5.293 -20.969 -11.344 1 97.88 363 THR A CA 1
ATOM 2756 C C . THR A 1 363 ? -6.75 -21.406 -11.484 1 97.88 363 THR A C 1
ATOM 2758 O O . THR A 1 363 ? -7.418 -21.062 -12.461 1 97.88 363 THR A O 1
ATOM 2761 N N . LEU A 1 364 ? -7.164 -22.203 -10.594 1 98.31 364 LEU A N 1
ATOM 2762 C CA . LEU A 1 364 ? -8.547 -22.656 -10.539 1 98.31 364 LEU A CA 1
ATOM 2763 C C . LEU A 1 364 ? -9.312 -21.938 -9.43 1 98.31 364 LEU A C 1
ATOM 2765 O O . LEU A 1 364 ? -8.727 -21.562 -8.414 1 98.31 364 LEU A O 1
ATOM 2769 N N . THR A 1 365 ? -10.578 -21.672 -9.625 1 98.25 365 THR A N 1
ATOM 2770 C CA . THR A 1 365 ? -11.43 -21.047 -8.625 1 98.25 365 THR A CA 1
ATOM 2771 C C . THR A 1 365 ? -12.711 -21.859 -8.414 1 98.25 365 THR A C 1
ATOM 2773 O O . THR A 1 365 ? -13.008 -22.766 -9.203 1 98.25 365 THR A O 1
ATOM 2776 N N . SER A 1 366 ? -13.461 -21.516 -7.387 1 98.12 366 SER A N 1
ATOM 2777 C CA . SER A 1 366 ? -14.742 -22.141 -7.117 1 98.12 366 SER A CA 1
ATOM 2778 C C . SER A 1 366 ? -15.789 -21.734 -8.141 1 98.12 366 SER A C 1
ATOM 2780 O O . SER A 1 366 ? -16.844 -22.375 -8.258 1 98.12 366 SER A O 1
ATOM 2782 N N . ALA A 1 367 ? -15.531 -20.719 -8.883 1 96.88 367 ALA A N 1
ATOM 2783 C CA . ALA A 1 367 ? -16.5 -20.203 -9.859 1 96.88 367 ALA A CA 1
ATOM 2784 C C . ALA A 1 367 ? -16.453 -21.031 -11.148 1 96.88 367 ALA A C 1
ATOM 2786 O O . ALA A 1 367 ? -17.391 -20.969 -11.945 1 96.88 367 ALA A O 1
ATOM 2787 N N . HIS A 1 368 ? -15.312 -21.75 -11.422 1 98.31 368 HIS A N 1
ATOM 2788 C CA . HIS A 1 368 ? -15.203 -22.562 -12.625 1 98.31 368 HIS A CA 1
ATOM 2789 C C . HIS A 1 368 ? -16.188 -23.719 -12.609 1 98.31 368 HIS A C 1
ATOM 2791 O O . HIS A 1 368 ? -16.438 -24.312 -11.555 1 98.31 368 HIS A O 1
ATOM 2797 N N . LEU A 1 369 ? -16.734 -23.969 -13.703 1 97.94 369 LEU A N 1
ATOM 2798 C CA . LEU A 1 369 ? -17.578 -25.141 -13.891 1 97.94 369 LEU A CA 1
ATOM 2799 C C . LEU A 1 369 ? -16.781 -26.328 -14.406 1 97.94 369 LEU A C 1
ATOM 2801 O O . LEU A 1 369 ? -15.688 -26.141 -14.945 1 97.94 369 LEU A O 1
ATOM 2805 N N . ALA A 1 370 ? -17.391 -27.5 -14.219 1 97.94 370 ALA A N 1
ATOM 2806 C CA . ALA A 1 370 ? -16.734 -28.719 -14.695 1 97.94 370 ALA A CA 1
ATOM 2807 C C . ALA A 1 370 ? -16.406 -28.609 -16.188 1 97.94 370 ALA A C 1
ATOM 2809 O O . ALA A 1 370 ? -15.312 -28.984 -16.609 1 97.94 370 ALA A O 1
ATOM 2810 N N . ASP A 1 371 ? -17.312 -28.031 -16.922 1 98.12 371 ASP A N 1
ATOM 2811 C CA . ASP A 1 371 ? -17.125 -27.906 -18.359 1 98.12 371 ASP A CA 1
ATOM 2812 C C . ASP A 1 371 ? -15.984 -26.953 -18.703 1 98.12 371 ASP A C 1
ATOM 2814 O O . ASP A 1 371 ? -15.312 -27.109 -19.719 1 98.12 371 ASP A O 1
ATOM 2818 N N . ASP A 1 372 ? -15.781 -25.953 -17.875 1 98.56 372 ASP A N 1
ATOM 2819 C CA . ASP A 1 372 ? -14.664 -25.047 -18.078 1 98.56 372 ASP A CA 1
ATOM 2820 C C . ASP A 1 372 ? -13.328 -25.781 -18.016 1 98.56 372 ASP A C 1
ATOM 2822 O O . ASP A 1 372 ? -12.43 -25.516 -18.812 1 98.56 372 ASP A O 1
ATOM 2826 N N . ILE A 1 373 ? -13.25 -26.672 -17.062 1 98.31 373 ILE A N 1
ATOM 2827 C CA . ILE A 1 373 ? -12.023 -27.453 -16.859 1 98.31 373 ILE A CA 1
ATOM 2828 C C . ILE A 1 373 ? -11.789 -28.359 -18.062 1 98.31 373 ILE A C 1
ATOM 2830 O O . ILE A 1 373 ? -10.656 -28.469 -18.562 1 98.31 373 ILE A O 1
ATOM 2834 N N . ASP A 1 374 ? -12.844 -28.953 -18.531 1 97.88 374 ASP A N 1
ATOM 2835 C CA . ASP A 1 374 ? -12.719 -29.812 -19.703 1 97.88 374 ASP A CA 1
ATOM 2836 C C . ASP A 1 374 ? -12.266 -29.016 -20.922 1 97.88 374 ASP A C 1
ATOM 2838 O O . ASP A 1 374 ? -11.43 -29.484 -21.703 1 97.88 374 ASP A O 1
ATOM 2842 N N . THR A 1 375 ? -12.82 -27.859 -21.062 1 98.12 375 THR A N 1
ATOM 2843 C CA . THR A 1 375 ? -12.438 -26.969 -22.156 1 98.12 375 THR A CA 1
ATOM 2844 C C . THR A 1 375 ? -10.961 -26.609 -22.062 1 98.12 375 THR A C 1
ATOM 2846 O O . THR A 1 375 ? -10.258 -26.578 -23.078 1 98.12 375 THR A O 1
ATOM 2849 N N . LEU A 1 376 ? -10.469 -26.297 -20.875 1 98.12 376 LEU A N 1
ATOM 2850 C CA . LEU A 1 376 ? -9.055 -26 -20.656 1 98.12 376 LEU A CA 1
ATOM 2851 C C . LEU A 1 376 ? -8.18 -27.172 -21.078 1 98.12 376 LEU A C 1
ATOM 2853 O O . LEU A 1 376 ? -7.188 -26.984 -21.781 1 98.12 376 LEU A O 1
ATOM 2857 N N . LEU A 1 377 ? -8.547 -28.375 -20.688 1 97.31 377 LEU A N 1
ATOM 2858 C CA . LEU A 1 377 ? -7.777 -29.578 -20.984 1 97.31 377 LEU A CA 1
ATOM 2859 C C . LEU A 1 377 ? -7.738 -29.844 -22.484 1 97.31 377 LEU A C 1
ATOM 2861 O O . LEU A 1 377 ? -6.691 -30.188 -23.031 1 97.31 377 LEU A O 1
ATOM 2865 N N . GLU A 1 378 ? -8.828 -29.656 -23.109 1 96.94 378 GLU A N 1
ATOM 2866 C CA . GLU A 1 378 ? -8.891 -29.812 -24.562 1 96.94 378 GLU A CA 1
ATOM 2867 C C . GLU A 1 378 ? -8 -28.797 -25.266 1 96.94 378 GLU A C 1
ATOM 2869 O O . GLU A 1 378 ? -7.273 -29.141 -26.203 1 96.94 378 GLU A O 1
ATOM 2874 N N . ALA A 1 379 ? -8.117 -27.578 -24.781 1 96.81 379 ALA A N 1
ATOM 2875 C CA . ALA A 1 379 ? -7.301 -26.516 -25.375 1 96.81 379 ALA A CA 1
ATOM 2876 C C . ALA A 1 379 ? -5.812 -26.797 -25.188 1 96.81 379 ALA A C 1
ATOM 2878 O O . ALA A 1 379 ? -5.016 -26.578 -26.109 1 96.81 379 ALA A O 1
ATOM 2879 N N . LEU A 1 380 ? -5.43 -27.266 -24.047 1 95.44 380 LEU A N 1
ATOM 2880 C CA . LEU A 1 380 ? -4.043 -27.609 -23.766 1 95.44 380 LEU A CA 1
ATOM 2881 C C . LEU A 1 380 ? -3.57 -28.734 -24.672 1 95.44 380 LEU A C 1
ATOM 2883 O O . LEU A 1 380 ? -2.463 -28.688 -25.219 1 95.44 380 LEU A O 1
ATOM 2887 N N . SER A 1 381 ? -4.375 -29.688 -24.812 1 94.06 381 SER A N 1
ATOM 2888 C CA . SER A 1 381 ? -4.051 -30.828 -25.672 1 94.06 381 SER A CA 1
ATOM 2889 C C . SER A 1 381 ? -3.846 -30.391 -27.109 1 94.06 381 SER A C 1
ATOM 2891 O O . SER A 1 381 ? -2.875 -30.797 -27.75 1 94.06 381 SER A O 1
ATOM 2893 N N . ASP A 1 382 ? -4.727 -29.562 -27.562 1 92.25 382 ASP A N 1
ATOM 2894 C CA . ASP A 1 382 ? -4.668 -29.094 -28.938 1 92.25 382 ASP A CA 1
ATOM 2895 C C . ASP A 1 382 ? -3.434 -28.219 -29.172 1 92.25 382 ASP A C 1
ATOM 2897 O O . ASP A 1 382 ? -2.803 -28.281 -30.219 1 92.25 382 ASP A O 1
ATOM 2901 N N . ALA A 1 383 ? -3.154 -27.391 -28.234 1 86.94 383 ALA A N 1
ATOM 2902 C CA . ALA A 1 383 ? -2.045 -26.453 -28.375 1 86.94 383 ALA A CA 1
ATOM 2903 C C . ALA A 1 383 ? -0.704 -27.188 -28.344 1 86.94 383 ALA A C 1
ATOM 2905 O O . ALA A 1 383 ? 0.261 -26.75 -28.969 1 86.94 383 ALA A O 1
ATOM 2906 N N . GLN A 1 384 ? -0.624 -28.188 -27.562 1 79.12 384 GLN A N 1
ATOM 2907 C CA . GLN A 1 384 ? 0.603 -28.984 -27.484 1 79.12 384 GLN A CA 1
ATOM 2908 C C . GLN A 1 384 ? 0.876 -29.703 -28.797 1 79.12 384 GLN A C 1
ATOM 2910 O O . GLN A 1 384 ? 2.031 -29.844 -29.203 1 79.12 384 GLN A O 1
ATOM 2915 N N . LEU A 1 385 ? -0.172 -30.141 -29.391 1 70.5 385 LEU A N 1
ATOM 2916 C CA . LEU A 1 385 ? -0.046 -30.844 -30.672 1 70.5 385 LEU A CA 1
ATOM 2917 C C . LEU A 1 385 ? 0.46 -29.906 -31.75 1 70.5 385 LEU A C 1
ATOM 2919 O O . LEU A 1 385 ? 1.227 -30.312 -32.625 1 70.5 385 LEU A O 1
ATOM 2923 N N . GLN A 1 386 ? 0.185 -28.703 -31.609 1 68.5 386 GLN A N 1
ATOM 2924 C CA . GLN A 1 386 ? 0.639 -27.734 -32.594 1 68.5 386 GLN A CA 1
ATOM 2925 C C . GLN A 1 386 ? 2.084 -27.312 -32.344 1 68.5 386 GLN A C 1
ATOM 2927 O O . GLN A 1 386 ? 2.777 -26.859 -33.25 1 68.5 386 GLN A O 1
ATOM 2932 N N . ASN A 1 387 ? 2.473 -27.234 -31.125 1 60.69 387 ASN A N 1
ATOM 2933 C CA . ASN A 1 387 ? 3.834 -26.859 -30.766 1 60.69 387 ASN A CA 1
ATOM 2934 C C . ASN A 1 387 ? 4.816 -28 -31 1 60.69 387 ASN A C 1
ATOM 2936 O O . ASN A 1 387 ? 6.031 -27.812 -30.953 1 60.69 387 ASN A O 1
ATOM 2940 N N . ALA A 1 388 ? 4.27 -29.375 -31.219 1 48.75 388 ALA A N 1
ATOM 2941 C CA . ALA A 1 388 ? 5.102 -30.516 -31.562 1 48.75 388 ALA A CA 1
ATOM 2942 C C . ALA A 1 388 ? 5.344 -30.594 -33.062 1 48.75 388 ALA A C 1
ATOM 2944 O O . ALA A 1 388 ? 4.504 -30.156 -33.844 1 48.75 388 ALA A O 1
ATOM 2945 N N . MET B 1 1 ? 17.266 -19.188 27.062 1 41.19 1 MET B N 1
ATOM 2946 C CA . MET B 1 1 ? 17.859 -17.922 26.609 1 41.19 1 MET B CA 1
ATOM 2947 C C . MET B 1 1 ? 16.781 -16.875 26.359 1 41.19 1 MET B C 1
ATOM 2949 O O . MET B 1 1 ? 15.688 -17.203 25.906 1 41.19 1 MET B O 1
ATOM 2953 N N . ALA B 1 2 ? 16.797 -15.797 27 1 49.12 2 ALA B N 1
ATOM 2954 C CA . ALA B 1 2 ? 15.797 -14.734 26.922 1 49.12 2 ALA B CA 1
ATOM 2955 C C . ALA B 1 2 ? 15.438 -14.406 25.484 1 49.12 2 ALA B C 1
ATOM 2957 O O . ALA B 1 2 ? 16.297 -14.414 24.594 1 49.12 2 ALA B O 1
ATOM 2958 N N . ASP B 1 3 ? 14.258 -14.531 25.016 1 82.75 3 ASP B N 1
ATOM 2959 C CA . ASP B 1 3 ? 13.766 -14.148 23.703 1 82.75 3 ASP B CA 1
ATOM 2960 C C . ASP B 1 3 ? 14.25 -12.742 23.328 1 82.75 3 ASP B C 1
ATOM 2962 O O . ASP B 1 3 ? 13.742 -11.75 23.844 1 82.75 3 ASP B O 1
ATOM 2966 N N . GLY B 1 4 ? 15.461 -12.703 22.656 1 92.19 4 GLY B N 1
ATOM 2967 C CA . GLY B 1 4 ? 16.094 -11.461 22.25 1 92.19 4 GLY B CA 1
ATOM 2968 C C . GLY B 1 4 ? 15.141 -10.492 21.578 1 92.19 4 GLY B C 1
ATOM 2969 O O . GLY B 1 4 ? 15.258 -9.273 21.75 1 92.19 4 GLY B O 1
ATOM 2970 N N . TRP B 1 5 ? 14.188 -11.031 20.922 1 95.62 5 TRP B N 1
ATOM 2971 C CA . TRP B 1 5 ? 13.172 -10.203 20.266 1 95.62 5 TRP B CA 1
ATOM 2972 C C . TRP B 1 5 ? 12.352 -9.445 21.312 1 95.62 5 TRP B C 1
ATOM 2974 O O . TRP B 1 5 ? 12.195 -8.227 21.219 1 95.62 5 TRP B O 1
ATOM 2984 N N . MET B 1 6 ? 11.844 -10.156 22.328 1 96.69 6 MET B N 1
ATOM 2985 C CA . MET B 1 6 ? 10.938 -9.578 23.312 1 96.69 6 MET B CA 1
ATOM 2986 C C . MET B 1 6 ? 11.656 -8.547 24.188 1 96.69 6 MET B C 1
ATOM 2988 O O . MET B 1 6 ? 11.078 -7.527 24.547 1 96.69 6 MET B O 1
ATOM 2992 N N . ALA B 1 7 ? 12.898 -8.828 24.5 1 96.94 7 ALA B N 1
ATOM 2993 C CA . ALA B 1 7 ? 13.68 -7.863 25.281 1 96.94 7 ALA B CA 1
ATOM 2994 C C . ALA B 1 7 ? 13.82 -6.543 24.531 1 96.94 7 ALA B C 1
ATOM 2996 O O . ALA B 1 7 ? 13.648 -5.469 25.109 1 96.94 7 ALA B O 1
ATOM 2997 N N . ARG B 1 8 ? 14.18 -6.645 23.297 1 97.12 8 ARG B N 1
ATOM 2998 C CA . ARG B 1 8 ? 14.328 -5.453 22.453 1 97.12 8 ARG B CA 1
ATOM 2999 C C . ARG B 1 8 ? 13.016 -4.699 22.344 1 97.12 8 ARG B C 1
ATOM 3001 O O . ARG B 1 8 ? 12.984 -3.471 22.438 1 97.12 8 ARG B O 1
ATOM 3008 N N . ILE B 1 9 ? 11.969 -5.398 22.094 1 98.12 9 ILE B N 1
ATOM 3009 C CA . ILE B 1 9 ? 10.633 -4.824 21.938 1 98.12 9 ILE B CA 1
ATOM 3010 C C . ILE B 1 9 ? 10.219 -4.121 23.234 1 98.12 9 ILE B C 1
ATOM 3012 O O . ILE B 1 9 ? 9.781 -2.969 23.203 1 98.12 9 ILE B O 1
ATOM 3016 N N . ASP B 1 10 ? 10.352 -4.766 24.328 1 98.12 10 ASP B N 1
ATOM 3017 C CA . ASP B 1 10 ? 9.969 -4.195 25.625 1 98.12 10 ASP B CA 1
ATOM 3018 C C . ASP B 1 10 ? 10.773 -2.934 25.922 1 98.12 10 ASP B C 1
ATOM 3020 O O . ASP B 1 10 ? 10.219 -1.942 26.406 1 98.12 10 ASP B O 1
ATOM 3024 N N . ASP B 1 11 ? 12.039 -2.992 25.641 1 98.31 11 ASP B N 1
ATOM 3025 C CA . ASP B 1 11 ? 12.898 -1.84 25.875 1 98.31 11 ASP B CA 1
ATOM 3026 C C . ASP B 1 11 ? 12.484 -0.655 25 1 98.31 11 ASP B C 1
ATOM 3028 O O . ASP B 1 11 ? 12.445 0.483 25.469 1 98.31 11 ASP B O 1
ATOM 3032 N N . ALA B 1 12 ? 12.25 -0.938 23.75 1 98.25 12 ALA B N 1
ATOM 3033 C CA . ALA B 1 12 ? 11.852 0.118 22.812 1 98.25 12 ALA B CA 1
ATOM 3034 C C . ALA B 1 12 ? 10.531 0.753 23.234 1 98.25 12 ALA B C 1
ATOM 3036 O O . ALA B 1 12 ? 10.375 1.976 23.172 1 98.25 12 ALA B O 1
ATOM 3037 N N . LEU B 1 13 ? 9.57 -0.076 23.641 1 98.44 13 LEU B N 1
ATOM 3038 C CA . LEU B 1 13 ? 8.281 0.427 24.078 1 98.44 13 LEU B CA 1
ATOM 3039 C C . LEU B 1 13 ? 8.43 1.266 25.344 1 98.44 13 LEU B C 1
ATOM 3041 O O . LEU B 1 13 ? 7.793 2.316 25.484 1 98.44 13 LEU B O 1
ATOM 3045 N N . ALA B 1 14 ? 9.219 0.829 26.25 1 98.5 14 ALA B N 1
ATOM 3046 C CA . ALA B 1 14 ? 9.484 1.578 27.484 1 98.5 14 ALA B CA 1
ATOM 3047 C C . ALA B 1 14 ? 10.117 2.932 27.172 1 98.5 14 ALA B C 1
ATOM 3049 O O . ALA B 1 14 ? 9.789 3.938 27.812 1 98.5 14 ALA B O 1
ATOM 3050 N N . GLN B 1 15 ? 11.008 2.91 26.25 1 97.75 15 GLN B N 1
ATOM 3051 C CA . GLN B 1 15 ? 11.664 4.152 25.859 1 97.75 15 GLN B CA 1
ATOM 3052 C C . GLN B 1 15 ? 10.656 5.148 25.297 1 97.75 15 GLN B C 1
ATOM 3054 O O . GLN B 1 15 ? 10.719 6.34 25.594 1 97.75 15 GLN B O 1
ATOM 3059 N N . ARG B 1 16 ? 9.766 4.664 24.406 1 96.94 16 ARG B N 1
ATOM 3060 C CA . ARG B 1 16 ? 8.734 5.535 23.859 1 96.94 16 ARG B CA 1
ATOM 3061 C C . ARG B 1 16 ? 7.895 6.16 24.969 1 96.94 16 ARG B C 1
ATOM 3063 O O . ARG B 1 16 ? 7.535 7.336 24.906 1 96.94 16 ARG B O 1
ATOM 3070 N N . ARG B 1 17 ? 7.562 5.414 25.969 1 96.62 17 ARG B N 1
ATOM 3071 C CA . ARG B 1 17 ? 6.781 5.91 27.094 1 96.62 17 ARG B CA 1
ATOM 3072 C C . ARG B 1 17 ? 7.559 6.953 27.891 1 96.62 17 ARG B C 1
ATOM 3074 O O . ARG B 1 17 ? 7.016 8 28.25 1 96.62 17 ARG B O 1
ATOM 3081 N N . ARG B 1 18 ? 8.797 6.715 28.094 1 96.12 18 ARG B N 1
ATOM 3082 C CA . ARG B 1 18 ? 9.641 7.629 28.859 1 96.12 18 ARG B CA 1
ATOM 3083 C C . ARG B 1 18 ? 9.789 8.961 28.141 1 96.12 18 ARG B C 1
ATOM 3085 O O . ARG B 1 18 ? 9.812 10.016 28.766 1 96.12 18 ARG B O 1
ATOM 3092 N N . GLU B 1 19 ? 9.828 8.883 26.844 1 94.75 19 GLU B N 1
ATOM 3093 C CA . GLU B 1 19 ? 10.086 10.078 26.047 1 94.75 19 GLU B CA 1
ATOM 3094 C C . GLU B 1 19 ? 8.781 10.766 25.656 1 94.75 19 GLU B C 1
ATOM 3096 O O . GLU B 1 19 ? 8.797 11.758 24.922 1 94.75 19 GLU B O 1
ATOM 3101 N N . GLN B 1 20 ? 7.664 10.211 26.078 1 94.12 20 GLN B N 1
ATOM 3102 C CA . GLN B 1 20 ? 6.344 10.75 25.766 1 94.12 20 GLN B CA 1
ATOM 3103 C C . GLN B 1 20 ? 6.098 10.781 24.266 1 94.12 20 GLN B C 1
ATOM 3105 O O . GLN B 1 20 ? 5.621 11.789 23.734 1 94.12 20 GLN B O 1
ATOM 3110 N N . THR B 1 21 ? 6.543 9.75 23.609 1 94.62 21 THR B N 1
ATOM 3111 C CA . THR B 1 21 ? 6.34 9.672 22.172 1 94.62 21 THR B CA 1
ATOM 3112 C C . THR B 1 21 ? 5.52 8.43 21.812 1 94.62 21 THR B C 1
ATOM 3114 O O . THR B 1 21 ? 5.359 8.109 20.625 1 94.62 21 THR B O 1
ATOM 3117 N N . TYR B 1 22 ? 5.043 7.734 22.906 1 96.19 22 TYR B N 1
ATOM 3118 C CA . TYR B 1 22 ? 4.207 6.559 22.672 1 96.19 22 TYR B CA 1
ATOM 3119 C C . TYR B 1 22 ? 2.91 6.941 21.969 1 96.19 22 TYR B C 1
ATOM 3121 O O . TYR B 1 22 ? 2.193 7.836 22.422 1 96.19 22 TYR B O 1
ATOM 3129 N N . ARG B 1 23 ? 2.617 6.301 20.844 1 95.56 23 ARG B N 1
ATOM 3130 C CA . ARG B 1 23 ? 1.438 6.598 20.031 1 95.56 23 ARG B CA 1
ATOM 3131 C C . ARG B 1 23 ? 0.283 5.668 20.391 1 95.56 23 ARG B C 1
ATOM 3133 O O . ARG B 1 23 ? 0.495 4.492 20.688 1 95.56 23 ARG B O 1
ATOM 3140 N N . GLU B 1 24 ? -0.852 6.227 20.359 1 93.38 24 GLU B N 1
ATOM 3141 C CA . GLU B 1 24 ? -2.08 5.465 20.562 1 93.38 24 GLU B CA 1
ATOM 3142 C C . GLU B 1 24 ? -3.096 5.742 19.469 1 93.38 24 GLU B C 1
ATOM 3144 O O . GLU B 1 24 ? -3.209 6.875 18.984 1 93.38 24 GLU B O 1
ATOM 3149 N N . ARG B 1 25 ? -3.766 4.691 19.031 1 94.31 25 ARG B N 1
ATOM 3150 C CA . ARG B 1 25 ? -4.863 4.848 18.078 1 94.31 25 ARG B CA 1
ATOM 3151 C C . ARG B 1 25 ? -6.207 4.902 18.797 1 94.31 25 ARG B C 1
ATOM 3153 O O . ARG B 1 25 ? -6.438 4.148 19.75 1 94.31 25 ARG B O 1
ATOM 3160 N N . TRP B 1 26 ? -7.023 5.762 18.312 1 93.31 26 TRP B N 1
ATOM 3161 C CA . TRP B 1 26 ? -8.375 5.879 18.844 1 93.31 26 TRP B CA 1
ATOM 3162 C C . TRP B 1 26 ? -9.406 5.402 17.828 1 93.31 26 TRP B C 1
ATOM 3164 O O . TRP B 1 26 ? -9.398 5.844 16.672 1 93.31 26 TRP B O 1
ATOM 3174 N N . ALA B 1 27 ? -10.266 4.488 18.219 1 94.81 27 ALA B N 1
ATOM 3175 C CA . ALA B 1 27 ? -11.32 4.008 17.328 1 94.81 27 ALA B CA 1
ATOM 3176 C C . ALA B 1 27 ? -12.461 5.012 17.25 1 94.81 27 ALA B C 1
ATOM 3178 O O . ALA B 1 27 ? -13.5 4.836 17.891 1 94.81 27 ALA B O 1
ATOM 3179 N N . LEU B 1 28 ? -12.328 5.992 16.422 1 92.94 28 LEU B N 1
ATOM 3180 C CA . LEU B 1 28 ? -13.281 7.094 16.312 1 92.94 28 LEU B CA 1
ATOM 3181 C C . LEU B 1 28 ? -14.406 6.758 15.344 1 92.94 28 LEU B C 1
ATOM 3183 O O . LEU B 1 28 ? -14.172 6.098 14.328 1 92.94 28 LEU B O 1
ATOM 3187 N N . SER B 1 29 ? -15.602 7.168 15.688 1 89.94 29 SER B N 1
ATOM 3188 C CA . SER B 1 29 ? -16.703 7.16 14.727 1 89.94 29 SER B CA 1
ATOM 3189 C C . SER B 1 29 ? -16.781 8.484 13.977 1 89.94 29 SER B C 1
ATOM 3191 O O . SER B 1 29 ? -16.578 9.547 14.562 1 89.94 29 SER B O 1
ATOM 3193 N N . GLY B 1 30 ? -16.984 8.477 12.719 1 85.19 30 GLY B N 1
ATOM 3194 C CA . GLY B 1 30 ? -17.031 9.68 11.898 1 85.19 30 GLY B CA 1
ATOM 3195 C C . GLY B 1 30 ? -15.68 10.086 11.359 1 85.19 30 GLY B C 1
ATOM 3196 O O . GLY B 1 30 ? -15.578 11 10.531 1 85.19 30 GLY B O 1
ATOM 3197 N N . GLY B 1 31 ? -14.594 9.594 11.734 1 73.5 31 GLY B N 1
ATOM 3198 C CA . GLY B 1 31 ? -13.195 9.703 11.375 1 73.5 31 GLY B CA 1
ATOM 3199 C C . GLY B 1 31 ? -12.898 10.883 10.469 1 73.5 31 GLY B C 1
ATOM 3200 O O . GLY B 1 31 ? -12.32 11.883 10.898 1 73.5 31 GLY B O 1
ATOM 3201 N N . ASN B 1 32 ? -13.32 11.148 9.367 1 86.56 32 ASN B N 1
ATOM 3202 C CA . ASN B 1 32 ? -13 12.195 8.414 1 86.56 32 ASN B CA 1
ATOM 3203 C C . ASN B 1 32 ? -14.078 13.273 8.375 1 86.56 32 ASN B C 1
ATOM 3205 O O . ASN B 1 32 ? -13.922 14.297 7.703 1 86.56 32 ASN B O 1
ATOM 3209 N N . ASP B 1 33 ? -14.953 13.164 9.195 1 92.94 33 ASP B N 1
ATOM 3210 C CA . ASP B 1 33 ? -16.062 14.102 9.172 1 92.94 33 ASP B CA 1
ATOM 3211 C C . ASP B 1 33 ? -15.758 15.344 10.008 1 92.94 33 ASP B C 1
ATOM 3213 O O . ASP B 1 33 ? -14.844 15.328 10.836 1 92.94 33 ASP B O 1
ATOM 3217 N N . ARG B 1 34 ? -16.547 16.344 9.742 1 96.19 34 ARG B N 1
ATOM 3218 C CA . ARG B 1 34 ? -16.5 17.578 10.523 1 96.19 34 ARG B CA 1
ATOM 3219 C C . ARG B 1 34 ? -16.688 17.297 12.008 1 96.19 34 ARG B C 1
ATOM 3221 O O . ARG B 1 34 ? -16.016 17.891 12.852 1 96.19 34 ARG B O 1
ATOM 3228 N N . LEU B 1 35 ? -17.578 16.422 12.266 1 96.56 35 LEU B N 1
ATOM 3229 C CA . LEU B 1 35 ? -17.828 15.953 13.617 1 96.56 35 LEU B CA 1
ATOM 3230 C C . LEU B 1 35 ? -17.453 14.477 13.766 1 96.56 35 LEU B C 1
ATOM 3232 O O . LEU B 1 35 ? -17.812 13.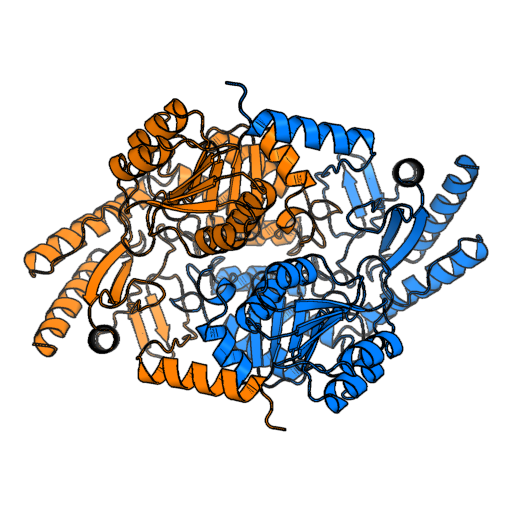656 12.922 1 96.56 35 LEU B O 1
ATOM 3236 N N . ILE B 1 36 ? -16.656 14.195 14.844 1 95.81 36 ILE B N 1
ATOM 3237 C CA . ILE B 1 36 ? -16.297 12.812 15.133 1 95.81 36 ILE B CA 1
ATOM 3238 C C . ILE B 1 36 ? -16.688 12.469 16.578 1 95.81 36 ILE B C 1
ATOM 3240 O O . ILE B 1 36 ? -17 13.359 17.359 1 95.81 36 ILE B O 1
ATOM 3244 N N . ARG B 1 37 ? -16.688 11.18 16.828 1 95.5 37 ARG B N 1
ATOM 3245 C CA . ARG B 1 37 ? -17.156 10.766 18.156 1 95.5 37 ARG B CA 1
ATOM 3246 C C . ARG B 1 37 ? -16.25 9.672 18.734 1 95.5 37 ARG B C 1
ATOM 3248 O O . ARG B 1 37 ? -15.789 8.789 18.016 1 95.5 37 ARG B O 1
ATOM 3255 N N . ASP B 1 38 ? -15.969 9.75 19.953 1 93.69 38 ASP B N 1
ATOM 3256 C CA . ASP B 1 38 ? -15.43 8.688 20.797 1 93.69 38 ASP B CA 1
ATOM 3257 C C . ASP B 1 38 ? -16.438 8.266 21.859 1 93.69 38 ASP B C 1
ATOM 3259 O O . ASP B 1 38 ? -16.578 8.922 22.891 1 93.69 38 ASP B O 1
ATOM 3263 N N . GLY B 1 39 ? -17.047 7.164 21.609 1 90.81 39 GLY B N 1
ATOM 3264 C CA . GLY B 1 39 ? -18.188 6.828 22.438 1 90.81 39 GLY B CA 1
ATOM 3265 C C . GLY B 1 39 ? -19.312 7.848 22.359 1 90.81 39 GLY B C 1
ATOM 3266 O O . GLY B 1 39 ? -19.766 8.172 21.266 1 90.81 39 GLY B O 1
ATOM 3267 N N . ASP B 1 40 ? -19.609 8.453 23.484 1 92.31 40 ASP B N 1
ATOM 3268 C CA . ASP B 1 40 ? -20.719 9.391 23.531 1 92.31 40 ASP B CA 1
ATOM 3269 C C . ASP B 1 40 ? -20.234 10.836 23.406 1 92.31 40 ASP B C 1
ATOM 3271 O O . ASP B 1 40 ? -21.047 11.758 23.312 1 92.31 40 ASP B O 1
ATOM 3275 N N . ARG B 1 41 ? -19.016 10.984 23.297 1 95.31 41 ARG B N 1
ATOM 3276 C CA . ARG B 1 41 ? -18.469 12.336 23.219 1 95.31 41 ARG B CA 1
ATOM 3277 C C . ARG B 1 41 ? -18.219 12.75 21.766 1 95.31 41 ARG B C 1
ATOM 3279 O O . ARG B 1 41 ? -17.641 11.984 21 1 95.31 41 ARG B O 1
ATOM 3286 N N . GLN B 1 42 ? -18.672 13.891 21.484 1 96.69 42 GLN B N 1
ATOM 3287 C CA . GLN B 1 42 ? -18.516 14.43 20.141 1 96.69 42 GLN B CA 1
ATOM 3288 C C . GLN B 1 42 ? -17.438 15.516 20.109 1 96.69 42 GLN B C 1
ATOM 3290 O O . GLN B 1 42 ? -17.328 16.312 21.047 1 96.69 42 GLN B O 1
ATOM 3295 N N . TYR B 1 43 ? -16.703 15.57 19.047 1 97.81 43 TYR B N 1
ATOM 3296 C CA . TYR B 1 43 ? -15.633 16.547 18.875 1 97.81 43 TYR B CA 1
ATOM 3297 C C . TYR B 1 43 ? -15.703 17.203 17.5 1 97.81 43 TYR B C 1
ATOM 3299 O O . TYR B 1 43 ? -16.062 16.562 16.516 1 97.81 43 TYR B O 1
ATOM 3307 N N . LEU B 1 44 ? -15.391 18.547 17.438 1 98.25 44 LEU B N 1
ATOM 3308 C CA . LEU B 1 44 ? -15.039 19.156 16.172 1 98.25 44 LEU B CA 1
ATOM 3309 C C . LEU B 1 44 ? -13.688 18.656 15.68 1 98.25 44 LEU B C 1
ATOM 3311 O O . LEU B 1 44 ? -12.688 18.734 16.391 1 98.25 44 LEU B O 1
ATOM 3315 N N . ASN B 1 45 ? -13.648 18.156 14.484 1 97.81 45 ASN B N 1
ATOM 3316 C CA . ASN B 1 45 ? -12.477 17.469 13.945 1 97.81 45 ASN B CA 1
ATOM 3317 C C . ASN B 1 45 ? -11.555 18.453 13.211 1 97.81 45 ASN B C 1
ATOM 3319 O O . ASN B 1 45 ? -11.906 18.938 12.141 1 97.81 45 ASN B O 1
ATOM 3323 N N . PHE B 1 46 ? -10.398 18.719 13.727 1 98.25 46 PHE B N 1
ATOM 3324 C CA . PHE B 1 46 ? -9.406 19.578 13.086 1 98.25 46 PHE B CA 1
ATOM 3325 C C . PHE B 1 46 ? -8.125 18.797 12.805 1 98.25 46 PHE B C 1
ATOM 3327 O O . PHE B 1 46 ? -7.027 19.344 12.906 1 98.25 46 PHE B O 1
ATOM 3334 N N . SER B 1 47 ? -8.305 17.469 12.445 1 97.19 47 SER B N 1
ATOM 3335 C CA . SER B 1 47 ? -7.141 16.625 12.203 1 97.19 47 SER B CA 1
ATOM 3336 C C . SER B 1 47 ? -7.289 15.844 10.898 1 97.19 47 SER B C 1
ATOM 3338 O O . SER B 1 47 ? -6.434 15.031 10.562 1 97.19 47 SER B O 1
ATOM 3340 N N . SER B 1 48 ? -8.32 16.031 10.094 1 96.56 48 SER B N 1
ATOM 3341 C CA . SER B 1 48 ? -8.609 15.273 8.875 1 96.56 48 SER B CA 1
ATOM 3342 C C . SER B 1 48 ? -7.859 15.844 7.68 1 96.56 48 SER B C 1
ATOM 3344 O O . SER B 1 48 ? -7.758 17.062 7.531 1 96.56 48 SER B O 1
ATOM 3346 N N . ASN B 1 49 ? -7.34 14.914 6.801 1 97.56 49 ASN B N 1
ATOM 3347 C CA . ASN B 1 49 ? -6.738 15.336 5.539 1 97.56 49 ASN B CA 1
ATOM 3348 C C . ASN B 1 49 ? -7.77 15.383 4.414 1 97.56 49 ASN B C 1
ATOM 3350 O O . ASN B 1 49 ? -7.418 15.594 3.254 1 97.56 49 ASN B O 1
ATOM 3354 N N . ASP B 1 50 ? -9.031 15.141 4.75 1 97.75 50 ASP B N 1
ATOM 3355 C CA . ASP B 1 50 ? -10.094 15.234 3.754 1 97.75 50 ASP B CA 1
ATOM 3356 C C . ASP B 1 50 ? -10.461 16.688 3.473 1 97.75 50 ASP B C 1
ATOM 3358 O O . ASP B 1 50 ? -11.586 17.125 3.734 1 97.75 50 ASP B O 1
ATOM 3362 N N . TYR B 1 51 ? -9.578 17.422 2.812 1 98.44 51 TYR B N 1
ATOM 3363 C CA . TYR B 1 51 ? -9.57 18.875 2.727 1 98.44 51 TYR B CA 1
ATOM 3364 C C . TYR B 1 51 ? -10.844 19.406 2.082 1 98.44 51 TYR B C 1
ATOM 3366 O O . TYR B 1 51 ? -11.328 20.484 2.434 1 98.44 51 TYR B O 1
ATOM 3374 N N . LEU B 1 52 ? -11.414 18.641 1.155 1 98.31 52 LEU B N 1
ATOM 3375 C CA . LEU B 1 52 ? -12.578 19.125 0.414 1 98.31 52 LEU B CA 1
ATOM 3376 C C . LEU B 1 52 ? -13.844 18.391 0.851 1 98.31 52 LEU B C 1
ATOM 3378 O O . LEU B 1 52 ? -14.914 18.625 0.285 1 98.31 52 LEU B O 1
ATOM 3382 N N . GLY B 1 53 ? -13.703 17.484 1.804 1 96.81 53 GLY B N 1
ATOM 3383 C CA . GLY B 1 53 ? -14.859 16.781 2.332 1 96.81 53 GLY B CA 1
ATOM 3384 C C . GLY B 1 53 ? -15.461 15.789 1.345 1 96.81 53 GLY B C 1
ATOM 3385 O O . GLY B 1 53 ? -16.672 15.617 1.298 1 96.81 53 GLY B O 1
ATOM 3386 N N . LEU B 1 54 ? -14.664 15.156 0.557 1 97.94 54 LEU B N 1
ATOM 3387 C CA . LEU B 1 54 ? -15.203 14.344 -0.531 1 97.94 54 LEU B CA 1
ATOM 3388 C C . LEU B 1 54 ? -15.383 12.898 -0.094 1 97.94 54 LEU B C 1
ATOM 3390 O O . LEU B 1 54 ? -16.062 12.117 -0.771 1 97.94 54 LEU B O 1
ATOM 3394 N N . ALA B 1 55 ? -14.828 12.484 1.052 1 97.19 55 ALA B N 1
ATOM 3395 C CA . ALA B 1 55 ? -14.906 11.102 1.516 1 97.19 55 ALA B CA 1
ATOM 3396 C C . ALA B 1 55 ? -16.359 10.664 1.714 1 97.19 55 ALA B C 1
ATOM 3398 O O . ALA B 1 55 ? -16.672 9.477 1.668 1 97.19 55 ALA B O 1
ATOM 3399 N N . ARG B 1 56 ? -17.25 11.641 1.92 1 95.88 56 ARG B N 1
ATOM 3400 C CA . ARG B 1 56 ? -18.656 11.32 2.105 1 95.88 56 ARG B CA 1
ATOM 3401 C C . ARG B 1 56 ? -19.531 12.047 1.083 1 95.88 56 ARG B C 1
ATOM 3403 O O . ARG B 1 56 ? -20.719 12.242 1.304 1 95.88 56 ARG B O 1
ATOM 3410 N N . HIS B 1 57 ? -18.938 12.523 0.082 1 97.31 57 HIS B N 1
ATOM 3411 C CA . HIS B 1 57 ? -19.688 13.203 -0.968 1 97.31 57 HIS B CA 1
ATOM 3412 C C . HIS B 1 57 ? -20.641 12.242 -1.672 1 97.31 57 HIS B C 1
ATOM 3414 O O . HIS B 1 57 ? -20.25 11.148 -2.08 1 97.31 57 HIS B O 1
ATOM 3420 N N . PRO B 1 58 ? -21.891 12.625 -1.893 1 97.94 58 PRO B N 1
ATOM 3421 C CA . PRO B 1 58 ? -22.891 11.703 -2.418 1 97.94 58 PRO B CA 1
ATOM 3422 C C . PRO B 1 58 ? -22.531 11.156 -3.797 1 97.94 58 PRO B C 1
ATOM 3424 O O . PRO B 1 58 ? -22.75 9.977 -4.074 1 97.94 58 PRO B O 1
ATOM 3427 N N . GLU B 1 59 ? -21.969 11.953 -4.684 1 98.56 59 GLU B N 1
ATOM 3428 C CA . GLU B 1 59 ? -21.609 11.5 -6.023 1 98.56 59 GLU B CA 1
ATOM 3429 C C . GLU B 1 59 ? -20.484 10.477 -5.973 1 98.56 59 GLU B C 1
ATOM 3431 O O . GLU B 1 59 ? -20.438 9.547 -6.781 1 98.56 59 GLU B O 1
ATOM 3436 N N . VAL B 1 60 ? -19.547 10.672 -5.066 1 98.56 60 VAL B N 1
ATOM 3437 C CA . VAL B 1 60 ? -18.406 9.773 -4.934 1 98.56 60 VAL B CA 1
ATOM 3438 C C . VAL B 1 60 ? -18.859 8.445 -4.336 1 98.56 60 VAL B C 1
ATOM 3440 O O . VAL B 1 60 ? -18.469 7.379 -4.809 1 98.56 60 VAL B O 1
ATOM 3443 N N . ILE B 1 61 ? -19.75 8.523 -3.287 1 98.44 61 ILE B N 1
ATOM 3444 C CA . ILE B 1 61 ? -20.312 7.324 -2.674 1 98.44 61 ILE B CA 1
ATOM 3445 C C . ILE B 1 61 ? -21.109 6.539 -3.711 1 98.44 61 ILE B C 1
ATOM 3447 O O . ILE B 1 61 ? -20.984 5.312 -3.801 1 98.44 61 ILE B O 1
ATOM 3451 N N . ALA B 1 62 ? -21.875 7.219 -4.508 1 98.75 62 ALA B N 1
ATOM 3452 C CA . ALA B 1 62 ? -22.672 6.559 -5.547 1 98.75 62 ALA B CA 1
ATOM 3453 C C . ALA B 1 62 ? -21.766 5.836 -6.543 1 98.75 62 ALA B C 1
ATOM 3455 O O . ALA B 1 62 ? -22.078 4.719 -6.969 1 98.75 62 ALA B O 1
ATOM 3456 N N . ALA B 1 63 ? -20.672 6.445 -6.949 1 98.69 63 ALA B N 1
ATOM 3457 C CA . ALA B 1 63 ? -19.734 5.828 -7.887 1 98.69 63 ALA B CA 1
ATOM 3458 C C . ALA B 1 63 ? -19.078 4.598 -7.27 1 98.69 63 ALA B C 1
ATOM 3460 O O . ALA B 1 63 ? -18.859 3.6 -7.957 1 98.69 63 ALA B O 1
ATOM 3461 N N . TRP B 1 64 ? -18.734 4.746 -5.984 1 98.31 64 TRP B N 1
ATOM 3462 C CA . TRP B 1 64 ? -18.219 3.611 -5.223 1 98.31 64 TRP B CA 1
ATOM 3463 C C . TRP B 1 64 ? -19.203 2.443 -5.262 1 98.31 64 TRP B C 1
ATOM 3465 O O . TRP B 1 64 ? -18.812 1.308 -5.547 1 98.31 64 TRP B O 1
ATOM 3475 N N . GLN B 1 65 ? -20.422 2.723 -5.012 1 98.62 65 GLN B N 1
ATOM 3476 C CA . GLN B 1 65 ? -21.469 1.707 -4.941 1 98.62 65 GLN B CA 1
ATOM 3477 C C . GLN B 1 65 ? -21.766 1.12 -6.316 1 98.62 65 GLN B C 1
ATOM 3479 O O . GLN B 1 65 ? -21.859 -0.099 -6.473 1 98.62 65 GLN B O 1
ATOM 3484 N N . GLN B 1 66 ? -21.875 1.949 -7.344 1 98.06 66 GLN B N 1
ATOM 3485 C CA . GLN B 1 66 ? -22.156 1.5 -8.703 1 98.06 66 GLN B CA 1
ATOM 3486 C C . GLN B 1 66 ? -20.984 0.7 -9.273 1 98.06 66 GLN B C 1
ATOM 3488 O O . GLN B 1 66 ? -21.188 -0.275 -10 1 98.06 66 GLN B O 1
ATOM 3493 N N . GLY B 1 67 ? -19.781 1.156 -8.961 1 97.19 67 GLY B N 1
ATOM 3494 C CA . GLY B 1 67 ? -18.594 0.417 -9.391 1 97.19 67 GLY B CA 1
ATOM 3495 C C . GLY B 1 67 ? -18.578 -1.013 -8.883 1 97.19 67 GLY B C 1
ATOM 3496 O O . GLY B 1 67 ? -18.203 -1.93 -9.617 1 97.19 67 GLY B O 1
ATOM 3497 N N . ALA B 1 68 ? -18.984 -1.194 -7.629 1 97.38 68 ALA B N 1
ATOM 3498 C CA . ALA B 1 68 ? -19.016 -2.533 -7.047 1 97.38 68 ALA B CA 1
ATOM 3499 C C . ALA B 1 68 ? -20.031 -3.414 -7.762 1 97.38 68 ALA B C 1
ATOM 3501 O O . ALA B 1 68 ? -19.781 -4.598 -8.008 1 97.38 68 ALA B O 1
ATOM 3502 N N . ALA B 1 69 ? -21.156 -2.84 -8.078 1 96.38 69 ALA B N 1
ATOM 3503 C CA . ALA B 1 69 ? -22.219 -3.578 -8.773 1 96.38 69 ALA B CA 1
ATOM 3504 C C . ALA B 1 69 ? -21.766 -3.998 -10.164 1 96.38 69 ALA B C 1
ATOM 3506 O O . ALA B 1 69 ? -22.109 -5.082 -10.641 1 96.38 69 ALA B O 1
ATOM 3507 N N . GLN B 1 70 ? -20.984 -3.182 -10.781 1 94.25 70 GLN B N 1
ATOM 3508 C CA . GLN B 1 70 ? -20.625 -3.393 -12.18 1 94.25 70 GLN B CA 1
ATOM 3509 C C . GLN B 1 70 ? -19.375 -4.266 -12.297 1 94.25 70 GLN B C 1
ATOM 3511 O O . GLN B 1 70 ? -19.281 -5.117 -13.188 1 94.25 70 GLN B O 1
ATOM 3516 N N . ALA B 1 71 ? -18.438 -4.043 -11.391 1 94.12 71 ALA B N 1
ATOM 3517 C CA . ALA B 1 71 ? -17.125 -4.633 -11.648 1 94.12 71 ALA B CA 1
ATOM 3518 C C . ALA B 1 71 ? -16.641 -5.43 -10.445 1 94.12 71 ALA B C 1
ATOM 3520 O O . ALA B 1 71 ? -15.578 -6.059 -10.492 1 94.12 71 ALA B O 1
ATOM 3521 N N . GLY B 1 72 ? -17.375 -5.449 -9.352 1 95.25 72 GLY B N 1
ATOM 3522 C CA . GLY B 1 72 ? -16.953 -6.172 -8.164 1 95.25 72 GLY B CA 1
ATOM 3523 C C . GLY B 1 72 ? -16.078 -5.344 -7.234 1 95.25 72 GLY B C 1
ATOM 3524 O O . GLY B 1 72 ? -15.836 -4.164 -7.496 1 95.25 72 GLY B O 1
ATOM 3525 N N . VAL B 1 73 ? -15.609 -5.953 -6.09 1 97.19 73 VAL B N 1
ATOM 3526 C CA . VAL B 1 73 ? -14.969 -5.191 -5.02 1 97.19 73 VAL B CA 1
ATOM 3527 C C . VAL B 1 73 ? -13.5 -5.605 -4.895 1 97.19 73 VAL B C 1
ATOM 3529 O O . VAL B 1 73 ? -12.812 -5.191 -3.961 1 97.19 73 VAL B O 1
ATOM 3532 N N . GLY B 1 74 ? -12.984 -6.402 -5.785 1 96.31 74 GLY B N 1
ATOM 3533 C CA . GLY B 1 74 ? -11.586 -6.824 -5.816 1 96.31 74 GLY B CA 1
ATOM 3534 C C . GLY B 1 74 ? -11.055 -7.008 -7.223 1 96.31 74 GLY B C 1
ATOM 3535 O O . GLY B 1 74 ? -11.812 -7.301 -8.148 1 96.31 74 GLY B O 1
ATOM 3536 N N . ALA B 1 75 ? -9.703 -6.867 -7.328 1 94 75 ALA B N 1
ATOM 3537 C CA . ALA B 1 75 ? -9.078 -6.973 -8.641 1 94 75 ALA B CA 1
ATOM 3538 C C . ALA B 1 75 ? -8.656 -8.414 -8.938 1 94 75 ALA B C 1
ATOM 3540 O O . ALA B 1 75 ? -8.492 -8.789 -10.094 1 94 75 ALA B O 1
ATOM 3541 N N . GLY B 1 76 ? -8.43 -9.188 -7.91 1 90.06 76 GLY B N 1
ATOM 3542 C CA . GLY B 1 76 ? -8.18 -10.609 -8.062 1 90.06 76 GLY B CA 1
ATOM 3543 C C . GLY B 1 76 ? -6.777 -10.922 -8.547 1 90.06 76 GLY B C 1
ATOM 3544 O O . GLY B 1 76 ? -6.449 -12.078 -8.82 1 90.06 76 GLY B O 1
ATOM 3545 N N . GLY B 1 77 ? -5.938 -9.984 -8.719 1 92.94 77 GLY B N 1
ATOM 3546 C CA . GLY B 1 77 ? -4.555 -10.164 -9.133 1 92.94 77 GLY B CA 1
ATOM 3547 C C . GLY B 1 77 ? -3.85 -8.859 -9.445 1 92.94 77 GLY B C 1
ATOM 3548 O O . GLY B 1 77 ? -4.449 -7.781 -9.352 1 92.94 77 GLY B O 1
ATOM 3549 N N . SER B 1 78 ? -2.576 -9.039 -9.773 1 94.31 78 SER B N 1
ATOM 3550 C CA . SER B 1 78 ? -1.801 -7.895 -10.234 1 94.31 78 SER B CA 1
ATOM 3551 C C . SER B 1 78 ? -2.311 -7.383 -11.578 1 94.31 78 SER B C 1
ATOM 3553 O O . SER B 1 78 ? -2.955 -8.125 -12.32 1 94.31 78 SER B O 1
ATOM 3555 N N . GLY B 1 79 ? -1.997 -6.121 -11.828 1 94.69 79 GLY B N 1
ATOM 3556 C CA . GLY B 1 79 ? -2.334 -5.566 -13.133 1 94.69 79 GLY B CA 1
ATOM 3557 C C . GLY B 1 79 ? -1.641 -6.273 -14.281 1 94.69 79 GLY B C 1
ATOM 3558 O O . GLY B 1 79 ? -2.07 -6.172 -15.43 1 94.69 79 GLY B O 1
ATOM 3559 N N . HIS B 1 80 ? -0.597 -7.062 -14.031 1 94.81 80 HIS B N 1
ATOM 3560 C CA . HIS B 1 80 ? 0.185 -7.746 -15.055 1 94.81 80 HIS B CA 1
ATOM 3561 C C . HIS B 1 80 ? -0.364 -9.148 -15.32 1 94.81 80 HIS B C 1
ATOM 3563 O O . HIS B 1 80 ? 0.088 -9.828 -16.25 1 94.81 80 HIS B O 1
ATOM 3569 N N . VAL B 1 81 ? -1.35 -9.578 -14.547 1 93.56 81 VAL B N 1
ATOM 3570 C CA . VAL B 1 81 ? -1.996 -10.875 -14.742 1 93.56 81 VAL B CA 1
ATOM 3571 C C . VAL B 1 81 ? -3.414 -10.672 -15.266 1 93.56 81 VAL B C 1
ATOM 3573 O O . VAL B 1 81 ? -3.631 -10.609 -16.484 1 93.56 81 VAL B O 1
ATOM 3576 N N . THR B 1 82 ? -4.375 -10.258 -14.359 1 93.25 82 THR B N 1
ATOM 3577 C CA . THR B 1 82 ? -5.73 -9.961 -14.805 1 93.25 82 THR B CA 1
ATOM 3578 C C . THR B 1 82 ? -6.336 -8.828 -13.984 1 93.25 82 THR B C 1
ATOM 3580 O O . THR B 1 82 ? -7.531 -8.555 -14.086 1 93.25 82 THR B O 1
ATOM 3583 N N . GLY B 1 83 ? -5.578 -8.172 -13.219 1 94.75 83 GLY B N 1
ATOM 3584 C CA . GLY B 1 83 ? -6.133 -7.203 -12.281 1 94.75 83 GLY B CA 1
ATOM 3585 C C . GLY B 1 83 ? -6.309 -5.824 -12.891 1 94.75 83 GLY B C 1
ATOM 3586 O O . GLY B 1 83 ? -6.848 -4.922 -12.242 1 94.75 83 GLY B O 1
ATOM 3587 N N . TYR B 1 84 ? -5.809 -5.574 -14.125 1 96 84 TYR B N 1
ATOM 3588 C CA . TYR B 1 84 ? -5.938 -4.305 -14.836 1 96 84 TYR B CA 1
ATOM 3589 C C . TYR B 1 84 ? -7.156 -4.309 -15.75 1 96 84 TYR B C 1
ATOM 3591 O O . TYR B 1 84 ? -7.328 -5.223 -16.562 1 96 84 TYR B O 1
ATOM 3599 N N . GLY B 1 85 ? -8.031 -3.303 -15.555 1 95.56 85 GLY B N 1
ATOM 3600 C CA . GLY B 1 85 ? -9.25 -3.248 -16.344 1 95.56 85 GLY B CA 1
ATOM 3601 C C . GLY B 1 85 ? -9.492 -1.89 -16.969 1 95.56 85 GLY B C 1
ATOM 3602 O O . GLY B 1 85 ? -8.633 -1.006 -16.906 1 95.56 85 GLY B O 1
ATOM 3603 N N . LEU B 1 86 ? -10.664 -1.763 -17.578 1 95.19 86 LEU B N 1
ATOM 3604 C CA . LEU B 1 86 ? -11.031 -0.559 -18.312 1 95.19 86 LEU B CA 1
ATOM 3605 C C . LEU B 1 86 ? -11.141 0.642 -17.391 1 95.19 86 LEU B C 1
ATOM 3607 O O . LEU B 1 86 ? -10.812 1.767 -17.766 1 95.19 86 LEU B O 1
ATOM 3611 N N . HIS B 1 87 ? -11.641 0.383 -16.156 1 96 87 HIS B N 1
ATOM 3612 C CA . HIS B 1 87 ? -11.711 1.468 -15.18 1 96 87 HIS B CA 1
ATOM 3613 C C . HIS B 1 87 ? -10.32 2.033 -14.891 1 96 87 HIS B C 1
ATOM 3615 O O . HIS B 1 87 ? -10.156 3.25 -14.789 1 96 87 HIS B O 1
ATOM 3621 N N . HIS B 1 88 ? -9.352 1.127 -14.75 1 97.75 88 HIS B N 1
ATOM 3622 C CA . HIS B 1 88 ? -7.98 1.549 -14.484 1 97.75 88 HIS B CA 1
ATOM 3623 C C . HIS B 1 88 ? -7.418 2.348 -15.656 1 97.75 88 HIS B C 1
ATOM 3625 O O . HIS B 1 88 ? -6.855 3.43 -15.461 1 97.75 88 HIS B O 1
ATOM 3631 N N . GLN B 1 89 ? -7.578 1.802 -16.828 1 97.75 89 GLN B N 1
ATOM 3632 C CA . GLN B 1 89 ? -7.059 2.438 -18.031 1 97.75 89 GLN B CA 1
ATOM 3633 C C . GLN B 1 89 ? -7.652 3.83 -18.219 1 97.75 89 GLN B C 1
ATOM 3635 O O . GLN B 1 89 ? -6.93 4.785 -18.5 1 97.75 89 GLN B O 1
ATOM 3640 N N . ARG B 1 90 ? -8.938 3.924 -18.062 1 97.69 90 ARG B N 1
ATOM 3641 C CA . ARG B 1 90 ? -9.625 5.195 -18.25 1 97.69 90 ARG B CA 1
ATOM 3642 C C . ARG B 1 90 ? -9.148 6.23 -17.234 1 97.69 90 ARG B C 1
ATOM 3644 O O . ARG B 1 90 ? -8.914 7.387 -17.578 1 97.69 90 ARG B O 1
ATOM 3651 N N . LEU B 1 91 ? -9.023 5.832 -15.992 1 98.62 91 LEU B N 1
ATOM 3652 C CA . LEU B 1 91 ? -8.578 6.77 -14.969 1 98.62 91 LEU B CA 1
ATOM 3653 C C . LEU B 1 91 ? -7.152 7.23 -15.234 1 98.62 91 LEU B C 1
ATOM 3655 O O . LEU B 1 91 ? -6.828 8.406 -15.055 1 98.62 91 LEU B O 1
ATOM 3659 N N . GLU B 1 92 ? -6.25 6.277 -15.617 1 98.81 92 GLU B N 1
ATOM 3660 C CA . GLU B 1 92 ? -4.875 6.648 -15.945 1 98.81 92 GLU B CA 1
ATOM 3661 C C . GLU B 1 92 ? -4.836 7.684 -17.062 1 98.81 92 GLU B C 1
ATOM 3663 O O . GLU B 1 92 ? -4.105 8.672 -16.984 1 98.81 92 GLU B O 1
ATOM 3668 N N . GLN B 1 93 ? -5.633 7.496 -18.047 1 98.62 93 GLN B N 1
ATOM 3669 C CA . GLN B 1 93 ? -5.672 8.422 -19.188 1 98.62 93 GLN B CA 1
ATOM 3670 C C . GLN B 1 93 ? -6.219 9.781 -18.766 1 98.62 93 GLN B C 1
ATOM 3672 O O . GLN B 1 93 ? -5.652 10.82 -19.109 1 98.62 93 GLN B O 1
ATOM 3677 N N . ARG B 1 94 ? -7.27 9.797 -18.031 1 98.5 94 ARG B N 1
ATOM 3678 C CA . ARG B 1 94 ? -7.891 11.039 -17.594 1 98.5 94 ARG B CA 1
ATOM 3679 C C . ARG B 1 94 ? -6.953 11.828 -16.688 1 98.5 94 ARG B C 1
ATOM 3681 O O . ARG B 1 94 ? -6.883 13.055 -16.781 1 98.5 94 ARG B O 1
ATOM 3688 N N . LEU B 1 95 ? -6.293 11.133 -15.812 1 98.56 95 LEU B N 1
ATOM 3689 C CA . LEU B 1 95 ? -5.332 11.773 -14.922 1 98.56 95 LEU B CA 1
ATOM 3690 C C . LEU B 1 95 ? -4.199 12.422 -15.711 1 98.56 95 LEU B C 1
ATOM 3692 O O . LEU B 1 95 ? -3.811 13.555 -15.43 1 98.56 95 LEU B O 1
ATOM 3696 N N . ALA B 1 96 ? -3.641 11.617 -16.656 1 98.69 96 ALA B N 1
ATOM 3697 C CA . ALA B 1 96 ? -2.553 12.117 -17.484 1 98.69 96 ALA B CA 1
ATOM 3698 C C . ALA B 1 96 ? -2.973 13.383 -18.234 1 98.69 96 ALA B C 1
ATOM 3700 O O . ALA B 1 96 ? -2.258 14.391 -18.219 1 98.69 96 ALA B O 1
ATOM 3701 N N . ASP B 1 97 ? -4.129 13.352 -18.812 1 98.44 97 ASP B N 1
ATOM 3702 C CA . ASP B 1 97 ? -4.648 14.492 -19.562 1 98.44 97 ASP B CA 1
ATOM 3703 C C . ASP B 1 97 ? -4.867 15.695 -18.641 1 98.44 97 ASP B C 1
ATOM 3705 O O . ASP B 1 97 ? -4.457 16.812 -18.969 1 98.44 97 ASP B O 1
ATOM 3709 N N . TRP B 1 98 ? -5.48 15.5 -17.516 1 98.19 98 TRP B N 1
ATOM 3710 C CA . TRP B 1 98 ? -5.84 16.562 -16.578 1 98.19 98 TRP B CA 1
ATOM 3711 C C . TRP B 1 98 ? -4.598 17.25 -16.031 1 98.19 98 TRP B C 1
ATOM 3713 O O . TRP B 1 98 ? -4.547 18.484 -15.945 1 98.19 98 TRP B O 1
ATOM 3723 N N . LEU B 1 99 ? -3.543 16.453 -15.742 1 98.06 99 LEU B N 1
ATOM 3724 C CA . LEU B 1 99 ? -2.375 17 -15.055 1 98.06 99 LEU B CA 1
ATOM 3725 C C . LEU B 1 99 ? -1.264 17.328 -16.047 1 98.06 99 LEU B C 1
ATOM 3727 O O . LEU B 1 99 ? -0.217 17.859 -15.672 1 98.06 99 LEU B O 1
ATOM 3731 N N . GLY B 1 100 ? -1.498 17.016 -17.312 1 97.25 100 GLY B N 1
ATOM 3732 C CA . GLY B 1 100 ? -0.6 17.438 -18.375 1 97.25 100 GLY B CA 1
ATOM 3733 C C . GLY B 1 100 ? 0.652 16.594 -18.484 1 97.25 100 GLY B C 1
ATOM 3734 O O . GLY B 1 100 ? 1.755 17.125 -18.641 1 97.25 100 GLY B O 1
ATOM 3735 N N . PHE B 1 101 ? 0.557 15.312 -18.359 1 98.25 101 PHE B N 1
ATOM 3736 C CA . PHE B 1 101 ? 1.646 14.359 -18.547 1 98.25 101 PHE B CA 1
ATOM 3737 C C . PHE B 1 101 ? 1.287 13.328 -19.609 1 98.25 101 PHE B C 1
ATOM 3739 O O . PHE B 1 101 ? 0.108 13.078 -19.875 1 98.25 101 PHE B O 1
ATOM 3746 N N . PRO B 1 102 ? 2.285 12.703 -20.203 1 98.62 102 PRO B N 1
ATOM 3747 C CA . PRO B 1 102 ? 1.986 11.688 -21.203 1 98.62 102 PRO B CA 1
ATOM 3748 C C . PRO B 1 102 ? 1.332 10.445 -20.609 1 98.62 102 PRO B C 1
ATOM 3750 O O . PRO B 1 102 ? 0.467 9.828 -21.25 1 98.62 102 PRO B O 1
ATOM 3753 N N . ARG B 1 103 ? 1.718 10.039 -19.375 1 98.81 103 ARG B N 1
ATOM 3754 C CA . ARG B 1 103 ? 1.22 8.805 -18.781 1 98.81 103 ARG B CA 1
ATOM 3755 C C . ARG B 1 103 ? 0.966 8.984 -17.281 1 98.81 103 ARG B C 1
ATOM 3757 O O . ARG B 1 103 ? 1.595 9.82 -16.641 1 98.81 103 ARG B O 1
ATOM 3764 N N . ALA B 1 104 ? 0.064 8.25 -16.781 1 98.88 104 ALA B N 1
ATOM 3765 C CA . ALA B 1 104 ? -0.173 8.047 -15.359 1 98.88 104 ALA B CA 1
ATOM 3766 C C . ALA B 1 104 ? -0.259 6.559 -15.023 1 98.88 104 ALA B C 1
ATOM 3768 O O . ALA B 1 104 ? -0.791 5.77 -15.812 1 98.88 104 ALA B O 1
ATOM 3769 N N . LEU B 1 105 ? 0.296 6.125 -13.938 1 98.81 105 LEU B N 1
ATOM 3770 C CA . LEU B 1 105 ? 0.191 4.766 -13.414 1 98.81 105 LEU B CA 1
ATOM 3771 C C . LEU B 1 105 ? -0.397 4.766 -12.008 1 98.81 105 LEU B C 1
ATOM 3773 O O . LEU B 1 105 ? 0.06 5.516 -11.141 1 98.81 105 LEU B O 1
ATOM 3777 N N . LEU B 1 106 ? -1.368 3.932 -11.781 1 98.62 106 LEU B N 1
ATOM 3778 C CA . LEU B 1 106 ? -2.061 3.867 -10.5 1 98.62 106 LEU B CA 1
ATOM 3779 C C . LEU B 1 106 ? -1.311 2.971 -9.523 1 98.62 106 LEU B C 1
ATOM 3781 O O . LEU B 1 106 ? -0.759 1.939 -9.914 1 98.62 106 LEU B O 1
ATOM 3785 N N . PHE B 1 107 ? -1.266 3.361 -8.312 1 97.88 107 PHE B N 1
ATOM 3786 C CA . PHE B 1 107 ? -0.674 2.619 -7.207 1 97.88 107 PHE B CA 1
ATOM 3787 C C . PHE B 1 107 ? -1.651 2.514 -6.043 1 97.88 107 PHE B C 1
ATOM 3789 O O . PHE B 1 107 ? -2.617 3.277 -5.965 1 97.88 107 PHE B O 1
ATOM 3796 N N . THR B 1 108 ? -1.39 1.626 -5.125 1 95.62 108 THR B N 1
ATOM 3797 C CA . THR B 1 108 ? -2.297 1.339 -4.02 1 95.62 108 THR B CA 1
ATOM 3798 C C . THR B 1 108 ? -2.219 2.432 -2.959 1 95.62 108 THR B C 1
ATOM 3800 O O . THR B 1 108 ? -3.16 2.621 -2.186 1 95.62 108 THR B O 1
ATOM 3803 N N . SER B 1 109 ? -1.106 3.115 -2.855 1 96.62 109 SER B N 1
ATOM 3804 C CA . SER B 1 109 ? -0.926 4.211 -1.909 1 96.62 109 SER B CA 1
ATOM 3805 C C . SER B 1 109 ? 0.208 5.133 -2.342 1 96.62 109 SER B C 1
ATOM 3807 O O . SER B 1 109 ? 1.023 4.77 -3.191 1 96.62 109 SER B O 1
ATOM 3809 N N . GLY B 1 110 ? 0.171 6.312 -1.765 1 97.56 110 GLY B N 1
ATOM 3810 C CA . GLY B 1 110 ? 1.288 7.211 -2.006 1 97.56 110 GLY B CA 1
ATOM 3811 C C . GLY B 1 110 ? 2.607 6.676 -1.484 1 97.56 110 GLY B C 1
ATOM 3812 O O . GLY B 1 110 ? 3.65 6.848 -2.119 1 97.56 110 GLY B O 1
ATOM 3813 N N . PHE B 1 111 ? 2.576 6.012 -0.309 1 97.44 111 PHE B N 1
ATOM 3814 C CA . PHE B 1 111 ? 3.764 5.395 0.271 1 97.44 111 PHE B CA 1
ATOM 3815 C C . PHE B 1 111 ? 4.383 4.395 -0.701 1 97.44 111 PHE B C 1
ATOM 3817 O O . PHE B 1 111 ? 5.582 4.449 -0.971 1 97.44 111 PHE B O 1
ATOM 3824 N N . ALA B 1 112 ? 3.553 3.553 -1.268 1 96.62 112 ALA B N 1
ATOM 3825 C CA . ALA B 1 112 ? 3.996 2.545 -2.229 1 96.62 112 ALA B CA 1
ATOM 3826 C C . ALA B 1 112 ? 4.523 3.197 -3.502 1 96.62 112 ALA B C 1
ATOM 3828 O O . ALA B 1 112 ? 5.531 2.758 -4.059 1 96.62 112 ALA B O 1
ATOM 3829 N N . ALA B 1 113 ? 3.83 4.191 -3.982 1 98.25 113 ALA B N 1
ATOM 3830 C CA . ALA B 1 113 ? 4.238 4.879 -5.203 1 98.25 113 ALA B CA 1
ATOM 3831 C C . ALA B 1 113 ? 5.637 5.477 -5.055 1 98.25 113 ALA B C 1
ATOM 3833 O O . ALA B 1 113 ? 6.484 5.316 -5.934 1 98.25 113 ALA B O 1
ATOM 3834 N N . ASN B 1 114 ? 5.875 6.164 -3.939 1 98.44 114 ASN B N 1
ATOM 3835 C CA . ASN B 1 114 ? 7.176 6.77 -3.686 1 98.44 114 ASN B CA 1
ATOM 3836 C C . ASN B 1 114 ? 8.281 5.719 -3.611 1 98.44 114 ASN B C 1
ATOM 3838 O O . ASN B 1 114 ? 9.344 5.887 -4.207 1 98.44 114 ASN B O 1
ATOM 3842 N N . GLN B 1 115 ? 7.973 4.664 -2.889 1 97 115 GLN B N 1
ATOM 3843 C CA . GLN B 1 115 ? 8.969 3.605 -2.75 1 97 115 GLN B CA 1
ATOM 3844 C C . GLN B 1 115 ? 9.25 2.939 -4.094 1 97 115 GLN B C 1
ATOM 3846 O O . GLN B 1 115 ? 10.406 2.674 -4.426 1 97 115 GLN B O 1
ATOM 3851 N N . ALA B 1 116 ? 8.227 2.674 -4.812 1 97.12 116 ALA B N 1
ATOM 3852 C CA . ALA B 1 116 ? 8.375 2.023 -6.113 1 97.12 116 ALA B CA 1
ATOM 3853 C C . ALA B 1 116 ? 9.18 2.889 -7.074 1 97.12 116 ALA B C 1
ATOM 3855 O O . ALA B 1 116 ? 10.062 2.387 -7.777 1 97.12 116 ALA B O 1
ATOM 3856 N N . LEU B 1 117 ? 8.844 4.148 -7.113 1 98.12 117 LEU B N 1
ATOM 3857 C CA . LEU B 1 117 ? 9.453 5.082 -8.047 1 98.12 117 LEU B CA 1
ATOM 3858 C C . LEU B 1 117 ? 10.945 5.234 -7.77 1 98.12 117 LEU B C 1
ATOM 3860 O O . LEU B 1 117 ? 11.773 5.062 -8.672 1 98.12 117 LEU B O 1
ATOM 3864 N N . VAL B 1 118 ? 11.336 5.512 -6.543 1 98.06 118 VAL B N 1
ATOM 3865 C CA . VAL B 1 118 ? 12.734 5.691 -6.164 1 98.06 118 VAL B CA 1
ATOM 3866 C C . VAL B 1 118 ? 13.484 4.371 -6.309 1 98.06 118 VAL B C 1
ATOM 3868 O O . VAL B 1 118 ? 14.586 4.336 -6.863 1 98.06 118 VAL B O 1
ATOM 3871 N N . GLY B 1 119 ? 12.859 3.297 -5.852 1 96.06 119 GLY B N 1
ATOM 3872 C CA . GLY B 1 119 ? 13.492 1.991 -5.898 1 96.06 119 GLY B CA 1
ATOM 3873 C C . GLY B 1 119 ? 13.758 1.503 -7.309 1 96.06 119 GLY B C 1
ATOM 3874 O O . GLY B 1 119 ? 14.789 0.875 -7.57 1 96.06 119 GLY B O 1
ATOM 3875 N N . ALA B 1 120 ? 12.852 1.749 -8.18 1 97.19 120 ALA B N 1
ATOM 3876 C CA . ALA B 1 120 ? 12.984 1.257 -9.547 1 97.19 120 ALA B CA 1
ATOM 3877 C C . ALA B 1 120 ? 13.977 2.107 -10.344 1 97.19 120 ALA B C 1
ATOM 3879 O O . ALA B 1 120 ? 14.703 1.594 -11.195 1 97.19 120 ALA B O 1
ATOM 3880 N N . LEU B 1 121 ? 14.055 3.396 -10.062 1 97.69 121 LEU B N 1
ATOM 3881 C CA . LEU B 1 121 ? 14.75 4.316 -10.961 1 97.69 121 LEU B CA 1
ATOM 3882 C C . LEU B 1 121 ? 16.219 4.453 -10.57 1 97.69 121 LEU B C 1
ATOM 3884 O O . LEU B 1 121 ? 17.078 4.652 -11.43 1 97.69 121 LEU B O 1
ATOM 3888 N N . THR B 1 122 ? 16.562 4.398 -9.328 1 97.19 122 THR B N 1
ATOM 3889 C CA . THR B 1 122 ? 17.906 4.766 -8.906 1 97.19 122 THR B CA 1
ATOM 3890 C C . THR B 1 122 ? 18.781 3.529 -8.773 1 97.19 122 THR B C 1
ATOM 3892 O O . THR B 1 122 ? 18.297 2.438 -8.484 1 97.19 122 THR B O 1
ATOM 3895 N N . ALA B 1 123 ? 20.031 3.697 -9.023 1 95.75 123 ALA B N 1
ATOM 3896 C CA . ALA B 1 123 ? 21.031 2.637 -8.969 1 95.75 123 ALA B CA 1
ATOM 3897 C C . ALA B 1 123 ? 22.328 3.139 -8.328 1 95.75 123 ALA B C 1
ATOM 3899 O O . ALA B 1 123 ? 22.438 4.316 -7.98 1 95.75 123 ALA B O 1
ATOM 3900 N N . SER B 1 124 ? 23.266 2.135 -8.172 1 95.69 124 SER B N 1
ATOM 3901 C CA . SER B 1 124 ? 24.578 2.51 -7.668 1 95.69 124 SER B CA 1
ATOM 3902 C C . SER B 1 124 ? 25.234 3.543 -8.57 1 95.69 124 SER B C 1
ATOM 3904 O O . SER B 1 124 ? 25.203 3.418 -9.797 1 95.69 124 SER B O 1
ATOM 3906 N N . GLY B 1 125 ? 25.781 4.559 -7.984 1 95.5 125 GLY B N 1
ATOM 3907 C CA . GLY B 1 125 ? 26.422 5.629 -8.734 1 95.5 125 GLY B CA 1
ATOM 3908 C C . GLY B 1 125 ? 25.547 6.863 -8.867 1 95.5 125 GLY B C 1
ATOM 3909 O O . GLY B 1 125 ? 26.047 7.961 -9.117 1 95.5 125 GLY B O 1
ATOM 3910 N N . ASP B 1 126 ? 24.234 6.684 -8.719 1 96.81 126 ASP B N 1
ATOM 3911 C CA . ASP B 1 126 ? 23.297 7.809 -8.781 1 96.81 126 ASP B CA 1
ATOM 3912 C C . ASP B 1 126 ? 23.312 8.594 -7.473 1 96.81 126 ASP B C 1
ATOM 3914 O O . ASP B 1 126 ? 23.891 8.148 -6.477 1 96.81 126 ASP B O 1
ATOM 3918 N N . HIS B 1 127 ? 22.719 9.773 -7.523 1 97.06 127 HIS B N 1
ATOM 3919 C CA . HIS B 1 127 ? 22.594 10.641 -6.355 1 97.06 127 HIS B CA 1
ATOM 3920 C C . HIS B 1 127 ? 21.156 11.117 -6.176 1 97.06 127 HIS B C 1
ATOM 3922 O O . HIS B 1 127 ? 20.484 11.453 -7.148 1 97.06 127 HIS B O 1
ATOM 3928 N N . ILE B 1 128 ? 20.719 11.016 -4.98 1 98.06 128 ILE B N 1
ATOM 3929 C CA . ILE B 1 128 ? 19.422 11.57 -4.59 1 98.06 128 ILE B CA 1
ATOM 3930 C C . ILE B 1 128 ? 19.641 12.805 -3.715 1 98.06 128 ILE B C 1
ATOM 3932 O O . ILE B 1 128 ? 20.312 12.734 -2.684 1 98.06 128 ILE B O 1
ATOM 3936 N N . LEU B 1 129 ? 19.188 13.953 -4.129 1 98.38 129 LEU B N 1
ATOM 3937 C CA . LEU B 1 129 ? 19.172 15.18 -3.346 1 98.38 129 LEU B CA 1
ATOM 3938 C C . LEU B 1 129 ? 17.766 15.484 -2.836 1 98.38 129 LEU B C 1
ATOM 3940 O O . LEU B 1 129 ? 16.922 16 -3.582 1 98.38 129 LEU B O 1
ATOM 3944 N N . ALA B 1 130 ? 17.516 15.234 -1.578 1 98.62 130 ALA B N 1
ATOM 3945 C CA . ALA B 1 130 ? 16.156 15.312 -1.044 1 98.62 130 ALA B CA 1
ATOM 3946 C C . ALA B 1 130 ? 16.016 16.484 -0.077 1 98.62 130 ALA B C 1
ATOM 3948 O O . ALA B 1 130 ? 16.938 16.766 0.712 1 98.62 130 ALA B O 1
ATOM 3949 N N . ASP B 1 131 ? 14.93 17.188 -0.154 1 98.69 131 ASP B N 1
ATOM 3950 C CA . ASP B 1 131 ? 14.586 18.156 0.881 1 98.69 131 ASP B CA 1
ATOM 3951 C C . ASP B 1 131 ? 14.602 17.516 2.266 1 98.69 131 ASP B C 1
ATOM 3953 O O . ASP B 1 131 ? 14.102 16.406 2.443 1 98.69 131 ASP B O 1
ATOM 3957 N N . ARG B 1 132 ? 15.039 18.203 3.238 1 97.56 132 ARG B N 1
ATOM 3958 C CA . ARG B 1 132 ? 15.266 17.656 4.578 1 97.56 132 ARG B CA 1
ATOM 3959 C C . ARG B 1 132 ? 13.953 17.234 5.223 1 97.56 132 ARG B C 1
ATOM 3961 O O . ARG B 1 132 ? 13.93 16.312 6.047 1 97.56 132 ARG B O 1
ATOM 3968 N N . LEU B 1 133 ? 12.867 17.828 4.801 1 96.94 133 LEU B N 1
ATOM 3969 C CA . LEU B 1 133 ? 11.602 17.547 5.469 1 96.94 133 LEU B CA 1
ATOM 3970 C C . LEU B 1 133 ? 10.703 16.688 4.602 1 96.94 133 LEU B C 1
ATOM 3972 O O . LEU B 1 133 ? 9.492 16.625 4.812 1 96.94 133 LEU B O 1
ATOM 3976 N N . SER B 1 134 ? 11.336 15.992 3.617 1 97.31 134 SER B N 1
ATOM 3977 C CA . SER B 1 134 ? 10.555 15.109 2.756 1 97.31 134 SER B CA 1
ATOM 3978 C C . SER B 1 134 ? 9.898 13.992 3.561 1 97.31 134 SER B C 1
ATOM 3980 O O . SER B 1 134 ? 10.445 13.547 4.574 1 97.31 134 SER B O 1
ATOM 3982 N N . HIS B 1 135 ? 8.766 13.562 3.146 1 96.56 135 HIS B N 1
ATOM 3983 C CA . HIS B 1 135 ? 7.938 12.539 3.77 1 96.56 135 HIS B CA 1
ATOM 3984 C C . HIS B 1 135 ? 8.734 11.258 4.004 1 96.56 135 HIS B C 1
ATOM 3986 O O . HIS B 1 135 ? 9.633 10.93 3.227 1 96.56 135 HIS B O 1
ATOM 3992 N N . ALA B 1 136 ? 8.367 10.516 4.992 1 93.5 136 ALA B N 1
ATOM 3993 C CA . ALA B 1 136 ? 9.039 9.297 5.426 1 93.5 136 ALA B CA 1
ATOM 3994 C C . ALA B 1 136 ? 9.148 8.297 4.277 1 93.5 136 ALA B C 1
ATOM 3996 O O . ALA B 1 136 ? 10.156 7.602 4.145 1 93.5 136 ALA B O 1
ATOM 3997 N N . SER B 1 137 ? 8.102 8.141 3.471 1 95.81 137 SER B N 1
ATOM 3998 C CA . SER B 1 137 ? 8.102 7.188 2.367 1 95.81 137 SER B CA 1
ATOM 3999 C C . SER B 1 137 ? 9.188 7.52 1.348 1 95.81 137 SER B C 1
ATOM 4001 O O . SER B 1 137 ? 9.727 6.625 0.697 1 95.81 137 SER B O 1
ATOM 4003 N N . LEU B 1 138 ? 9.5 8.789 1.169 1 97.44 138 LEU B N 1
ATOM 4004 C CA . LEU B 1 138 ? 10.539 9.234 0.248 1 97.44 138 LEU B CA 1
ATOM 4005 C C . LEU B 1 138 ? 11.922 9.023 0.85 1 97.44 138 LEU B C 1
ATOM 4007 O O . LEU B 1 138 ? 12.812 8.469 0.198 1 97.44 138 LEU B O 1
ATOM 4011 N N . LEU B 1 139 ? 12.094 9.469 2.064 1 96.06 139 LEU B N 1
ATOM 4012 C CA . LEU B 1 139 ? 13.398 9.391 2.709 1 96.06 139 LEU B CA 1
ATOM 4013 C C . LEU B 1 139 ? 13.797 7.938 2.953 1 96.06 139 LEU B C 1
ATOM 4015 O O . LEU B 1 139 ? 14.961 7.57 2.777 1 96.06 139 LEU B O 1
ATOM 4019 N N . GLU B 1 140 ? 12.836 7.133 3.385 1 94.31 140 GLU B N 1
ATOM 4020 C CA . GLU B 1 140 ? 13.117 5.711 3.568 1 94.31 140 GLU B CA 1
ATOM 4021 C C . GLU B 1 140 ? 13.531 5.059 2.252 1 94.31 140 GLU B C 1
ATOM 4023 O O . GLU B 1 140 ? 14.484 4.277 2.213 1 94.31 140 GLU B O 1
ATOM 4028 N N . ALA B 1 141 ? 12.766 5.312 1.199 1 95.88 141 ALA B N 1
ATOM 4029 C CA . ALA B 1 141 ? 13.102 4.777 -0.117 1 95.88 141 ALA B CA 1
ATOM 4030 C C . ALA B 1 141 ? 14.508 5.195 -0.533 1 95.88 141 ALA B C 1
ATOM 4032 O O . ALA B 1 141 ? 15.273 4.391 -1.072 1 95.88 141 ALA B O 1
ATOM 4033 N N . ALA B 1 142 ? 14.828 6.453 -0.31 1 96.75 142 ALA B N 1
ATOM 4034 C CA . ALA B 1 142 ? 16.156 6.973 -0.656 1 96.75 142 ALA B CA 1
ATOM 4035 C C . ALA B 1 142 ? 17.25 6.273 0.149 1 96.75 142 ALA B C 1
ATOM 4037 O O . ALA B 1 142 ? 18.312 5.949 -0.386 1 96.75 142 ALA B O 1
ATOM 4038 N N . MET B 1 143 ? 16.984 6.039 1.405 1 94.19 143 MET B N 1
ATOM 4039 C CA . MET B 1 143 ? 17.953 5.402 2.291 1 94.19 143 MET B CA 1
ATOM 4040 C C . MET B 1 143 ? 18.188 3.955 1.872 1 94.19 143 MET B C 1
ATOM 4042 O O . MET B 1 143 ? 19.312 3.445 2.018 1 94.19 143 MET B O 1
ATOM 4046 N N . HIS B 1 144 ? 17.188 3.338 1.367 1 92.19 144 HIS B N 1
ATOM 4047 C CA . HIS B 1 144 ? 17.297 1.939 0.968 1 92.19 144 HIS B CA 1
ATOM 4048 C C . HIS B 1 144 ? 17.828 1.812 -0.454 1 92.19 144 HIS B C 1
ATOM 4050 O O . HIS B 1 144 ? 18.234 0.725 -0.876 1 92.19 144 HIS B O 1
ATOM 4056 N N . SER B 1 145 ? 17.828 2.896 -1.167 1 94.44 145 SER B N 1
ATOM 4057 C CA . SER B 1 145 ? 18.359 2.918 -2.525 1 94.44 145 SER B CA 1
ATOM 4058 C C . SER B 1 145 ? 19.875 2.777 -2.525 1 94.44 145 SER B C 1
ATOM 4060 O O . SER B 1 145 ? 20.547 3.219 -1.59 1 94.44 145 SER B O 1
ATOM 4062 N N . PRO B 1 146 ? 20.469 2.143 -3.592 1 94.69 146 PRO B N 1
ATOM 4063 C CA . PRO B 1 146 ? 21.922 2.127 -3.711 1 94.69 146 PRO B CA 1
ATOM 4064 C C . PRO B 1 146 ? 22.516 3.498 -4.043 1 94.69 146 PRO B C 1
ATOM 4066 O O . PRO B 1 146 ? 23.734 3.684 -4 1 94.69 146 PRO B O 1
ATOM 4069 N N . ALA B 1 147 ? 21.703 4.48 -4.391 1 96.69 147 ALA B N 1
ATOM 4070 C CA . ALA B 1 147 ? 22.156 5.84 -4.684 1 96.69 147 ALA B CA 1
ATOM 4071 C C . ALA B 1 147 ? 22.625 6.547 -3.416 1 96.69 147 ALA B C 1
ATOM 4073 O O . ALA B 1 147 ? 22.25 6.152 -2.307 1 96.69 147 ALA B O 1
ATOM 4074 N N . THR B 1 148 ? 23.484 7.523 -3.602 1 96.62 148 THR B N 1
ATOM 4075 C CA . THR B 1 148 ? 23.938 8.336 -2.48 1 96.62 148 THR B CA 1
ATOM 4076 C C . THR B 1 148 ? 22.891 9.406 -2.137 1 96.62 148 THR B C 1
ATOM 4078 O O . THR B 1 148 ? 22.5 10.203 -2.994 1 96.62 148 THR B O 1
ATOM 4081 N N . LEU B 1 149 ? 22.484 9.422 -0.938 1 97.56 149 LEU B N 1
ATOM 4082 C CA . LEU B 1 149 ? 21.516 10.398 -0.475 1 97.56 149 LEU B CA 1
ATOM 4083 C C . LEU B 1 149 ? 22.203 11.602 0.156 1 97.56 149 LEU B C 1
ATOM 4085 O O . LEU B 1 149 ? 23.062 11.445 1.019 1 97.56 149 LEU B O 1
ATOM 4089 N N . ARG B 1 150 ? 21.875 12.75 -0.244 1 97.44 150 ARG B N 1
ATOM 4090 C CA . ARG B 1 150 ? 22.203 14.023 0.385 1 97.44 150 ARG B CA 1
ATOM 4091 C C . ARG B 1 150 ? 20.953 14.875 0.592 1 97.44 150 ARG B C 1
ATOM 4093 O O . ARG B 1 150 ? 20.125 14.984 -0.303 1 97.44 150 ARG B O 1
ATOM 4100 N N . ARG B 1 151 ? 20.875 15.438 1.703 1 97.88 151 ARG B N 1
ATOM 4101 C CA . ARG B 1 151 ? 19.734 16.281 1.982 1 97.88 151 ARG B CA 1
ATOM 4102 C C . ARG B 1 151 ? 20.109 17.766 1.928 1 97.88 151 ARG B C 1
ATOM 4104 O O . ARG B 1 151 ? 21.234 18.125 2.301 1 97.88 151 ARG B O 1
ATOM 4111 N N . PHE B 1 152 ? 19.266 18.547 1.424 1 98.25 152 PHE B N 1
ATOM 4112 C CA . PHE B 1 152 ? 19.484 20 1.439 1 98.25 152 PHE B CA 1
ATOM 4113 C C . PHE B 1 152 ? 18.484 20.672 2.375 1 98.25 152 PHE B C 1
ATOM 4115 O O . PHE B 1 152 ? 17.453 20.094 2.734 1 98.25 152 PHE B O 1
ATOM 4122 N N . ALA B 1 153 ? 18.828 21.875 2.771 1 98.31 153 ALA B N 1
ATOM 4123 C CA . ALA B 1 153 ? 18.016 22.625 3.715 1 98.31 153 ALA B CA 1
ATOM 4124 C C . ALA B 1 153 ? 16.594 22.844 3.166 1 98.31 153 ALA B C 1
ATOM 4126 O O . ALA B 1 153 ? 16.422 23.094 1.972 1 98.31 153 ALA B O 1
ATOM 4127 N N . HIS B 1 154 ? 15.633 22.781 4.031 1 97.56 154 HIS B N 1
ATOM 4128 C CA . HIS B 1 154 ? 14.219 22.812 3.689 1 97.56 154 HIS B CA 1
ATOM 4129 C C . HIS B 1 154 ? 13.867 24.047 2.867 1 97.56 154 HIS B C 1
ATOM 4131 O O . HIS B 1 154 ? 14.133 25.172 3.289 1 97.56 154 HIS B O 1
ATOM 4137 N N . ASN B 1 155 ? 13.297 23.812 1.708 1 97.75 155 ASN B N 1
ATOM 4138 C CA . ASN B 1 155 ? 12.789 24.844 0.813 1 97.75 155 ASN B CA 1
ATOM 4139 C C . ASN B 1 155 ? 13.883 25.844 0.439 1 97.75 155 ASN B C 1
ATOM 4141 O O . ASN B 1 155 ? 13.609 27.031 0.247 1 97.75 155 ASN B O 1
ATOM 4145 N N . ASP B 1 156 ? 15.094 25.344 0.386 1 98.38 156 ASP B N 1
ATOM 4146 C CA . ASP B 1 156 ? 16.234 26.219 0.12 1 98.38 156 ASP B CA 1
ATOM 4147 C C . ASP B 1 156 ? 16.828 25.922 -1.252 1 98.38 156 ASP B C 1
ATOM 4149 O O . ASP B 1 156 ? 17.75 25.094 -1.374 1 98.38 156 ASP B O 1
ATOM 4153 N N . ALA B 1 157 ? 16.453 26.703 -2.186 1 98.19 157 ALA B N 1
ATOM 4154 C CA . ALA B 1 157 ? 16.922 26.516 -3.555 1 98.19 157 ALA B CA 1
ATOM 4155 C C . ALA B 1 157 ? 18.422 26.75 -3.648 1 98.19 157 ALA B C 1
ATOM 4157 O O . ALA B 1 157 ? 19.125 26.078 -4.426 1 98.19 157 ALA B O 1
ATOM 4158 N N . ASP B 1 158 ? 18.953 27.688 -2.885 1 97.81 158 ASP B N 1
ATOM 4159 C CA . ASP B 1 158 ? 20.391 27.953 -2.904 1 97.81 158 ASP B CA 1
ATOM 4160 C C . ASP B 1 158 ? 21.188 26.781 -2.359 1 97.81 158 ASP B C 1
ATOM 4162 O O . ASP B 1 158 ? 22.25 26.438 -2.891 1 97.81 158 ASP B O 1
ATOM 4166 N N . ALA B 1 159 ? 20.672 26.203 -1.33 1 98.12 159 ALA B N 1
ATOM 4167 C CA . ALA B 1 159 ? 21.328 25.031 -0.778 1 98.12 159 ALA B CA 1
ATOM 4168 C C . ALA B 1 159 ? 21.359 23.891 -1.798 1 98.12 159 ALA B C 1
ATOM 4170 O O . ALA B 1 159 ? 22.359 23.188 -1.925 1 98.12 159 ALA B O 1
ATOM 4171 N N . LEU B 1 160 ? 20.234 23.672 -2.473 1 98.19 160 LEU B N 1
ATOM 4172 C CA . LEU B 1 160 ? 20.188 22.672 -3.527 1 98.19 160 LEU B CA 1
ATOM 4173 C C . LEU B 1 160 ? 21.203 22.969 -4.617 1 98.19 160 LEU B C 1
ATOM 4175 O O . LEU B 1 160 ? 21.922 22.078 -5.074 1 98.19 160 LEU B O 1
ATOM 4179 N N . GLN B 1 161 ? 21.266 24.203 -5.012 1 97.19 161 GLN B N 1
ATOM 4180 C CA . GLN B 1 161 ? 22.203 24.594 -6.066 1 97.19 161 GLN B CA 1
ATOM 4181 C C . GLN B 1 161 ? 23.641 24.312 -5.668 1 97.19 161 GLN B C 1
ATOM 4183 O O . GLN B 1 161 ? 24.438 23.875 -6.5 1 97.19 161 GLN B O 1
ATOM 4188 N N . ARG B 1 162 ? 23.969 24.562 -4.434 1 96.69 162 ARG B N 1
ATOM 4189 C CA . ARG B 1 162 ? 25.312 24.281 -3.938 1 96.69 162 ARG B CA 1
ATOM 4190 C C . ARG B 1 162 ? 25.641 22.797 -4.027 1 96.69 162 ARG B C 1
ATOM 4192 O O . ARG B 1 162 ? 26.75 22.422 -4.402 1 96.69 162 ARG B O 1
ATOM 4199 N N . LEU B 1 163 ? 24.672 22 -3.697 1 95.81 163 LEU B N 1
ATOM 4200 C CA . LEU B 1 163 ? 24.859 20.562 -3.773 1 95.81 163 LEU B CA 1
ATOM 4201 C C . LEU B 1 163 ? 25.031 20.109 -5.223 1 95.81 163 LEU B C 1
ATOM 4203 O O . LEU B 1 163 ? 25.781 19.172 -5.508 1 95.81 163 LEU B O 1
ATOM 4207 N N . LEU B 1 164 ? 24.312 20.766 -6.133 1 95.19 164 LEU B N 1
ATOM 4208 C CA . LEU B 1 164 ? 24.297 20.359 -7.535 1 95.19 164 LEU B CA 1
ATOM 4209 C C . LEU B 1 164 ? 25.594 20.781 -8.234 1 95.19 164 LEU B C 1
ATOM 4211 O O . LEU B 1 164 ? 25.906 20.297 -9.32 1 95.19 164 LEU B O 1
ATOM 4215 N N . ARG B 1 165 ? 26.312 21.641 -7.66 1 91.25 165 ARG B N 1
ATOM 4216 C CA . ARG B 1 165 ? 27.578 22.109 -8.242 1 91.25 165 ARG B CA 1
ATOM 4217 C C . ARG B 1 165 ? 28.688 21.094 -8.023 1 91.25 165 ARG B C 1
ATOM 4219 O O . ARG B 1 165 ? 29.703 21.109 -8.719 1 91.25 165 ARG B O 1
ATOM 4226 N N . ARG B 1 166 ? 28.406 20.266 -7.129 1 87.44 166 ARG B N 1
ATOM 4227 C CA . ARG B 1 166 ? 29.406 19.25 -6.859 1 87.44 166 ARG B CA 1
ATOM 4228 C C . ARG B 1 166 ? 29.469 18.219 -7.992 1 87.44 166 ARG B C 1
ATOM 4230 O O . ARG B 1 166 ? 28.438 17.875 -8.57 1 87.44 166 ARG B O 1
ATOM 4237 N N . ASP B 1 167 ? 30.703 17.891 -8.32 1 77.31 167 ASP B N 1
ATOM 4238 C CA . ASP B 1 167 ? 30.891 16.906 -9.383 1 77.31 167 ASP B CA 1
ATOM 4239 C C . ASP B 1 167 ? 30.359 15.539 -8.953 1 77.31 167 ASP B C 1
ATOM 4241 O O . ASP B 1 167 ? 30.609 15.102 -7.824 1 77.31 167 ASP B O 1
ATOM 4245 N N . CYS B 1 168 ? 29.484 15.086 -9.812 1 80.44 168 CYS B N 1
ATOM 4246 C CA . CYS B 1 168 ? 28.922 13.766 -9.531 1 80.44 168 CYS B CA 1
ATOM 4247 C C . CYS B 1 168 ? 28.828 12.93 -10.805 1 80.44 168 CYS B C 1
ATOM 4249 O O . CYS B 1 168 ? 28.547 13.461 -11.883 1 80.44 168 CYS B O 1
ATOM 4251 N N . ALA B 1 169 ? 29.359 11.82 -10.617 1 84.56 169 ALA B N 1
ATOM 4252 C CA . ALA B 1 169 ? 29.156 10.844 -11.688 1 84.56 169 ALA B CA 1
ATOM 4253 C C . ALA B 1 169 ? 27.766 10.234 -11.609 1 84.56 169 ALA B C 1
ATOM 4255 O O . ALA B 1 169 ? 27.109 10.281 -10.562 1 84.56 169 ALA B O 1
ATOM 4256 N N . GLY B 1 170 ? 27.078 9.914 -12.664 1 91.56 170 GLY B N 1
ATOM 4257 C CA . GLY B 1 170 ? 25.797 9.227 -12.68 1 91.56 170 GLY B CA 1
ATOM 4258 C C . GLY B 1 170 ? 24.609 10.18 -12.742 1 91.56 170 GLY B C 1
ATOM 4259 O O . GLY B 1 170 ? 24.781 11.383 -12.922 1 91.56 170 GLY B O 1
ATOM 4260 N N . ASN B 1 171 ? 23.438 9.688 -12.57 1 95.81 171 ASN B N 1
ATOM 4261 C CA . ASN B 1 171 ? 22.203 10.477 -12.625 1 95.81 171 ASN B CA 1
ATOM 4262 C C . ASN B 1 171 ? 21.875 11.086 -11.266 1 95.81 171 ASN B C 1
ATOM 4264 O O . ASN B 1 171 ? 22.25 10.539 -10.227 1 95.81 171 ASN B O 1
ATOM 4268 N N . ARG B 1 172 ? 21.297 12.211 -11.281 1 96.88 172 ARG B N 1
ATOM 4269 C CA . ARG B 1 172 ? 20.891 12.891 -10.055 1 96.88 172 ARG B CA 1
ATOM 4270 C C . ARG B 1 172 ? 19.391 13.133 -10.023 1 96.88 172 ARG B C 1
ATOM 4272 O O . ARG B 1 172 ? 18.812 13.641 -10.992 1 96.88 172 ARG B O 1
ATOM 4279 N N . LEU B 1 173 ? 18.75 12.711 -8.93 1 98.19 173 LEU B N 1
ATOM 4280 C CA . LEU B 1 173 ? 17.312 12.891 -8.688 1 98.19 173 LEU B CA 1
ATOM 4281 C C . LEU B 1 173 ? 17.078 13.852 -7.535 1 98.19 173 LEU B C 1
ATOM 4283 O O . LEU B 1 173 ? 17.469 13.578 -6.398 1 98.19 173 LEU B O 1
ATOM 4287 N N . VAL B 1 174 ? 16.469 15 -7.828 1 98.56 174 VAL B N 1
ATOM 4288 C CA . VAL B 1 174 ? 16.062 15.938 -6.789 1 98.56 174 VAL B CA 1
ATOM 4289 C C . VAL B 1 174 ? 14.648 15.602 -6.324 1 98.56 174 VAL B C 1
ATOM 4291 O O . VAL B 1 174 ? 13.742 15.414 -7.145 1 98.56 174 VAL B O 1
ATOM 4294 N N . ILE B 1 175 ? 14.438 15.492 -4.984 1 98.75 175 ILE B N 1
ATOM 4295 C CA . ILE B 1 175 ? 13.156 15.094 -4.418 1 98.75 175 ILE B CA 1
ATOM 4296 C C . ILE B 1 175 ? 12.641 16.188 -3.486 1 98.75 175 ILE B C 1
ATOM 4298 O O . ILE B 1 175 ? 13.383 16.688 -2.639 1 98.75 175 ILE B O 1
ATOM 4302 N N . THR B 1 176 ? 11.391 16.578 -3.639 1 98.69 176 THR B N 1
ATOM 4303 C CA . THR B 1 176 ? 10.695 17.484 -2.721 1 98.69 176 THR B CA 1
ATOM 4304 C C . THR B 1 176 ? 9.203 17.172 -2.689 1 98.69 176 THR B C 1
ATOM 4306 O O . THR B 1 176 ? 8.766 16.125 -3.182 1 98.69 176 THR B O 1
ATOM 4309 N N . GLU B 1 177 ? 8.453 17.953 -1.97 1 98.38 177 GLU B N 1
ATOM 4310 C CA . GLU B 1 177 ? 7 17.875 -1.901 1 98.38 177 GLU B CA 1
ATOM 4311 C C . GLU B 1 177 ? 6.352 19.188 -2.348 1 98.38 177 GLU B C 1
ATOM 4313 O O . GLU B 1 177 ? 6.984 20.25 -2.297 1 98.38 177 GLU B O 1
ATOM 4318 N N . GLY B 1 178 ? 5.121 19.047 -2.873 1 98.25 178 GLY B N 1
ATOM 4319 C CA . GLY B 1 178 ? 4.402 20.266 -3.172 1 98.25 178 GLY B CA 1
ATOM 4320 C C . GLY B 1 178 ? 4.031 21.062 -1.933 1 98.25 178 GLY B C 1
ATOM 4321 O O . GLY B 1 178 ? 4.344 22.25 -1.833 1 98.25 178 GLY B O 1
ATOM 4322 N N . VAL B 1 179 ? 3.332 20.438 -1.022 1 98.44 179 VAL B N 1
ATOM 4323 C CA . VAL B 1 179 ? 2.98 20.938 0.302 1 98.44 179 VAL B CA 1
ATOM 4324 C C . VAL B 1 179 ? 3.52 19.984 1.373 1 98.44 179 VAL B C 1
ATOM 4326 O O . VAL B 1 179 ? 3.332 18.766 1.288 1 98.44 179 VAL B O 1
ATOM 4329 N N . PHE B 1 180 ? 4.277 20.531 2.309 1 97.69 180 PHE B N 1
ATOM 4330 C CA . PHE B 1 180 ? 4.844 19.703 3.365 1 97.69 180 PHE B CA 1
ATOM 4331 C C . PHE B 1 180 ? 3.816 19.453 4.461 1 97.69 180 PHE B C 1
ATOM 4333 O O . PHE B 1 180 ? 3.221 20.391 4.992 1 97.69 180 PHE B O 1
ATOM 4340 N N . SER B 1 181 ? 3.623 18.203 4.871 1 95.75 181 SER B N 1
ATOM 4341 C CA . SER B 1 181 ? 2.49 17.703 5.637 1 95.75 181 SER B CA 1
ATOM 4342 C C . SER B 1 181 ? 2.508 18.234 7.066 1 95.75 181 SER B C 1
ATOM 4344 O O . SER B 1 181 ? 1.472 18.266 7.734 1 95.75 181 SER B O 1
ATOM 4346 N N . MET B 1 182 ? 3.658 18.547 7.605 1 95.38 182 MET B N 1
ATOM 4347 C CA . MET B 1 182 ? 3.742 18.906 9.016 1 95.38 182 MET B CA 1
ATOM 4348 C C . MET B 1 182 ? 3.84 20.422 9.188 1 95.38 182 MET B C 1
ATOM 4350 O O . MET B 1 182 ? 3.482 20.953 10.242 1 95.38 182 MET B O 1
ATOM 4354 N N . ASP B 1 183 ? 4.207 21.109 8.078 1 95.56 183 ASP B N 1
ATOM 4355 C CA . ASP B 1 183 ? 4.434 22.547 8.156 1 95.56 183 ASP B CA 1
ATOM 4356 C C . ASP B 1 183 ? 3.398 23.312 7.34 1 95.56 183 ASP B C 1
ATOM 4358 O O . ASP B 1 183 ? 3.152 24.5 7.59 1 95.56 183 ASP B O 1
ATOM 4362 N N . GLY B 1 184 ? 2.883 22.672 6.371 1 97 184 GLY B N 1
ATOM 4363 C CA . GLY B 1 184 ? 1.872 23.312 5.539 1 97 184 GLY B CA 1
ATOM 4364 C C . GLY B 1 184 ? 2.455 24.234 4.496 1 97 184 GLY B C 1
ATOM 4365 O O . GLY B 1 184 ? 1.74 24.719 3.613 1 97 184 GLY B O 1
ATOM 4366 N N . ASP B 1 185 ? 3.725 24.5 4.535 1 97.25 185 ASP B N 1
ATOM 4367 C CA . ASP B 1 185 ? 4.363 25.375 3.557 1 97.25 185 ASP B CA 1
ATOM 4368 C C . ASP B 1 185 ? 4.598 24.641 2.236 1 97.25 185 ASP B C 1
ATOM 4370 O O . ASP B 1 185 ? 4.527 23.422 2.18 1 97.25 185 ASP B O 1
ATOM 4374 N N . ARG B 1 186 ? 4.781 25.406 1.158 1 97.38 186 ARG B N 1
ATOM 4375 C CA . ARG B 1 186 ? 4.945 24.859 -0.183 1 97.38 186 ARG B CA 1
ATOM 4376 C C . ARG B 1 186 ? 6.391 24.984 -0.654 1 97.38 186 ARG B C 1
ATOM 4378 O O . ARG B 1 186 ? 7.074 25.969 -0.324 1 97.38 186 ARG B O 1
ATOM 4385 N N . ALA B 1 187 ? 6.805 24.047 -1.406 1 97.88 187 ALA B N 1
ATOM 4386 C CA . ALA B 1 187 ? 8.117 24.156 -2.047 1 97.88 187 ALA B CA 1
ATOM 4387 C C . ALA B 1 187 ? 8.117 25.25 -3.109 1 97.88 187 ALA B C 1
ATOM 4389 O O . ALA B 1 187 ? 7.117 25.453 -3.799 1 97.88 187 ALA B O 1
ATOM 4390 N N . PRO B 1 188 ? 9.25 26.031 -3.213 1 97.88 188 PRO B N 1
ATOM 4391 C CA . PRO B 1 188 ? 9.398 26.938 -4.352 1 97.88 188 PRO B CA 1
ATOM 4392 C C . PRO B 1 188 ? 9.68 26.203 -5.66 1 97.88 188 PRO B C 1
ATOM 4394 O O . PRO B 1 188 ? 10.781 26.312 -6.207 1 97.88 188 PRO B O 1
ATOM 4397 N N . LEU B 1 189 ? 8.68 25.531 -6.246 1 98.25 189 LEU B N 1
ATOM 4398 C CA . LEU B 1 189 ? 8.828 24.547 -7.32 1 98.25 189 LEU B CA 1
ATOM 4399 C C . LEU B 1 189 ? 9.43 25.203 -8.562 1 98.25 189 LEU B C 1
ATOM 4401 O O . LEU B 1 189 ? 10.289 24.625 -9.219 1 98.25 189 LEU B O 1
ATOM 4405 N N . PRO B 1 190 ? 8.977 26.484 -8.945 1 98 190 PRO B N 1
ATOM 4406 C CA . PRO B 1 190 ? 9.594 27.094 -10.133 1 98 190 PRO B CA 1
ATOM 4407 C C . PRO B 1 190 ? 11.102 27.234 -10 1 98 190 PRO B C 1
ATOM 4409 O O . PRO B 1 190 ? 11.844 26.922 -10.93 1 98 190 PRO B O 1
ATOM 4412 N N . ALA B 1 191 ? 11.547 27.688 -8.852 1 98.19 191 ALA B N 1
ATOM 4413 C CA . ALA B 1 191 ? 12.977 27.859 -8.617 1 98.19 191 ALA B CA 1
ATOM 4414 C C . ALA B 1 191 ? 13.695 26.516 -8.625 1 98.19 191 ALA B C 1
ATOM 4416 O O . ALA B 1 191 ? 14.766 26.375 -9.219 1 98.19 191 ALA B O 1
ATOM 4417 N N . LEU B 1 192 ? 13.164 25.5 -7.945 1 98.44 192 LEU B N 1
ATOM 4418 C CA . LEU B 1 192 ? 13.773 24.172 -7.883 1 98.44 192 LEU B CA 1
ATOM 4419 C C . LEU B 1 192 ? 13.828 23.531 -9.266 1 98.44 192 LEU B C 1
ATOM 4421 O O . LEU B 1 192 ? 14.828 22.891 -9.617 1 98.44 192 LEU B O 1
ATOM 4425 N N . ALA B 1 193 ? 12.727 23.656 -9.992 1 97.81 193 ALA B N 1
ATOM 4426 C CA . ALA B 1 193 ? 12.664 23.094 -11.344 1 97.81 193 ALA B CA 1
ATOM 4427 C C . ALA B 1 193 ? 13.727 23.719 -12.242 1 97.81 193 ALA B C 1
ATOM 4429 O O . ALA B 1 193 ? 14.391 23.016 -13.008 1 97.81 193 ALA B O 1
ATOM 4430 N N . GLU B 1 194 ? 13.836 25.016 -12.18 1 97.06 194 GLU B N 1
ATOM 4431 C CA . GLU B 1 194 ? 14.812 25.734 -12.992 1 97.06 194 GLU B CA 1
ATOM 4432 C C . GLU B 1 194 ? 16.234 25.25 -12.703 1 97.06 194 GLU B C 1
ATOM 4434 O O . GLU B 1 194 ? 16.984 24.938 -13.625 1 97.06 194 GLU B O 1
ATOM 4439 N N . ILE B 1 195 ? 16.578 25.188 -11.438 1 96.44 195 ILE B N 1
ATOM 4440 C CA . ILE B 1 195 ? 17.906 24.781 -11.008 1 96.44 195 ILE B CA 1
ATOM 4441 C C . ILE B 1 195 ? 18.172 23.328 -11.422 1 96.44 195 ILE B C 1
ATOM 4443 O O . ILE B 1 195 ? 19.266 23 -11.875 1 96.44 195 ILE B O 1
ATOM 4447 N N . THR B 1 196 ? 17.219 22.469 -11.25 1 96.62 196 THR B N 1
ATOM 4448 C CA . THR B 1 196 ? 17.344 21.047 -11.555 1 96.62 196 THR B CA 1
ATOM 4449 C C . THR B 1 196 ? 17.516 20.828 -13.055 1 96.62 196 THR B C 1
ATOM 4451 O O . THR B 1 196 ? 18.391 20.062 -13.484 1 96.62 196 THR B O 1
ATOM 4454 N N . ARG B 1 197 ? 16.766 21.516 -13.875 1 94.5 197 ARG B N 1
ATOM 4455 C CA . ARG B 1 197 ? 16.844 21.422 -15.328 1 94.5 197 ARG B CA 1
ATOM 4456 C C . ARG B 1 197 ? 18.203 21.922 -15.828 1 94.5 197 ARG B C 1
ATOM 4458 O O . ARG B 1 197 ? 18.812 21.281 -16.688 1 94.5 197 ARG B O 1
ATOM 4465 N N . ALA B 1 198 ? 18.609 23.031 -15.305 1 94.12 198 ALA B N 1
ATOM 4466 C CA . ALA B 1 198 ? 19.891 23.609 -15.703 1 94.12 198 ALA B CA 1
ATOM 4467 C C . ALA B 1 198 ? 21.047 22.656 -15.43 1 94.12 198 ALA B C 1
ATOM 4469 O O . ALA B 1 198 ? 22.031 22.625 -16.172 1 94.12 198 ALA B O 1
ATOM 4470 N N . ALA B 1 199 ? 20.922 21.844 -14.414 1 94.12 199 ALA B N 1
ATOM 4471 C CA . ALA B 1 199 ? 21.969 20.906 -14.023 1 94.12 199 ALA B CA 1
ATOM 4472 C C . ALA B 1 199 ? 21.812 19.578 -14.75 1 94.12 199 ALA B C 1
ATOM 4474 O O . ALA B 1 199 ? 22.609 18.656 -14.547 1 94.12 199 ALA B O 1
ATOM 4475 N N . GLY B 1 200 ? 20.797 19.453 -15.57 1 93.38 200 GLY B N 1
ATOM 4476 C CA . GLY B 1 200 ? 20.562 18.234 -16.312 1 93.38 200 GLY B CA 1
ATOM 4477 C C . GLY B 1 200 ? 20.094 17.078 -15.445 1 93.38 200 GLY B C 1
ATOM 4478 O O . GLY B 1 200 ? 20.375 15.914 -15.727 1 93.38 200 GLY B O 1
ATOM 4479 N N . CYS B 1 201 ? 19.422 17.375 -14.32 1 95.12 201 CYS B N 1
ATOM 4480 C CA . CYS B 1 201 ? 18.891 16.391 -13.367 1 95.12 201 CYS B CA 1
ATOM 4481 C C . CYS B 1 201 ? 17.375 16.281 -13.484 1 95.12 201 CYS B C 1
ATOM 4483 O O . CYS B 1 201 ? 16.75 17.031 -14.234 1 95.12 201 CYS B O 1
ATOM 4485 N N . TRP B 1 202 ? 16.844 15.242 -12.844 1 98.12 202 TRP B N 1
ATOM 4486 C CA . TRP B 1 202 ? 15.398 15.086 -12.789 1 98.12 202 TRP B CA 1
ATOM 4487 C C . TRP B 1 202 ? 14.844 15.594 -11.461 1 98.12 202 TRP B C 1
ATOM 4489 O O . TRP B 1 202 ? 15.5 15.484 -10.422 1 98.12 202 TRP B O 1
ATOM 4499 N N . LEU B 1 203 ? 13.664 16.188 -11.523 1 98.56 203 LEU B N 1
ATOM 4500 C CA . LEU B 1 203 ? 12.914 16.609 -10.344 1 98.56 203 LEU B CA 1
ATOM 4501 C C . LEU B 1 203 ? 11.719 15.703 -10.094 1 98.56 203 LEU B C 1
ATOM 4503 O O . LEU B 1 203 ? 10.93 15.438 -11.008 1 98.56 203 LEU B O 1
ATOM 4507 N N . MET B 1 204 ? 11.609 15.148 -8.898 1 98.81 204 MET B N 1
ATOM 4508 C CA . MET B 1 204 ? 10.469 14.375 -8.414 1 98.81 204 MET B CA 1
ATOM 4509 C C . MET B 1 204 ? 9.711 15.148 -7.336 1 98.81 204 MET B C 1
ATOM 4511 O O . MET B 1 204 ? 10.312 15.625 -6.371 1 98.81 204 MET B O 1
ATOM 4515 N N . VAL B 1 205 ? 8.398 15.281 -7.484 1 98.88 205 VAL B N 1
ATOM 4516 C CA . VAL B 1 205 ? 7.57 16.016 -6.539 1 98.88 205 VAL B CA 1
ATOM 4517 C C . VAL B 1 205 ? 6.434 15.133 -6.039 1 98.88 205 VAL B C 1
ATOM 4519 O O . VAL B 1 205 ? 5.68 14.57 -6.84 1 98.88 205 VAL B O 1
ATOM 4522 N N . ASP B 1 206 ? 6.363 14.938 -4.766 1 98.81 206 ASP B N 1
ATOM 4523 C CA . ASP B 1 206 ? 5.188 14.359 -4.125 1 98.81 206 ASP B CA 1
ATOM 4524 C C . ASP B 1 206 ? 4.172 15.445 -3.764 1 98.81 206 ASP B C 1
ATOM 4526 O O . ASP B 1 206 ? 4.375 16.203 -2.814 1 98.81 206 ASP B O 1
ATOM 4530 N N . ASP B 1 207 ? 3.088 15.469 -4.445 1 98.69 207 ASP B N 1
ATOM 4531 C CA . ASP B 1 207 ? 2.09 16.516 -4.238 1 98.69 207 ASP B CA 1
ATOM 4532 C C . ASP B 1 207 ? 0.841 15.953 -3.561 1 98.69 207 ASP B C 1
ATOM 4534 O O . ASP B 1 207 ? -0.281 16.312 -3.93 1 98.69 207 ASP B O 1
ATOM 4538 N N . ALA B 1 208 ? 1.019 15.117 -2.57 1 98.38 208 ALA B N 1
ATOM 4539 C CA . ALA B 1 208 ? -0.064 14.445 -1.858 1 98.38 208 ALA B CA 1
ATOM 4540 C C . ALA B 1 208 ? -1.011 15.453 -1.216 1 98.38 208 ALA B C 1
ATOM 4542 O O . ALA B 1 208 ? -2.215 15.211 -1.12 1 98.38 208 ALA B O 1
ATOM 4543 N N . HIS B 1 209 ? -0.484 16.594 -0.742 1 98.44 209 HIS B N 1
ATOM 4544 C CA . HIS B 1 209 ? -1.285 17.562 -0.003 1 98.44 209 HIS B CA 1
ATOM 4545 C C . HIS B 1 209 ? -1.711 18.719 -0.897 1 98.44 209 HIS B C 1
ATOM 4547 O O . HIS B 1 209 ? -2.518 19.562 -0.491 1 98.44 209 HIS B O 1
ATOM 4553 N N . GLY B 1 210 ? -1.177 18.828 -2.1 1 98.5 210 GLY B N 1
ATOM 4554 C CA . GLY B 1 210 ? -1.493 19.922 -2.994 1 98.5 210 GLY B CA 1
ATOM 4555 C C . GLY B 1 210 ? -2.596 19.594 -3.982 1 98.5 210 GLY B C 1
ATOM 4556 O O . GLY B 1 210 ? -3.426 20.453 -4.301 1 98.5 210 GLY B O 1
ATOM 4557 N N . ILE B 1 211 ? -2.629 18.328 -4.516 1 98.62 211 ILE B N 1
ATOM 4558 C CA . ILE B 1 211 ? -3.619 17.922 -5.508 1 98.62 211 ILE B CA 1
ATOM 4559 C C . ILE B 1 211 ? -5.023 18.125 -4.945 1 98.62 211 ILE B C 1
ATOM 4561 O O . ILE B 1 211 ? -5.27 17.859 -3.764 1 98.62 211 ILE B O 1
ATOM 4565 N N . GLY B 1 212 ? -5.926 18.672 -5.742 1 98.44 212 GLY B N 1
ATOM 4566 C CA . GLY B 1 212 ? -7.309 18.906 -5.367 1 98.44 212 GLY B CA 1
ATOM 4567 C C . GLY B 1 212 ? -7.523 20.266 -4.734 1 98.44 212 GLY B C 1
ATOM 4568 O O . GLY B 1 212 ? -8.625 20.828 -4.801 1 98.44 212 GLY B O 1
ATOM 4569 N N . VAL B 1 213 ? -6.445 20.859 -4.113 1 98 213 VAL B N 1
ATOM 4570 C CA . VAL B 1 213 ? -6.648 22.031 -3.258 1 98 213 VAL B CA 1
ATOM 4571 C C . VAL B 1 213 ? -6.023 23.266 -3.908 1 98 213 VAL B C 1
ATOM 4573 O O . VAL B 1 213 ? -6.598 24.359 -3.867 1 98 213 VAL B O 1
ATOM 4576 N N . VAL B 1 214 ? -4.848 23.094 -4.473 1 96 214 VAL B N 1
ATOM 4577 C CA . VAL B 1 214 ? -4.102 24.219 -5.023 1 96 214 VAL B CA 1
ATOM 4578 C C . VAL B 1 214 ? -4.109 24.141 -6.551 1 96 214 VAL B C 1
ATOM 4580 O O . VAL B 1 214 ? -4.355 23.078 -7.129 1 96 214 VAL B O 1
ATOM 4583 N N . GLY B 1 215 ? -3.928 25.312 -7.172 1 95.31 215 GLY B N 1
ATOM 4584 C CA . GLY B 1 215 ? -3.824 25.359 -8.625 1 95.31 215 GLY B CA 1
ATOM 4585 C C . GLY B 1 215 ? -5.172 25.391 -9.312 1 95.31 215 GLY B C 1
ATOM 4586 O O . GLY B 1 215 ? -6.199 25.078 -8.703 1 95.31 215 GLY B O 1
ATOM 4587 N N . GLU B 1 216 ? -5.152 25.703 -10.578 1 96.25 216 GLU B N 1
ATOM 4588 C CA . GLU B 1 216 ? -6.375 25.75 -11.375 1 96.25 216 GLU B CA 1
ATOM 4589 C C . GLU B 1 216 ? -7.039 24.375 -11.445 1 96.25 216 GLU B C 1
ATOM 4591 O O . GLU B 1 216 ? -6.375 23.375 -11.719 1 96.25 216 GLU B O 1
ATOM 4596 N N . GLU B 1 217 ? -8.336 24.344 -11.125 1 97.38 217 GLU B N 1
ATOM 4597 C CA . GLU B 1 217 ? -9.117 23.109 -11.133 1 97.38 217 GLU B CA 1
ATOM 4598 C C . GLU B 1 217 ? -8.594 22.109 -10.102 1 97.38 217 GLU B C 1
ATOM 4600 O O . GLU B 1 217 ? -8.922 20.922 -10.156 1 97.38 217 GLU B O 1
ATOM 4605 N N . GLY B 1 218 ? -7.75 22.578 -9.211 1 98.31 218 GLY B N 1
ATOM 4606 C CA . GLY B 1 218 ? -7.211 21.688 -8.195 1 98.31 218 GLY B CA 1
ATOM 4607 C C . GLY B 1 218 ? -6.082 20.812 -8.711 1 98.31 218 GLY B C 1
ATOM 4608 O O . GLY B 1 218 ? -5.844 19.734 -8.188 1 98.31 218 GLY B O 1
ATOM 4609 N N . ARG B 1 219 ? -5.355 21.25 -9.695 1 98.38 219 ARG B N 1
ATOM 4610 C CA . ARG B 1 219 ? -4.348 20.438 -10.375 1 98.38 219 ARG B CA 1
ATOM 4611 C C . ARG B 1 219 ? -3.094 20.297 -9.516 1 98.38 219 ARG B C 1
ATOM 4613 O O . ARG B 1 219 ? -2.197 19.516 -9.852 1 98.38 219 ARG B O 1
ATOM 4620 N N . GLY B 1 220 ? -3 20.984 -8.414 1 98 220 GLY B N 1
ATOM 4621 C CA . GLY B 1 220 ? -1.896 20.797 -7.484 1 98 220 GLY B CA 1
ATOM 4622 C C . GLY B 1 220 ? -0.799 21.828 -7.652 1 98 220 GLY B C 1
ATOM 4623 O O . GLY B 1 220 ? -0.95 22.781 -8.414 1 98 220 GLY B O 1
ATOM 4624 N N . CYS B 1 221 ? 0.261 21.688 -6.918 1 97.75 221 CYS B N 1
ATOM 4625 C CA . CYS B 1 221 ? 1.355 22.641 -6.832 1 97.75 221 CYS B CA 1
ATOM 4626 C C . CYS B 1 221 ? 2.133 22.703 -8.141 1 97.75 221 CYS B C 1
ATOM 4628 O O . CYS B 1 221 ? 2.76 23.719 -8.445 1 97.75 221 CYS B O 1
ATOM 4630 N N . ALA B 1 222 ? 2.061 21.641 -8.891 1 94.81 222 ALA B N 1
ATOM 4631 C CA . ALA B 1 222 ? 2.877 21.547 -10.102 1 94.81 222 ALA B CA 1
ATOM 4632 C C . ALA B 1 222 ? 2.068 21.906 -11.344 1 94.81 222 ALA B C 1
ATOM 4634 O O . ALA B 1 222 ? 2.451 21.562 -12.461 1 94.81 222 ALA B O 1
ATOM 4635 N N . TRP B 1 223 ? 0.977 22.562 -11.18 1 94.94 223 TRP B N 1
ATOM 4636 C CA . TRP B 1 223 ? 0.076 22.797 -12.305 1 94.94 223 TRP B CA 1
ATOM 4637 C C . TRP B 1 223 ? 0.69 23.766 -13.305 1 94.94 223 TRP B C 1
ATOM 4639 O O . TRP B 1 223 ? 0.485 23.641 -14.508 1 94.94 223 TRP B O 1
ATOM 4649 N N . ALA B 1 224 ? 1.473 24.75 -12.773 1 92.56 224 ALA B N 1
ATOM 4650 C CA . ALA B 1 224 ? 2.1 25.719 -13.664 1 92.56 224 ALA B CA 1
ATOM 4651 C C . ALA B 1 224 ? 3.326 25.125 -14.352 1 92.56 224 ALA B C 1
ATOM 4653 O O . ALA B 1 224 ? 4.133 24.453 -13.719 1 92.56 224 ALA B O 1
ATOM 4654 N N . PRO B 1 225 ? 3.525 25.406 -15.547 1 92.12 225 PRO B N 1
ATOM 4655 C CA . PRO B 1 225 ? 4.629 24.828 -16.312 1 92.12 225 PRO B CA 1
ATOM 4656 C C . PRO B 1 225 ? 5.996 25.141 -15.719 1 92.12 225 PRO B C 1
ATOM 4658 O O . PRO B 1 225 ? 6.91 24.312 -15.789 1 92.12 225 PRO B O 1
ATOM 4661 N N . ALA B 1 226 ? 6.168 26.281 -15.156 1 92.56 226 ALA B N 1
ATOM 4662 C CA . ALA B 1 226 ? 7.461 26.703 -14.641 1 92.56 226 ALA B CA 1
ATOM 4663 C C . ALA B 1 226 ? 7.922 25.797 -13.5 1 92.56 226 ALA B C 1
ATOM 4665 O O . ALA B 1 226 ? 9.117 25.703 -13.219 1 92.56 226 ALA B O 1
ATOM 4666 N N . GLY B 1 227 ? 7.023 25.125 -12.859 1 94.38 227 GLY B N 1
ATOM 4667 C CA . GLY B 1 227 ? 7.363 24.266 -11.742 1 94.38 227 GLY B CA 1
ATOM 4668 C C . GLY B 1 227 ? 7.105 22.797 -12.023 1 94.38 227 GLY B C 1
ATOM 4669 O O . GLY B 1 227 ? 7.07 21.984 -11.102 1 94.38 227 GLY B O 1
ATOM 4670 N N . ARG B 1 228 ? 6.93 22.469 -13.273 1 95.75 228 ARG B N 1
ATOM 4671 C CA . ARG B 1 228 ? 6.57 21.109 -13.633 1 95.75 228 ARG B CA 1
ATOM 4672 C C . ARG B 1 228 ? 7.738 20.156 -13.406 1 95.75 228 ARG B C 1
ATOM 4674 O O . ARG B 1 228 ? 8.844 20.391 -13.883 1 95.75 228 ARG B O 1
ATOM 4681 N N . PRO B 1 229 ? 7.512 19.078 -12.695 1 98.44 229 PRO B N 1
ATOM 4682 C CA . PRO B 1 229 ? 8.578 18.094 -12.461 1 98.44 229 PRO B CA 1
ATOM 4683 C C . PRO B 1 229 ? 8.648 17.031 -13.547 1 98.44 229 PRO B C 1
ATOM 4685 O O . PRO B 1 229 ? 7.781 16.969 -14.422 1 98.44 229 PRO B O 1
ATOM 4688 N N . ASP B 1 230 ? 9.719 16.203 -13.516 1 98.25 230 ASP B N 1
ATOM 4689 C CA . ASP B 1 230 ? 9.836 15.047 -14.398 1 98.25 230 ASP B CA 1
ATOM 4690 C C . ASP B 1 230 ? 8.945 13.906 -13.93 1 98.25 230 ASP B C 1
ATOM 4692 O O . ASP B 1 230 ? 8.438 13.125 -14.742 1 98.25 230 ASP B O 1
ATOM 4696 N N . LEU B 1 231 ? 8.836 13.812 -12.625 1 98.81 231 LEU B N 1
ATOM 4697 C CA . LEU B 1 231 ? 8.062 12.781 -11.953 1 98.81 231 LEU B CA 1
ATOM 4698 C C . LEU B 1 231 ? 7.125 13.391 -10.906 1 98.81 231 LEU B C 1
ATOM 4700 O O . LEU B 1 231 ? 7.578 14.07 -9.992 1 98.81 231 LEU B O 1
ATOM 4704 N N . LEU B 1 232 ? 5.836 13.133 -11.078 1 98.88 232 LEU B N 1
ATOM 4705 C CA . LEU B 1 232 ? 4.848 13.656 -10.141 1 98.88 232 LEU B CA 1
ATOM 4706 C C . LEU B 1 232 ? 4.086 12.531 -9.461 1 98.88 232 LEU B C 1
ATOM 4708 O O . LEU B 1 232 ? 3.592 11.617 -10.133 1 98.88 232 LEU B O 1
ATOM 4712 N N . VAL B 1 233 ? 4.062 12.555 -8.156 1 98.88 233 VAL B N 1
ATOM 4713 C CA . VAL B 1 233 ? 3.227 11.633 -7.391 1 98.88 233 VAL B CA 1
ATOM 4714 C C . VAL B 1 233 ? 2.033 12.391 -6.809 1 98.88 233 VAL B C 1
ATOM 4716 O O . VAL B 1 233 ? 2.191 13.461 -6.23 1 98.88 233 VAL B O 1
ATOM 4719 N N . VAL B 1 234 ? 0.872 11.883 -7 1 98.75 234 VAL B N 1
ATOM 4720 C CA . VAL B 1 234 ? -0.329 12.414 -6.371 1 98.75 234 VAL B CA 1
ATOM 4721 C C . VAL B 1 234 ? -1.047 11.312 -5.598 1 98.75 234 VAL B C 1
ATOM 4723 O O . VAL B 1 234 ? -0.858 10.125 -5.883 1 98.75 234 VAL B O 1
ATOM 4726 N N . THR B 1 235 ? -1.811 11.648 -4.586 1 98.25 235 THR B N 1
ATOM 4727 C CA . THR B 1 235 ? -2.531 10.672 -3.783 1 98.25 235 THR B CA 1
ATOM 4728 C C . THR B 1 235 ? -4.031 10.953 -3.797 1 98.25 235 THR B C 1
ATOM 4730 O O . THR B 1 235 ? -4.449 12.086 -4.07 1 98.25 235 THR B O 1
ATOM 4733 N N . PHE B 1 236 ? -4.824 9.953 -3.465 1 98.62 236 PHE B N 1
ATOM 4734 C CA . PHE B 1 236 ? -6.277 10.086 -3.533 1 98.62 236 PHE B CA 1
ATOM 4735 C C . PHE B 1 236 ? -6.898 9.938 -2.148 1 98.62 236 PHE B C 1
ATOM 4737 O O . PHE B 1 236 ? -8.125 9.953 -2.006 1 98.62 236 PHE B O 1
ATOM 4744 N N . GLY B 1 237 ? -6.051 9.812 -1.121 1 97.38 237 GLY B N 1
ATOM 4745 C CA . GLY B 1 237 ? -6.559 9.57 0.219 1 97.38 237 GLY B CA 1
ATOM 4746 C C . GLY B 1 237 ? -6.73 10.836 1.033 1 97.38 237 GLY B C 1
ATOM 4747 O O . GLY B 1 237 ? -7.023 10.773 2.23 1 97.38 237 GLY B O 1
ATOM 4748 N N . LYS B 1 238 ? -6.52 12.023 0.431 1 97.88 238 LYS B N 1
ATOM 4749 C CA . LYS B 1 238 ? -6.605 13.312 1.119 1 97.88 238 LYS B CA 1
ATOM 4750 C C . LYS B 1 238 ? -7.668 14.203 0.487 1 97.88 238 LYS B C 1
ATOM 4752 O O . LYS B 1 238 ? -8.852 13.867 0.501 1 97.88 238 LYS B O 1
ATOM 4757 N N . ALA B 1 239 ? -7.375 15.164 -0.302 1 98.31 239 ALA B N 1
ATOM 4758 C CA . ALA B 1 239 ? -8.359 16.078 -0.879 1 98.31 239 ALA B CA 1
ATOM 4759 C C . ALA B 1 239 ? -9.336 15.32 -1.784 1 98.31 239 ALA B C 1
ATOM 4761 O O . ALA B 1 239 ? -10.508 15.688 -1.88 1 98.31 239 ALA B O 1
ATOM 4762 N N . VAL B 1 240 ? -8.898 14.227 -2.42 1 98.31 240 VAL B N 1
ATOM 4763 C CA . VAL B 1 240 ? -9.719 13.469 -3.359 1 98.31 240 VAL B CA 1
ATOM 4764 C C . VAL B 1 240 ? -10.703 12.594 -2.594 1 98.31 240 VAL B C 1
ATOM 4766 O O . VAL B 1 240 ? -11.711 12.141 -3.154 1 98.31 240 VAL B O 1
ATOM 4769 N N . GLY B 1 241 ? -10.391 12.211 -1.349 1 98.06 241 GLY B N 1
ATOM 4770 C CA . GLY B 1 241 ? -11.367 11.672 -0.413 1 98.06 241 GLY B CA 1
ATOM 4771 C C . GLY B 1 241 ? -11.516 10.164 -0.515 1 98.06 241 GLY B C 1
ATOM 4772 O O . GLY B 1 241 ? -12.422 9.586 0.09 1 98.06 241 GLY B O 1
ATOM 4773 N N . VAL B 1 242 ? -10.695 9.484 -1.235 1 98.06 242 VAL B N 1
ATOM 4774 C CA . VAL B 1 242 ? -10.836 8.047 -1.437 1 98.06 242 VAL B CA 1
ATOM 4775 C C . VAL B 1 242 ? -9.594 7.328 -0.907 1 98.06 242 VAL B C 1
ATOM 4777 O O . VAL B 1 242 ? -9.359 7.293 0.302 1 98.06 242 VAL B O 1
ATOM 4780 N N . SER B 1 243 ? -8.805 6.695 -1.734 1 97.69 243 SER B N 1
ATOM 4781 C CA . SER B 1 243 ? -7.551 6.023 -1.417 1 97.69 243 SER B CA 1
ATOM 4782 C C . SER B 1 243 ? -6.766 5.691 -2.682 1 97.69 243 SER B C 1
ATOM 4784 O O . SER B 1 243 ? -7.34 5.602 -3.77 1 97.69 243 SER B O 1
ATOM 4786 N N . GLY B 1 244 ? -5.461 5.559 -2.512 1 97.62 244 GLY B N 1
ATOM 4787 C CA . GLY B 1 244 ? -4.621 5.262 -3.662 1 97.62 244 GLY B CA 1
ATOM 4788 C C . GLY B 1 244 ? -3.742 6.426 -4.078 1 97.62 244 GLY B C 1
ATOM 4789 O O . GLY B 1 244 ? -3.688 7.445 -3.387 1 97.62 244 GLY B O 1
ATOM 4790 N N . ALA B 1 245 ? -3.027 6.219 -5.172 1 98.69 245 ALA B N 1
ATOM 4791 C CA . ALA B 1 245 ? -2.102 7.227 -5.684 1 98.69 245 ALA B CA 1
ATOM 4792 C C . ALA B 1 245 ? -1.803 6.996 -7.164 1 98.69 245 ALA B C 1
ATOM 4794 O O . ALA B 1 245 ? -2.299 6.039 -7.762 1 98.69 245 ALA B O 1
ATOM 4795 N N . ALA B 1 246 ? -1.088 7.891 -7.723 1 98.88 246 ALA B N 1
ATOM 4796 C CA . ALA B 1 246 ? -0.632 7.754 -9.109 1 98.88 246 ALA B CA 1
ATOM 4797 C C . ALA B 1 246 ? 0.732 8.406 -9.297 1 98.88 246 ALA B C 1
ATOM 4799 O O . ALA B 1 246 ? 1.086 9.344 -8.586 1 98.88 246 ALA B O 1
ATOM 4800 N N . VAL B 1 247 ? 1.456 7.871 -10.219 1 98.88 247 VAL B N 1
ATOM 4801 C CA . VAL B 1 247 ? 2.686 8.469 -10.719 1 98.88 247 VAL B CA 1
ATOM 4802 C C . VAL B 1 247 ? 2.461 9 -12.133 1 98.88 247 VAL B C 1
ATOM 4804 O O . VAL B 1 247 ? 1.966 8.273 -13 1 98.88 247 VAL B O 1
ATOM 4807 N N . LEU B 1 248 ? 2.725 10.219 -12.359 1 98.88 248 LEU B N 1
ATOM 4808 C CA . LEU B 1 248 ? 2.66 10.828 -13.688 1 98.88 248 LEU B CA 1
ATOM 4809 C C . LEU B 1 248 ? 4.059 11.07 -14.242 1 98.88 248 LEU B C 1
ATOM 4811 O O . LEU B 1 248 ? 4.926 11.602 -13.539 1 98.88 248 LEU B O 1
ATOM 4815 N N . CYS B 1 249 ? 4.293 10.719 -15.484 1 98.75 249 CYS B N 1
ATOM 4816 C CA . CYS B 1 249 ? 5.633 10.75 -16.062 1 98.75 249 CYS B CA 1
ATOM 4817 C C . CYS B 1 249 ? 5.582 10.602 -17.578 1 98.75 249 CYS B C 1
ATOM 4819 O O . CYS B 1 249 ? 4.5 10.516 -18.156 1 98.75 249 CYS B O 1
ATOM 4821 N N . ALA B 1 250 ? 6.793 10.633 -18.188 1 98.56 250 ALA B N 1
ATOM 4822 C CA . ALA B 1 250 ? 6.938 10.398 -19.609 1 98.56 250 ALA B CA 1
ATOM 4823 C C . ALA B 1 250 ? 6.68 8.938 -19.969 1 98.56 250 ALA B C 1
ATOM 4825 O O . ALA B 1 250 ? 6.809 8.055 -19.109 1 98.56 250 ALA B O 1
ATOM 4826 N N . THR B 1 251 ? 6.383 8.672 -21.234 1 98.56 251 THR B N 1
ATOM 4827 C CA . THR B 1 251 ? 5.969 7.348 -21.688 1 98.56 251 THR B CA 1
ATOM 4828 C C . THR B 1 251 ? 7.074 6.324 -21.453 1 98.56 251 THR B C 1
ATOM 4830 O O . THR B 1 251 ? 6.824 5.246 -20.906 1 98.56 251 THR B O 1
ATOM 4833 N N . PRO B 1 252 ? 8.367 6.609 -21.781 1 98.56 252 PRO B N 1
ATOM 4834 C CA . PRO B 1 252 ? 9.398 5.598 -21.531 1 98.56 252 PRO B CA 1
ATOM 4835 C C . PRO B 1 252 ? 9.562 5.273 -20.047 1 98.56 252 PRO B C 1
ATOM 4837 O O . PRO B 1 252 ? 9.875 4.133 -19.688 1 98.56 252 PRO B O 1
ATOM 4840 N N . VAL B 1 253 ? 9.359 6.309 -19.172 1 98.69 253 VAL B N 1
ATOM 4841 C CA . VAL B 1 253 ? 9.461 6.086 -17.734 1 98.69 253 VAL B CA 1
ATOM 4842 C C . VAL B 1 253 ? 8.32 5.18 -17.266 1 98.69 253 VAL B C 1
ATOM 4844 O O . VAL B 1 253 ? 8.539 4.27 -16.453 1 98.69 253 VAL B O 1
ATOM 4847 N N . ALA B 1 254 ? 7.113 5.438 -17.766 1 98.75 254 ALA B N 1
ATOM 4848 C CA . ALA B 1 254 ? 5.977 4.586 -17.422 1 98.75 254 ALA B CA 1
ATOM 4849 C C . ALA B 1 254 ? 6.23 3.141 -17.844 1 98.75 254 ALA B C 1
ATOM 4851 O O . ALA B 1 254 ? 5.973 2.215 -17.062 1 98.75 254 ALA B O 1
ATOM 4852 N N . GLU B 1 255 ? 6.723 2.953 -19.062 1 98.69 255 GLU B N 1
ATOM 4853 C CA . GLU B 1 255 ? 7.039 1.608 -19.531 1 98.69 255 GLU B CA 1
ATOM 4854 C C . GLU B 1 255 ? 8.102 0.948 -18.656 1 98.69 255 GLU B C 1
ATOM 4856 O O . GLU B 1 255 ? 8.016 -0.246 -18.359 1 98.69 255 GLU B O 1
ATOM 4861 N N . TYR B 1 256 ? 9.055 1.732 -18.297 1 98.75 256 TYR B N 1
ATOM 4862 C CA . TYR B 1 256 ? 10.109 1.232 -17.422 1 98.75 256 TYR B CA 1
ATOM 4863 C C . TYR B 1 256 ? 9.547 0.778 -16.078 1 98.75 256 TYR B C 1
ATOM 4865 O O . TYR B 1 256 ? 9.891 -0.297 -15.586 1 98.75 256 TYR B O 1
ATOM 4873 N N . LEU B 1 257 ? 8.703 1.597 -15.477 1 98.69 257 LEU B N 1
ATOM 4874 C CA . LEU B 1 257 ? 8.094 1.249 -14.195 1 98.69 257 LEU B CA 1
ATOM 4875 C C . LEU B 1 257 ? 7.246 -0.012 -14.328 1 98.69 257 LEU B C 1
ATOM 4877 O O . LEU B 1 257 ? 7.219 -0.846 -13.422 1 98.69 257 LEU B O 1
ATOM 4881 N N . LEU B 1 258 ? 6.551 -0.234 -15.422 1 98.25 258 LEU B N 1
ATOM 4882 C CA . LEU B 1 258 ? 5.727 -1.416 -15.656 1 98.25 258 LEU B CA 1
ATOM 4883 C C . LEU B 1 258 ? 6.586 -2.674 -15.711 1 98.25 258 LEU B C 1
ATOM 4885 O O . LEU B 1 258 ? 6.105 -3.773 -15.438 1 98.25 258 LEU B O 1
ATOM 4889 N N . GLN B 1 259 ? 7.891 -2.49 -16.078 1 98.19 259 GLN B N 1
ATOM 4890 C CA . GLN B 1 259 ? 8.781 -3.641 -16.188 1 98.19 259 GLN B CA 1
ATOM 4891 C C . GLN B 1 259 ? 9.508 -3.904 -14.867 1 98.19 259 GLN B C 1
ATOM 4893 O O . GLN B 1 259 ? 9.891 -5.043 -14.578 1 98.19 259 GLN B O 1
ATOM 4898 N N . PHE B 1 260 ? 9.633 -2.803 -13.992 1 97.81 260 PHE B N 1
ATOM 4899 C CA . PHE B 1 260 ? 10.648 -2.98 -12.961 1 97.81 260 PHE B CA 1
ATOM 4900 C C . PHE B 1 260 ? 10.102 -2.592 -11.594 1 97.81 260 PHE B C 1
ATOM 4902 O O . PHE B 1 260 ? 10.695 -2.93 -10.562 1 97.81 260 PHE B O 1
ATOM 4909 N N . ALA B 1 261 ? 9.047 -1.812 -11.523 1 97.44 261 ALA B N 1
ATOM 4910 C CA . ALA B 1 261 ? 8.5 -1.399 -10.234 1 97.44 261 ALA B CA 1
ATOM 4911 C C . ALA B 1 261 ? 7.777 -2.553 -9.547 1 97.44 261 ALA B C 1
ATOM 4913 O O . ALA B 1 261 ? 6.641 -2.877 -9.906 1 97.44 261 ALA B O 1
ATOM 4914 N N . ARG B 1 262 ? 8.281 -3.07 -8.523 1 95.81 262 ARG B N 1
ATOM 4915 C CA . ARG B 1 262 ? 7.816 -4.305 -7.906 1 95.81 262 ARG B CA 1
ATOM 4916 C C . ARG B 1 262 ? 6.449 -4.113 -7.258 1 95.81 262 ARG B C 1
ATOM 4918 O O . ARG B 1 262 ? 5.621 -5.027 -7.262 1 95.81 262 ARG B O 1
ATOM 4925 N N . HIS B 1 263 ? 6.199 -2.9 -6.719 1 94.94 263 HIS B N 1
ATOM 4926 C CA . HIS B 1 263 ? 4.902 -2.615 -6.113 1 94.94 263 HIS B CA 1
ATOM 4927 C C . HIS B 1 263 ? 3.781 -2.703 -7.148 1 94.94 263 HIS B C 1
ATOM 4929 O O . HIS B 1 263 ? 2.623 -2.938 -6.793 1 94.94 263 HIS B O 1
ATOM 4935 N N . LEU B 1 264 ? 4.113 -2.467 -8.438 1 95 264 LEU B N 1
ATOM 4936 C CA . LEU B 1 264 ? 3.148 -2.557 -9.523 1 95 264 LEU B CA 1
ATOM 4937 C C . LEU B 1 264 ? 3.01 -3.994 -10.008 1 95 264 LEU B C 1
ATOM 4939 O O . LEU B 1 264 ? 1.902 -4.453 -10.297 1 95 264 LEU B O 1
ATOM 4943 N N . ILE B 1 265 ? 4.094 -4.707 -10.047 1 96.06 265 ILE B N 1
ATOM 4944 C CA . ILE B 1 265 ? 4.172 -6.016 -10.695 1 96.06 265 ILE B CA 1
ATOM 4945 C C . ILE B 1 265 ? 3.682 -7.094 -9.734 1 96.06 265 ILE B C 1
ATOM 4947 O O . ILE B 1 265 ? 2.988 -8.031 -10.148 1 96.06 265 ILE B O 1
ATOM 4951 N N . TYR B 1 266 ? 4.012 -6.926 -8.406 1 95.44 266 TYR B N 1
ATOM 4952 C CA . TYR B 1 266 ? 3.867 -8.062 -7.508 1 95.44 266 TYR B CA 1
ATOM 4953 C C . TYR B 1 266 ? 2.838 -7.777 -6.422 1 95.44 266 TYR B C 1
ATOM 4955 O O . TYR B 1 266 ? 2.941 -8.289 -5.305 1 95.44 266 TYR B O 1
ATOM 4963 N N . SER B 1 267 ? 1.932 -6.93 -6.676 1 94.62 267 SER B N 1
ATOM 4964 C CA . SER B 1 267 ? 0.823 -6.637 -5.773 1 94.62 267 SER B CA 1
ATOM 4965 C C . SER B 1 267 ? -0.51 -6.645 -6.516 1 94.62 267 SER B C 1
ATOM 4967 O O . SER B 1 267 ? -0.583 -6.238 -7.676 1 94.62 267 SER B O 1
ATOM 4969 N N . THR B 1 268 ? -1.503 -7.086 -5.797 1 95.31 268 THR B N 1
ATOM 4970 C CA . THR B 1 268 ? -2.85 -7.012 -6.352 1 95.31 268 THR B CA 1
ATOM 4971 C C . THR B 1 268 ? -3.207 -5.574 -6.715 1 95.31 268 THR B C 1
ATOM 4973 O O . THR B 1 268 ? -2.908 -4.648 -5.961 1 95.31 268 THR B O 1
ATOM 4976 N N . ALA B 1 269 ? -3.824 -5.395 -7.895 1 96.06 269 ALA B N 1
ATOM 4977 C CA . ALA B 1 269 ? -4.234 -4.07 -8.359 1 96.06 269 ALA B CA 1
ATOM 4978 C C . ALA B 1 269 ? -5.34 -3.498 -7.473 1 96.06 269 ALA B C 1
ATOM 4980 O O . ALA B 1 269 ? -6.012 -4.238 -6.75 1 96.06 269 ALA B O 1
ATOM 4981 N N . PRO B 1 270 ? -5.496 -2.131 -7.469 1 96.69 270 PRO B N 1
ATOM 4982 C CA . PRO B 1 270 ? -6.613 -1.55 -6.719 1 96.69 270 PRO B CA 1
ATOM 4983 C C . PRO B 1 270 ? -7.973 -2.039 -7.211 1 96.69 270 PRO B C 1
ATOM 4985 O O . PRO B 1 270 ? -8.156 -2.252 -8.414 1 96.69 270 PRO B O 1
ATOM 4988 N N . PRO B 1 271 ? -8.953 -2.162 -6.309 1 97.06 271 PRO B N 1
ATOM 4989 C CA . PRO B 1 271 ? -10.289 -2.6 -6.715 1 97.06 271 PRO B CA 1
ATOM 4990 C C . PRO B 1 271 ? -10.922 -1.678 -7.754 1 97.06 271 PRO B C 1
ATOM 4992 O O . PRO B 1 271 ? -10.875 -0.454 -7.609 1 97.06 271 PRO B O 1
ATOM 4995 N N . PRO B 1 272 ? -11.547 -2.26 -8.781 1 96.25 272 PRO B N 1
ATOM 4996 C CA . PRO B 1 272 ? -12.18 -1.426 -9.805 1 96.25 272 PRO B CA 1
ATOM 4997 C C . PRO B 1 272 ? -13.234 -0.481 -9.227 1 96.25 272 PRO B C 1
ATOM 4999 O O . PRO B 1 272 ? -13.391 0.644 -9.703 1 96.25 272 PRO B O 1
ATOM 5002 N N . ALA B 1 273 ? -13.977 -0.918 -8.211 1 97.12 273 ALA B N 1
ATOM 5003 C CA . ALA B 1 273 ? -14.977 -0.074 -7.562 1 97.12 273 ALA B CA 1
ATOM 5004 C C . ALA B 1 273 ? -14.336 1.167 -6.949 1 97.12 273 ALA B C 1
ATOM 5006 O O . ALA B 1 273 ? -14.922 2.25 -6.969 1 97.12 273 ALA B O 1
ATOM 5007 N N . GLN B 1 274 ? -13.211 1.019 -6.352 1 98.12 274 GLN B N 1
ATOM 5008 C CA . GLN B 1 274 ? -12.453 2.141 -5.801 1 98.12 274 GLN B CA 1
ATOM 5009 C C . GLN B 1 274 ? -12.016 3.098 -6.902 1 98.12 274 GLN B C 1
ATOM 5011 O O . GLN B 1 274 ? -12.07 4.316 -6.734 1 98.12 274 GLN B O 1
ATOM 5016 N N . ILE B 1 275 ? -11.578 2.537 -8.039 1 98.44 275 ILE B N 1
ATOM 5017 C CA . ILE B 1 275 ? -11.133 3.336 -9.18 1 98.44 275 ILE B CA 1
ATOM 5018 C C . ILE B 1 275 ? -12.297 4.176 -9.703 1 98.44 275 ILE B C 1
ATOM 5020 O O . ILE B 1 275 ? -12.125 5.344 -10.047 1 98.44 275 ILE B O 1
ATOM 5024 N N . ALA B 1 276 ? -13.453 3.578 -9.734 1 98.06 276 ALA B N 1
ATOM 5025 C CA . ALA B 1 276 ? -14.641 4.309 -10.156 1 98.06 276 ALA B CA 1
ATOM 5026 C C . ALA B 1 276 ? -14.914 5.496 -9.242 1 98.06 276 ALA B C 1
ATOM 5028 O O . ALA B 1 276 ? -15.289 6.574 -9.711 1 98.06 276 ALA B O 1
ATOM 5029 N N . ALA B 1 277 ? -14.773 5.297 -7.98 1 98.69 277 ALA B N 1
ATOM 5030 C CA . ALA B 1 277 ? -14.992 6.363 -7.004 1 98.69 277 ALA B CA 1
ATOM 5031 C C . ALA B 1 277 ? -13.969 7.484 -7.18 1 98.69 277 ALA B C 1
ATOM 5033 O O . ALA B 1 277 ? -14.305 8.664 -7.066 1 98.69 277 ALA B O 1
ATOM 5034 N N . ILE B 1 278 ? -12.688 7.121 -7.414 1 98.81 278 ILE B N 1
ATOM 5035 C CA . ILE B 1 278 ? -11.648 8.117 -7.637 1 98.81 278 ILE B CA 1
ATOM 5036 C C . ILE B 1 278 ? -11.984 8.953 -8.867 1 98.81 278 ILE B C 1
ATOM 5038 O O . ILE B 1 278 ? -11.852 10.18 -8.844 1 98.81 278 ILE B O 1
ATOM 5042 N N . ASP B 1 279 ? -12.406 8.273 -9.898 1 98.69 279 ASP B N 1
ATOM 5043 C CA . ASP B 1 279 ? -12.781 8.961 -11.133 1 98.69 279 ASP B CA 1
ATOM 5044 C C . ASP B 1 279 ? -13.875 9.992 -10.875 1 98.69 279 ASP B C 1
ATOM 5046 O O . ASP B 1 279 ? -13.781 11.125 -11.336 1 98.69 279 ASP B O 1
ATOM 5050 N N . ALA B 1 280 ? -14.898 9.602 -10.117 1 98.75 280 ALA B N 1
ATOM 5051 C CA . ALA B 1 280 ? -15.977 10.516 -9.758 1 98.75 280 ALA B CA 1
ATOM 5052 C C . ALA B 1 280 ? -15.461 11.656 -8.883 1 98.75 280 ALA B C 1
ATOM 5054 O O . ALA B 1 280 ? -15.867 12.812 -9.047 1 98.75 280 ALA B O 1
ATOM 5055 N N . ALA B 1 281 ? -14.625 11.344 -7.965 1 98.81 281 ALA B N 1
ATOM 5056 C CA . ALA B 1 281 ? -14.062 12.359 -7.074 1 98.81 281 ALA B CA 1
ATOM 5057 C C . ALA B 1 281 ? -13.281 13.406 -7.855 1 98.81 281 ALA B C 1
ATOM 5059 O O . ALA B 1 281 ? -13.336 14.594 -7.535 1 98.81 281 ALA B O 1
ATOM 5060 N N . LEU B 1 282 ? -12.547 12.977 -8.867 1 98.62 282 LEU B N 1
ATOM 5061 C CA . LEU B 1 282 ? -11.766 13.906 -9.672 1 98.62 282 LEU B CA 1
ATOM 5062 C C . LEU B 1 282 ? -12.672 14.859 -10.445 1 98.62 282 LEU B C 1
ATOM 5064 O O . LEU B 1 282 ? -12.328 16.031 -10.648 1 98.62 282 LEU B O 1
ATOM 5068 N N . THR B 1 283 ? -13.797 14.352 -10.875 1 98.62 283 THR B N 1
ATOM 5069 C CA . THR B 1 283 ? -14.781 15.219 -11.516 1 98.62 283 THR B CA 1
ATOM 5070 C C . THR B 1 283 ? -15.273 16.297 -10.555 1 98.62 283 THR B C 1
ATOM 5072 O O . THR B 1 283 ? -15.367 17.469 -10.922 1 98.62 283 THR B O 1
ATOM 5075 N N . VAL B 1 284 ? -15.555 15.914 -9.32 1 98.69 284 VAL B N 1
ATOM 5076 C CA . VAL B 1 284 ? -16 16.859 -8.297 1 98.69 284 VAL B CA 1
ATOM 5077 C C . VAL B 1 284 ? -14.898 17.859 -8 1 98.69 284 VAL B C 1
ATOM 5079 O O . VAL B 1 284 ? -15.164 19.062 -7.848 1 98.69 284 VAL B O 1
ATOM 5082 N N . VAL B 1 285 ? -13.664 17.422 -7.949 1 98.69 285 VAL B N 1
ATOM 5083 C CA . VAL B 1 285 ? -12.516 18.281 -7.68 1 98.69 285 VAL B CA 1
ATOM 5084 C C . VAL B 1 285 ? -12.383 19.328 -8.773 1 98.69 285 VAL B C 1
ATOM 5086 O O . VAL B 1 285 ? -12.203 20.516 -8.484 1 98.69 285 VAL B O 1
ATOM 5089 N N . ARG B 1 286 ? -12.453 18.906 -10 1 98.12 286 ARG B N 1
ATOM 5090 C CA . ARG B 1 286 ? -12.242 19.812 -11.125 1 98.12 286 ARG B CA 1
ATOM 5091 C C . ARG B 1 286 ? -13.297 20.906 -11.148 1 98.12 286 ARG B C 1
ATOM 5093 O O . ARG B 1 286 ? -12.984 22.062 -11.461 1 98.12 286 ARG B O 1
ATOM 5100 N N . ARG B 1 287 ? -14.477 20.594 -10.734 1 97.44 287 ARG B N 1
ATOM 5101 C CA . ARG B 1 287 ? -15.547 21.594 -10.742 1 97.44 287 ARG B CA 1
ATOM 5102 C C . ARG B 1 287 ? -15.711 22.234 -9.375 1 97.44 287 ARG B C 1
ATOM 5104 O O . ARG B 1 287 ? -16.656 22.984 -9.141 1 97.44 287 ARG B O 1
ATOM 5111 N N . GLY B 1 288 ? -14.773 21.984 -8.492 1 97.88 288 GLY B N 1
ATOM 5112 C CA . GLY B 1 288 ? -14.977 22.281 -7.09 1 97.88 288 GLY B CA 1
ATOM 5113 C C . GLY B 1 288 ? -14.383 23.625 -6.676 1 97.88 288 GLY B C 1
ATOM 5114 O O . GLY B 1 288 ? -13.797 23.734 -5.598 1 97.88 288 GLY B O 1
ATOM 5115 N N . ASP B 1 289 ? -14.531 24.672 -7.445 1 97.88 289 ASP B N 1
ATOM 5116 C CA . ASP B 1 289 ? -14.031 26 -7.098 1 97.88 289 ASP B CA 1
ATOM 5117 C C . ASP B 1 289 ? -14.688 26.516 -5.82 1 97.88 289 ASP B C 1
ATOM 5119 O O . ASP B 1 289 ? -14.031 27.141 -4.992 1 97.88 289 ASP B O 1
ATOM 5123 N N . ALA B 1 290 ? -15.969 26.266 -5.676 1 98.12 290 ALA B N 1
ATOM 5124 C CA . ALA B 1 290 ? -16.688 26.703 -4.477 1 98.12 290 ALA B CA 1
ATOM 5125 C C . ALA B 1 290 ? -16.125 26.016 -3.229 1 98.12 290 ALA B C 1
ATOM 5127 O O . ALA B 1 290 ? -16.031 26.625 -2.166 1 98.12 290 ALA B O 1
ATOM 5128 N N . LEU B 1 291 ? -15.852 24.719 -3.35 1 98.2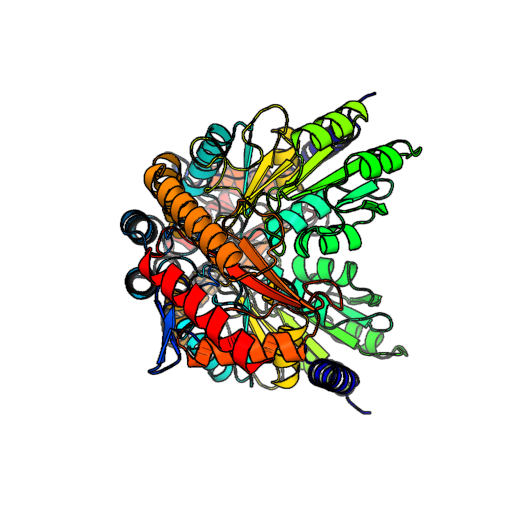5 291 LEU B N 1
ATOM 5129 C CA . LEU B 1 291 ? -15.258 23.984 -2.236 1 98.25 291 LEU B CA 1
ATOM 5130 C C . LEU B 1 291 ? -13.914 24.594 -1.848 1 98.25 291 LEU B C 1
ATOM 5132 O O . LEU B 1 291 ? -13.641 24.797 -0.664 1 98.25 291 LEU B O 1
ATOM 5136 N N . ARG B 1 292 ? -13.031 24.828 -2.82 1 98.5 292 ARG B N 1
ATOM 5137 C CA . ARG B 1 292 ? -11.727 25.422 -2.564 1 98.5 292 ARG B CA 1
ATOM 5138 C C . ARG B 1 292 ? -11.859 26.812 -1.969 1 98.5 292 ARG B C 1
ATOM 5140 O O . ARG B 1 292 ? -11.078 27.203 -1.097 1 98.5 292 ARG B O 1
ATOM 5147 N N . GLN B 1 293 ? -12.836 27.562 -2.438 1 98.31 293 GLN B N 1
ATOM 5148 C CA . GLN B 1 293 ? -13.062 28.891 -1.883 1 98.31 293 GLN B CA 1
ATOM 5149 C C . GLN B 1 293 ? -13.477 28.812 -0.415 1 98.31 293 GLN B C 1
ATOM 5151 O O . GLN B 1 293 ? -13.016 29.594 0.408 1 98.31 293 GLN B O 1
ATOM 5156 N N . ARG B 1 294 ? -14.375 27.906 -0.076 1 98.31 294 ARG B N 1
ATOM 5157 C CA . ARG B 1 294 ? -14.773 27.734 1.316 1 98.31 294 ARG B CA 1
ATOM 5158 C C . ARG B 1 294 ? -13.57 27.391 2.191 1 98.31 294 ARG B C 1
ATOM 5160 O O . ARG B 1 294 ? -13.453 27.891 3.314 1 98.31 294 ARG B O 1
ATOM 5167 N N . LEU B 1 295 ? -12.742 26.469 1.705 1 98.56 295 LEU B N 1
ATOM 5168 C CA . LEU B 1 295 ? -11.523 26.109 2.436 1 98.56 295 LEU B CA 1
ATOM 5169 C C . LEU B 1 295 ? -10.648 27.344 2.643 1 98.56 295 LEU B C 1
ATOM 5171 O O . LEU B 1 295 ? -10.141 27.578 3.744 1 98.56 295 LEU B O 1
ATOM 5175 N N . TRP B 1 296 ? -10.469 28.141 1.595 1 98 296 TRP B N 1
ATOM 5176 C CA . TRP B 1 296 ? -9.664 29.344 1.67 1 98 296 TRP B CA 1
ATOM 5177 C C . TRP B 1 296 ? -10.25 30.328 2.682 1 98 296 TRP B C 1
ATOM 5179 O O . TRP B 1 296 ? -9.516 30.938 3.463 1 98 296 TRP B O 1
ATOM 5189 N N . ASP B 1 297 ? -11.562 30.453 2.652 1 98.38 297 ASP B N 1
ATOM 5190 C CA . ASP B 1 297 ? -12.234 31.328 3.611 1 98.38 297 ASP B CA 1
ATOM 5191 C C . ASP B 1 297 ? -11.984 30.859 5.043 1 98.38 297 ASP B C 1
ATOM 5193 O O . ASP B 1 297 ? -11.773 31.688 5.941 1 98.38 297 ASP B O 1
ATOM 5197 N N . ASN B 1 298 ? -12.07 29.578 5.242 1 98.56 298 ASN B N 1
ATOM 5198 C CA . ASN B 1 298 ? -11.812 29 6.562 1 98.56 298 ASN B CA 1
ATOM 5199 C C . ASN B 1 298 ? -10.375 29.266 7.016 1 98.56 298 ASN B C 1
ATOM 5201 O O . ASN B 1 298 ? -10.133 29.578 8.188 1 98.56 298 ASN B O 1
ATOM 5205 N N . ILE B 1 299 ? -9.398 29.156 6.09 1 98.25 299 ILE B N 1
ATOM 5206 C CA . ILE B 1 299 ? -7.992 29.406 6.391 1 98.25 299 ILE B CA 1
ATOM 5207 C C . ILE B 1 299 ? -7.797 30.859 6.785 1 98.25 299 ILE B C 1
ATOM 5209 O O . ILE B 1 299 ? -7.16 31.156 7.797 1 98.25 299 ILE B O 1
ATOM 5213 N N . VAL B 1 300 ? -8.375 31.75 6.02 1 97.81 300 VAL B N 1
ATOM 5214 C CA . VAL B 1 300 ? -8.25 33.188 6.27 1 97.81 300 VAL B CA 1
ATOM 5215 C C . VAL B 1 300 ? -8.859 33.531 7.629 1 97.81 300 VAL B C 1
ATOM 5217 O O . VAL B 1 300 ? -8.258 34.25 8.414 1 97.81 300 VAL B O 1
ATOM 5220 N N . ARG B 1 301 ? -10.023 33.031 7.902 1 98.12 301 ARG B N 1
ATOM 5221 C CA . ARG B 1 301 ? -10.695 33.281 9.172 1 98.12 301 ARG B CA 1
ATOM 5222 C C . ARG B 1 301 ? -9.852 32.781 10.344 1 98.12 301 ARG B C 1
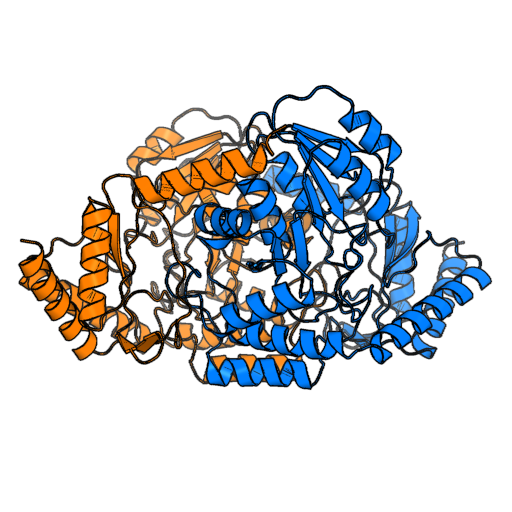ATOM 5224 O O . ARG B 1 301 ? -9.695 33.5 11.336 1 98.12 301 ARG B O 1
ATOM 5231 N N . PHE B 1 302 ? -9.359 31.609 10.266 1 98.44 302 PHE B N 1
ATOM 5232 C CA . PHE B 1 302 ? -8.547 31.031 11.328 1 98.44 302 PHE B CA 1
ATOM 5233 C C . PHE B 1 302 ? -7.301 31.875 11.586 1 98.44 302 PHE B C 1
ATOM 5235 O O . PHE B 1 302 ? -6.98 32.188 12.727 1 98.44 302 PHE B O 1
ATOM 5242 N N . ARG B 1 303 ? -6.578 32.156 10.484 1 97.5 303 ARG B N 1
ATOM 5243 C CA . ARG B 1 303 ? -5.32 32.875 10.617 1 97.5 303 ARG B CA 1
ATOM 5244 C C . ARG B 1 303 ? -5.562 34.281 11.195 1 97.5 303 ARG B C 1
ATOM 5246 O O . ARG B 1 303 ? -4.789 34.75 12.031 1 97.5 303 ARG B O 1
ATOM 5253 N N . ARG B 1 304 ? -6.594 34.969 10.758 1 96.62 304 ARG B N 1
ATOM 5254 C CA . ARG B 1 304 ? -6.949 36.25 11.305 1 96.62 304 ARG B CA 1
ATOM 5255 C C . ARG B 1 304 ? -7.266 36.156 12.797 1 96.62 304 ARG B C 1
ATOM 5257 O O . ARG B 1 304 ? -6.785 36.969 13.594 1 96.62 304 ARG B O 1
ATOM 5264 N N . GLY B 1 305 ? -8.062 35.188 13.117 1 96.94 305 GLY B N 1
ATOM 5265 C CA . GLY B 1 305 ? -8.406 34.969 14.508 1 96.94 305 GLY B CA 1
ATOM 5266 C C . GLY B 1 305 ? -7.211 34.594 15.375 1 96.94 305 GLY B C 1
ATOM 5267 O O . GLY B 1 305 ? -7.078 35.094 16.5 1 96.94 305 GLY B O 1
ATOM 5268 N N . ALA B 1 306 ? -6.367 33.719 14.93 1 96.06 306 ALA B N 1
ATOM 5269 C CA . ALA B 1 306 ? -5.168 33.312 15.664 1 96.06 306 ALA B CA 1
ATOM 5270 C C . ALA B 1 306 ? -4.246 34.531 15.914 1 96.06 306 ALA B C 1
ATOM 5272 O O . ALA B 1 306 ? -3.684 34.656 17 1 96.06 306 ALA B O 1
ATOM 5273 N N . ALA B 1 307 ? -4.07 35.312 14.898 1 94 307 ALA B N 1
ATOM 5274 C CA . ALA B 1 307 ? -3.246 36.5 15.031 1 94 307 ALA B CA 1
ATOM 5275 C C . ALA B 1 307 ? -3.805 37.438 16.094 1 94 307 ALA B C 1
ATOM 5277 O O . ALA B 1 307 ? -3.051 38 16.891 1 94 307 ALA B O 1
ATOM 5278 N N . ALA B 1 308 ? -5.035 37.594 16.094 1 94 308 ALA B N 1
ATOM 5279 C CA . ALA B 1 308 ? -5.699 38.469 17.047 1 94 308 ALA B CA 1
ATOM 5280 C C . ALA B 1 308 ? -5.496 38 18.484 1 94 308 ALA B C 1
ATOM 5282 O O . ALA B 1 308 ? -5.426 38.781 19.422 1 94 308 ALA B O 1
ATOM 5283 N N . LEU B 1 309 ? -5.336 36.688 18.625 1 92.38 309 LEU B N 1
ATOM 5284 C CA . LEU B 1 309 ? -5.18 36.094 19.953 1 92.38 309 LEU B CA 1
ATOM 5285 C C . LEU B 1 309 ? -3.707 36 20.328 1 92.38 309 LEU B C 1
ATOM 5287 O O . LEU B 1 309 ? -3.377 35.562 21.438 1 92.38 309 LEU B O 1
ATOM 5291 N N . GLY B 1 310 ? -2.816 36.312 19.391 1 89.94 310 GLY B N 1
ATOM 5292 C CA . GLY B 1 310 ? -1.392 36.375 19.688 1 89.94 310 GLY B CA 1
ATOM 5293 C C . GLY B 1 310 ? -0.676 35.062 19.438 1 89.94 310 GLY B C 1
ATOM 5294 O O . GLY B 1 310 ? 0.439 34.844 19.922 1 89.94 310 GLY B O 1
ATOM 5295 N N . PHE B 1 311 ? -1.366 34.125 18.781 1 89.56 311 PHE B N 1
ATOM 5296 C CA . PHE B 1 311 ? -0.697 32.875 18.438 1 89.56 311 PHE B CA 1
ATOM 5297 C C . PHE B 1 311 ? 0.314 33.094 17.312 1 89.56 311 PHE B C 1
ATOM 5299 O O . PHE B 1 311 ? 0.031 33.781 16.344 1 89.56 311 PHE B O 1
ATOM 5306 N N . ALA B 1 312 ? 1.483 32.625 17.531 1 84.5 312 ALA B N 1
ATOM 5307 C CA . ALA B 1 312 ? 2.5 32.656 16.484 1 84.5 312 ALA B CA 1
ATOM 5308 C C . ALA B 1 312 ? 2.416 31.422 15.586 1 84.5 312 ALA B C 1
ATOM 5310 O O . ALA B 1 312 ? 2.936 30.359 15.945 1 84.5 312 ALA B O 1
ATOM 5311 N N . LEU B 1 313 ? 1.806 31.547 14.469 1 89.56 313 LEU B N 1
ATOM 5312 C CA . LEU B 1 313 ? 1.697 30.438 13.523 1 89.56 313 LEU B CA 1
ATOM 5313 C C . LEU B 1 313 ? 2.805 30.5 12.477 1 89.56 313 LEU B C 1
ATOM 5315 O O . LEU B 1 313 ? 3.211 31.594 12.062 1 89.56 313 LEU B O 1
ATOM 5319 N N . ALA B 1 314 ? 3.322 29.359 12.141 1 85.69 314 ALA B N 1
ATOM 5320 C CA . ALA B 1 314 ? 4.23 29.297 11 1 85.69 314 ALA B CA 1
ATOM 5321 C C . ALA B 1 314 ? 3.521 29.688 9.711 1 85.69 314 ALA B C 1
ATOM 5323 O O . ALA B 1 314 ? 2.299 29.578 9.602 1 85.69 314 ALA B O 1
ATOM 5324 N N . PRO B 1 315 ? 4.324 30.281 8.758 1 89.19 315 PRO B N 1
ATOM 5325 C CA . PRO B 1 315 ? 3.703 30.641 7.48 1 89.19 315 PRO B CA 1
ATOM 5326 C C . PRO B 1 315 ? 3.143 29.438 6.738 1 89.19 315 PRO B C 1
ATOM 5328 O O . PRO B 1 315 ? 3.869 28.469 6.492 1 89.19 315 PRO B O 1
ATOM 5331 N N . SER B 1 316 ? 1.869 29.438 6.445 1 95.25 316 SER B N 1
ATOM 5332 C CA . SER B 1 316 ? 1.169 28.422 5.66 1 95.25 316 SER B CA 1
ATOM 5333 C C . SER B 1 316 ? -0.07 29 4.988 1 95.25 316 SER B C 1
ATOM 5335 O O . SER B 1 316 ? -0.851 29.719 5.621 1 95.25 316 SER B O 1
ATOM 5337 N N . ASP B 1 317 ? -0.156 28.781 3.752 1 94.81 317 ASP B N 1
ATOM 5338 C CA . ASP B 1 317 ? -1.363 29.188 3.041 1 94.81 317 ASP B CA 1
ATOM 5339 C C . ASP B 1 317 ? -2.197 27.969 2.635 1 94.81 317 ASP B C 1
ATOM 5341 O O . ASP B 1 317 ? -2.986 28.047 1.691 1 94.81 317 ASP B O 1
ATOM 5345 N N . THR B 1 318 ? -1.938 26.875 3.229 1 97.69 318 THR B N 1
ATOM 5346 C CA . THR B 1 318 ? -2.633 25.641 2.879 1 97.69 318 THR B CA 1
ATOM 5347 C C . THR B 1 318 ? -3.533 25.188 4.023 1 97.69 318 THR B C 1
ATOM 5349 O O . THR B 1 318 ? -3.631 25.859 5.051 1 97.69 318 THR B O 1
ATOM 5352 N N . ALA B 1 319 ? -4.223 24.062 3.854 1 98 319 ALA B N 1
ATOM 5353 C CA . ALA B 1 319 ? -5.168 23.516 4.82 1 98 319 ALA B CA 1
ATOM 5354 C C . ALA B 1 319 ? -4.469 23.172 6.133 1 98 319 ALA B C 1
ATOM 5356 O O . ALA B 1 319 ? -5.121 23.016 7.168 1 98 319 ALA B O 1
ATOM 5357 N N . ILE B 1 320 ? -3.166 23.031 6.129 1 97.94 320 ILE B N 1
ATOM 5358 C CA . ILE B 1 320 ? -2.373 22.641 7.289 1 97.94 320 ILE B CA 1
ATOM 5359 C C . ILE B 1 320 ? -1.851 23.891 8.008 1 97.94 320 ILE B C 1
ATOM 5361 O O . ILE B 1 320 ? -1.104 24.672 7.426 1 97.94 320 ILE B O 1
ATOM 5365 N N . GLN B 1 321 ? -2.252 24.062 9.227 1 97.69 321 GLN B N 1
ATOM 5366 C CA . GLN B 1 321 ? -1.917 25.219 10.031 1 97.69 321 GLN B CA 1
ATOM 5367 C C . GLN B 1 321 ? -1.294 24.812 11.367 1 97.69 321 GLN B C 1
ATOM 5369 O O . GLN B 1 321 ? -1.965 24.812 12.398 1 97.69 321 GLN B O 1
ATOM 5374 N N . PRO B 1 322 ? 0.002 24.562 11.391 1 96.19 322 PRO B N 1
ATOM 5375 C CA . PRO B 1 322 ? 0.632 24.016 12.594 1 96.19 322 PRO B CA 1
ATOM 5376 C C . PRO B 1 322 ? 0.8 25.047 13.695 1 96.19 322 PRO B C 1
ATOM 5378 O O . PRO B 1 322 ? 1.102 26.219 13.414 1 96.19 322 PRO B O 1
ATOM 5381 N N . LEU B 1 323 ? 0.528 24.703 14.906 1 95.19 323 LEU B N 1
ATOM 5382 C CA . LEU B 1 323 ? 0.887 25.453 16.109 1 95.19 323 LEU B CA 1
ATOM 5383 C C . LEU B 1 323 ? 2.033 24.766 16.844 1 95.19 323 LEU B C 1
ATOM 5385 O O . LEU B 1 323 ? 1.818 23.781 17.562 1 95.19 323 LEU B O 1
ATOM 5389 N N . VAL B 1 324 ? 3.256 25.312 16.703 1 94.56 324 VAL B N 1
ATOM 5390 C CA . VAL B 1 324 ? 4.449 24.688 17.281 1 94.56 324 VAL B CA 1
ATOM 5391 C C . VAL B 1 324 ? 4.531 25 18.766 1 94.56 324 VAL B C 1
ATOM 5393 O O . VAL B 1 324 ? 4.492 26.156 19.172 1 94.56 324 VAL B O 1
ATOM 5396 N N . ILE B 1 325 ? 4.613 23.953 19.562 1 93.12 325 ILE B N 1
ATOM 5397 C CA . ILE B 1 325 ? 4.688 24.062 21.016 1 93.12 325 ILE B CA 1
ATOM 5398 C C . ILE B 1 325 ? 6.105 23.75 21.484 1 93.12 325 ILE B C 1
ATOM 5400 O O . ILE B 1 325 ? 6.625 24.391 22.391 1 93.12 325 ILE B O 1
ATOM 5404 N N . GLY B 1 326 ? 6.762 22.734 20.938 1 93.62 326 GLY B N 1
ATOM 5405 C CA . GLY B 1 326 ? 8.141 22.391 21.25 1 93.62 326 GLY B CA 1
ATOM 5406 C C . GLY B 1 326 ? 8.273 21.172 22.141 1 93.62 326 GLY B C 1
ATOM 5407 O O . GLY B 1 326 ? 8.75 20.125 21.703 1 93.62 326 GLY B O 1
ATOM 5408 N N . ASP B 1 327 ? 7.668 21.312 23.312 1 95.06 327 ASP B N 1
ATOM 5409 C CA . ASP B 1 327 ? 7.785 20.234 24.297 1 95.06 327 ASP B CA 1
ATOM 5410 C C . ASP B 1 327 ? 6.719 19.172 24.078 1 95.06 327 ASP B C 1
ATOM 5412 O O . ASP B 1 327 ? 5.547 19.5 23.859 1 95.06 327 ASP B O 1
ATOM 5416 N N . ASN B 1 328 ? 7.137 17.891 24.156 1 95.81 328 ASN B N 1
ATOM 5417 C CA . ASN B 1 328 ? 6.219 16.781 23.906 1 95.81 328 ASN B CA 1
ATOM 5418 C C . ASN B 1 328 ? 5.082 16.766 24.938 1 95.81 328 ASN B C 1
ATOM 5420 O O . ASN B 1 328 ? 3.912 16.656 24.562 1 95.81 328 ASN B O 1
ATOM 5424 N N . LEU B 1 329 ? 5.395 16.781 26.203 1 95.31 329 LEU B N 1
ATOM 5425 C CA . LEU B 1 329 ? 4.395 16.688 27.25 1 95.31 329 LEU B CA 1
ATOM 5426 C C . LEU B 1 329 ? 3.418 17.859 27.188 1 95.31 329 LEU B C 1
ATOM 5428 O O . LEU B 1 329 ? 2.207 17.672 27.328 1 95.31 329 LEU B O 1
ATOM 5432 N N . ARG B 1 330 ? 3.926 19.094 27 1 94.62 330 ARG B N 1
ATOM 5433 C CA . ARG B 1 330 ? 3.07 20.281 26.891 1 94.62 330 ARG B CA 1
ATOM 5434 C C . ARG B 1 330 ? 2.129 20.156 25.688 1 94.62 330 ARG B C 1
ATOM 5436 O O . ARG B 1 330 ? 0.97 20.562 25.766 1 94.62 330 ARG B O 1
ATOM 5443 N N . THR B 1 331 ? 2.645 19.641 24.594 1 95.44 331 THR B N 1
ATOM 5444 C CA . THR B 1 331 ? 1.827 19.453 23.406 1 95.44 331 THR B CA 1
ATOM 5445 C C . THR B 1 331 ? 0.692 18.469 23.672 1 95.44 331 THR B C 1
ATOM 5447 O O . THR B 1 331 ? -0.454 18.719 23.297 1 95.44 331 THR B O 1
ATOM 5450 N N . LEU B 1 332 ? 1 17.375 24.344 1 95.94 332 LEU B N 1
ATOM 5451 C CA . LEU B 1 332 ? -0.001 16.359 24.688 1 95.94 332 LEU B CA 1
ATOM 5452 C C . LEU B 1 332 ? -1.05 16.938 25.641 1 95.94 332 LEU B C 1
ATOM 5454 O O . LEU B 1 332 ? -2.244 16.688 25.484 1 95.94 332 LEU B O 1
ATOM 5458 N N . GLN B 1 333 ? -0.62 17.688 26.578 1 95.5 333 GLN B N 1
ATOM 5459 C CA . GLN B 1 333 ? -1.523 18.297 27.547 1 95.5 333 GLN B CA 1
ATOM 5460 C C . GLN B 1 333 ? -2.465 19.297 26.875 1 95.5 333 GLN B C 1
ATOM 5462 O O . GLN B 1 333 ? -3.654 19.344 27.203 1 95.5 333 GLN B O 1
ATOM 5467 N N . LEU B 1 334 ? -1.868 20.062 25.984 1 95.38 334 LEU B N 1
ATOM 5468 C CA . LEU B 1 334 ? -2.695 21.016 25.25 1 95.38 334 LEU B CA 1
ATOM 5469 C C . LEU B 1 334 ? -3.748 20.312 24.422 1 95.38 334 LEU B C 1
ATOM 5471 O O . LEU B 1 334 ? -4.91 20.719 24.391 1 95.38 334 LEU B O 1
ATOM 5475 N N . ALA B 1 335 ? -3.391 19.281 23.719 1 96.12 335 ALA B N 1
ATOM 5476 C CA . ALA B 1 335 ? -4.34 18.484 22.938 1 96.12 335 ALA B CA 1
ATOM 5477 C C . ALA B 1 335 ? -5.449 17.922 23.828 1 96.12 335 ALA B C 1
ATOM 5479 O O . ALA B 1 335 ? -6.621 17.938 23.453 1 96.12 335 ALA B O 1
ATOM 5480 N N . GLN B 1 336 ? -5.051 17.438 25 1 95.62 336 GLN B N 1
ATOM 5481 C CA . GLN B 1 336 ? -6.02 16.891 25.938 1 95.62 336 GLN B CA 1
ATOM 5482 C C . GLN B 1 336 ? -6.996 17.969 26.422 1 95.62 336 GLN B C 1
ATOM 5484 O O . GLN B 1 336 ? -8.195 17.719 26.516 1 95.62 336 GLN B O 1
ATOM 5489 N N . ARG B 1 337 ? -6.512 19.109 26.703 1 96.25 337 ARG B N 1
ATOM 5490 C CA . ARG B 1 337 ? -7.367 20.219 27.141 1 96.25 337 ARG B CA 1
ATOM 5491 C C . ARG B 1 337 ? -8.352 20.609 26.047 1 96.25 337 ARG B C 1
ATOM 5493 O O . ARG B 1 337 ? -9.508 20.938 26.328 1 96.25 337 ARG B O 1
ATOM 5500 N N . LEU B 1 338 ? -7.863 20.641 24.875 1 97.19 338 LEU B N 1
ATOM 5501 C CA . LEU B 1 338 ? -8.734 20.969 23.75 1 97.19 338 LEU B CA 1
ATOM 5502 C C . LEU B 1 338 ? -9.82 19.922 23.578 1 97.19 338 LEU B C 1
ATOM 5504 O O . LEU B 1 338 ? -10.969 20.25 23.281 1 97.19 338 LEU B O 1
ATOM 5508 N N . ARG B 1 339 ? -9.453 18.656 23.781 1 95.5 339 ARG B N 1
ATOM 5509 C CA . ARG B 1 339 ? -10.438 17.578 23.719 1 95.5 339 ARG B CA 1
ATOM 5510 C C . ARG B 1 339 ? -11.531 17.781 24.766 1 95.5 339 ARG B C 1
ATOM 5512 O O . ARG B 1 339 ? -12.711 17.531 24.484 1 95.5 339 ARG B O 1
ATOM 5519 N N . GLU B 1 340 ? -11.102 18.156 25.891 1 95.12 340 GLU B N 1
ATOM 5520 C CA . GLU B 1 340 ? -12.055 18.391 26.969 1 95.12 340 GLU B CA 1
ATOM 5521 C C . GLU B 1 340 ? -13.031 19.5 26.609 1 95.12 340 GLU B C 1
ATOM 5523 O O . GLU B 1 340 ? -14.133 19.578 27.156 1 95.12 340 GLU B O 1
ATOM 5528 N N . ARG B 1 341 ? -12.672 20.297 25.672 1 95.62 341 ARG B N 1
ATOM 5529 C CA . ARG B 1 341 ? -13.516 21.406 25.219 1 95.62 341 ARG B CA 1
ATOM 5530 C C . ARG B 1 341 ? -14.25 21.047 23.922 1 95.62 341 ARG B C 1
ATOM 5532 O O . ARG B 1 341 ? -14.844 21.922 23.281 1 95.62 341 ARG B O 1
ATOM 5539 N N . GLY B 1 342 ? -14.094 19.828 23.469 1 97 342 GLY B N 1
ATOM 5540 C CA . GLY B 1 342 ? -14.844 19.344 22.328 1 97 342 GLY B CA 1
ATOM 5541 C C . GLY B 1 342 ? -14.125 19.562 21.016 1 97 342 GLY B C 1
ATOM 5542 O O . GLY B 1 342 ? -14.75 19.516 19.953 1 97 342 GLY B O 1
ATOM 5543 N N . VAL B 1 343 ? -12.875 19.844 21.078 1 98.19 343 VAL B N 1
ATOM 5544 C CA . VAL B 1 343 ? -12.078 20.078 19.875 1 98.19 343 VAL B CA 1
ATOM 5545 C C . VAL B 1 343 ? -11.008 19 19.75 1 98.19 343 VAL B C 1
ATOM 5547 O O . VAL B 1 343 ? -10.227 18.766 20.672 1 98.19 343 VAL B O 1
ATOM 5550 N N . TRP B 1 344 ? -10.984 18.297 18.625 1 97.25 344 TRP B N 1
ATOM 5551 C CA . TRP B 1 344 ? -10.023 17.219 18.391 1 97.25 344 TRP B CA 1
ATOM 5552 C C . TRP B 1 344 ? -8.859 17.703 17.547 1 97.25 344 TRP B C 1
ATOM 5554 O O . TRP B 1 344 ? -9.047 18.109 16.391 1 97.25 344 TRP B O 1
ATOM 5564 N N . LEU B 1 345 ? -7.711 17.719 18.109 1 96.44 345 LEU B N 1
ATOM 5565 C CA . LEU B 1 345 ? -6.441 17.984 17.438 1 96.44 345 LEU B CA 1
ATOM 5566 C C . LEU B 1 345 ? -5.418 16.891 17.766 1 96.44 345 LEU B C 1
ATOM 5568 O O . LEU B 1 345 ? -5.402 16.375 18.891 1 96.44 345 LEU B O 1
ATOM 5572 N N . THR B 1 346 ? -4.617 16.609 16.812 1 93.81 346 THR B N 1
ATOM 5573 C CA . THR B 1 346 ? -3.598 15.594 17.016 1 93.81 346 THR B CA 1
ATOM 5574 C C . THR B 1 346 ? -2.266 16.234 17.406 1 93.81 346 THR B C 1
ATOM 5576 O O . THR B 1 346 ? -1.806 17.156 16.734 1 93.81 346 THR B O 1
ATOM 5579 N N . ALA B 1 347 ? -1.685 15.727 18.5 1 95.94 347 ALA B N 1
ATOM 5580 C CA . ALA B 1 347 ? -0.332 16.109 18.891 1 95.94 347 ALA B CA 1
ATOM 5581 C C . ALA B 1 347 ? 0.713 15.352 18.078 1 95.94 347 ALA B C 1
ATOM 5583 O O . ALA B 1 347 ? 0.834 14.125 18.188 1 95.94 347 ALA B O 1
ATOM 5584 N N . ILE B 1 348 ? 1.415 16.062 17.266 1 96.19 348 ILE B N 1
ATOM 5585 C CA . ILE B 1 348 ? 2.492 15.492 16.453 1 96.19 348 ILE B CA 1
ATOM 5586 C C . ILE B 1 348 ? 3.822 15.656 17.188 1 96.19 348 ILE B C 1
ATOM 5588 O O . ILE B 1 348 ? 4.199 16.766 17.562 1 96.19 348 ILE B O 1
ATOM 5592 N N . ARG B 1 349 ? 4.504 14.594 17.422 1 95.88 349 ARG B N 1
ATOM 5593 C CA . ARG B 1 349 ? 5.746 14.57 18.188 1 95.88 349 ARG B CA 1
ATOM 5594 C C . ARG B 1 349 ? 6.844 13.844 17.422 1 95.88 349 ARG B C 1
ATOM 5596 O O . ARG B 1 349 ? 6.57 13.188 16.406 1 95.88 349 ARG B O 1
ATOM 5603 N N . PRO B 1 350 ? 8.078 14.023 17.859 1 93.5 350 PRO B N 1
ATOM 5604 C CA . PRO B 1 350 ? 9.133 13.211 17.25 1 93.5 350 PRO B CA 1
ATOM 5605 C C . PRO B 1 350 ? 8.836 11.711 17.312 1 93.5 350 PRO B C 1
ATOM 5607 O O . PRO B 1 350 ? 8.164 11.25 18.234 1 93.5 350 PRO B O 1
ATOM 5610 N N . PRO B 1 351 ? 9.273 10.945 16.25 1 92.75 351 PRO B N 1
ATOM 5611 C CA . PRO B 1 351 ? 10.219 11.328 15.195 1 92.75 351 PRO B CA 1
ATOM 5612 C C . PRO B 1 351 ? 9.516 11.859 13.945 1 92.75 351 PRO B C 1
ATOM 5614 O O . PRO B 1 351 ? 10.156 12.078 12.914 1 92.75 351 PRO B O 1
ATOM 5617 N N . THR B 1 352 ? 8.219 12.047 14.008 1 92.94 352 THR B N 1
ATOM 5618 C CA . THR B 1 352 ? 7.496 12.586 12.867 1 92.94 352 THR B CA 1
ATOM 5619 C C . THR B 1 352 ? 7.969 14 12.547 1 92.94 352 THR B C 1
ATOM 5621 O O . THR B 1 352 ? 7.969 14.414 11.383 1 92.94 352 THR B O 1
ATOM 5624 N N . VAL B 1 353 ? 8.297 14.766 13.586 1 94 353 VAL B N 1
ATOM 5625 C CA . VAL B 1 353 ? 8.914 16.078 13.477 1 94 353 VAL B CA 1
ATOM 5626 C C . VAL B 1 353 ? 10.227 16.109 14.258 1 94 353 VAL B C 1
ATOM 5628 O O . VAL B 1 353 ? 10.492 15.227 15.07 1 94 353 VAL B O 1
ATOM 5631 N N . PRO B 1 354 ? 11.062 17.094 13.992 1 92.56 354 PRO B N 1
ATOM 5632 C CA . PRO B 1 354 ? 12.328 17.172 14.727 1 92.56 354 PRO B CA 1
ATOM 5633 C C . PRO B 1 354 ? 12.125 17.344 16.234 1 92.56 354 PRO B C 1
ATOM 5635 O O . PRO B 1 354 ? 11.117 17.906 16.672 1 92.56 354 PRO B O 1
ATOM 5638 N N . PRO B 1 355 ? 13.102 16.844 17.078 1 94.12 355 PRO B N 1
ATOM 5639 C CA . PRO B 1 355 ? 13.023 17.047 18.516 1 94.12 355 PRO B CA 1
ATOM 5640 C C . PRO B 1 355 ? 12.891 18.531 18.891 1 94.12 355 PRO B C 1
ATOM 5642 O O . PRO B 1 355 ? 13.523 19.375 18.266 1 94.12 355 PRO B O 1
ATOM 5645 N N . GLY B 1 356 ? 12.078 18.766 19.828 1 94.56 356 GLY B N 1
ATOM 5646 C CA . GLY B 1 356 ? 11.906 20.125 20.328 1 94.56 356 GLY B CA 1
ATOM 5647 C C . GLY B 1 356 ? 10.922 20.938 19.516 1 94.56 356 GLY B C 1
ATOM 5648 O O . GLY B 1 356 ? 10.742 22.125 19.766 1 94.56 356 GLY B O 1
ATOM 5649 N N . SER B 1 357 ? 10.25 20.25 18.516 1 94.88 357 SER B N 1
ATOM 5650 C CA . SER B 1 357 ? 9.352 21.016 17.672 1 94.88 357 SER B CA 1
ATOM 5651 C C . SER B 1 357 ? 7.961 20.391 17.641 1 94.88 357 SER B C 1
ATOM 5653 O O . SER B 1 357 ? 7.25 20.484 16.625 1 94.88 357 SER B O 1
ATOM 5655 N N . ALA B 1 358 ? 7.617 19.625 18.75 1 96.06 358 ALA B N 1
ATOM 5656 C CA . ALA B 1 358 ? 6.266 19.078 18.828 1 96.06 358 ALA B CA 1
ATOM 5657 C C . ALA B 1 358 ? 5.223 20.156 18.562 1 96.06 358 ALA B C 1
ATOM 5659 O O . ALA B 1 358 ? 5.457 21.344 18.828 1 96.06 358 ALA B O 1
ATOM 5660 N N . ARG B 1 359 ? 4.098 19.766 17.969 1 95.81 359 ARG B N 1
ATOM 5661 C CA . ARG B 1 359 ? 3.113 20.75 17.547 1 95.81 359 ARG B CA 1
ATOM 5662 C C . ARG B 1 359 ? 1.714 20.156 17.484 1 95.81 359 ARG B C 1
ATOM 5664 O O . ARG B 1 359 ? 1.561 18.922 17.438 1 95.81 359 ARG B O 1
ATOM 5671 N N . LEU B 1 360 ? 0.754 20.969 17.578 1 96 360 LEU B N 1
ATOM 5672 C CA . LEU B 1 360 ? -0.587 20.625 17.125 1 96 360 LEU B CA 1
ATOM 5673 C C . LEU B 1 360 ? -0.73 20.875 15.625 1 96 360 LEU B C 1
ATOM 5675 O O . LEU B 1 360 ? -0.518 22 15.164 1 96 360 LEU B O 1
ATOM 5679 N N . ARG B 1 361 ? -0.961 19.875 14.891 1 96.25 361 ARG B N 1
ATOM 5680 C CA . ARG B 1 361 ? -1.202 20.062 13.461 1 96.25 361 ARG B CA 1
ATOM 5681 C C . ARG B 1 361 ? -2.678 20.328 13.188 1 96.25 361 ARG B C 1
ATOM 5683 O O . ARG B 1 361 ? -3.471 19.391 13.062 1 96.25 361 ARG B O 1
ATOM 5690 N N . ILE B 1 362 ? -3.004 21.562 13.055 1 97.56 362 ILE B N 1
ATOM 5691 C CA . ILE B 1 362 ? -4.375 21.969 12.758 1 97.56 362 ILE B CA 1
ATOM 5692 C C . ILE B 1 362 ? -4.645 21.812 11.266 1 97.56 362 ILE B C 1
ATOM 5694 O O . ILE B 1 362 ? -3.893 22.328 10.43 1 97.56 362 ILE B O 1
ATOM 5698 N N . THR B 1 363 ? -5.625 21.094 10.945 1 97.88 363 THR B N 1
ATOM 5699 C CA . THR B 1 363 ? -6.047 20.969 9.555 1 97.88 363 THR B CA 1
ATOM 5700 C C . THR B 1 363 ? -7.461 21.5 9.367 1 97.88 363 THR B C 1
ATOM 5702 O O . THR B 1 363 ? -8.359 21.203 10.156 1 97.88 363 THR B O 1
ATOM 5705 N N . LEU B 1 364 ? -7.602 22.328 8.406 1 98.38 364 LEU B N 1
ATOM 5706 C CA . LEU B 1 364 ? -8.898 22.891 8.047 1 98.38 364 LEU B CA 1
ATOM 5707 C C . LEU B 1 364 ? -9.445 22.234 6.789 1 98.38 364 LEU B C 1
ATOM 5709 O O . LEU B 1 364 ? -8.68 21.781 5.93 1 98.38 364 LEU B O 1
ATOM 5713 N N . THR B 1 365 ? -10.742 22.062 6.695 1 98.25 365 THR B N 1
ATOM 5714 C CA . THR B 1 365 ? -11.398 21.484 5.523 1 98.25 365 THR B CA 1
ATOM 5715 C C . THR B 1 365 ? -12.531 22.391 5.047 1 98.25 365 THR B C 1
ATOM 5717 O O . THR B 1 365 ? -12.93 23.328 5.75 1 98.25 365 THR B O 1
ATOM 5720 N N . SER B 1 366 ? -13.055 22.094 3.875 1 98.19 366 SER B N 1
ATOM 5721 C CA . SER B 1 366 ? -14.203 22.828 3.332 1 98.19 366 SER B CA 1
ATOM 5722 C C . SER B 1 366 ? -15.477 22.5 4.094 1 98.19 366 SER B C 1
ATOM 5724 O O . SER B 1 366 ? -16.484 23.203 3.979 1 98.19 366 SER B O 1
ATOM 5726 N N . ALA B 1 367 ? -15.469 21.469 4.871 1 97 367 ALA B N 1
ATOM 5727 C CA . ALA B 1 367 ? -16.656 21.031 5.602 1 97 367 ALA B CA 1
ATOM 5728 C C . ALA B 1 367 ? -16.844 21.859 6.867 1 97 367 ALA B C 1
ATOM 5730 O O . ALA B 1 367 ? -17.938 21.891 7.438 1 97 367 ALA B O 1
ATOM 5731 N N . HIS B 1 368 ? -15.75 22.5 7.387 1 98.38 368 HIS B N 1
ATOM 5732 C CA . HIS B 1 368 ? -15.844 23.312 8.594 1 98.38 368 HIS B CA 1
ATOM 5733 C C . HIS B 1 368 ? -16.719 24.547 8.359 1 98.38 368 HIS B C 1
ATOM 5735 O O . HIS B 1 368 ? -16.656 25.156 7.293 1 98.38 368 HIS B O 1
ATOM 5741 N N . LEU B 1 369 ? -17.469 24.844 9.312 1 97.94 369 LEU B N 1
ATOM 5742 C CA . LEU B 1 369 ? -18.25 26.078 9.312 1 97.94 369 LEU B CA 1
ATOM 5743 C C . LEU B 1 369 ? -17.484 27.203 10.008 1 97.94 369 LEU B C 1
ATOM 5745 O O . LEU B 1 369 ? -16.562 26.953 10.781 1 97.94 369 LEU B O 1
ATOM 5749 N N . ALA B 1 370 ? -17.953 28.422 9.688 1 97.94 370 ALA B N 1
ATOM 5750 C CA . ALA B 1 370 ? -17.328 29.578 10.312 1 97.94 370 ALA B CA 1
ATOM 5751 C C . ALA B 1 370 ? -17.344 29.469 11.828 1 97.94 370 ALA B C 1
ATOM 5753 O O . ALA B 1 370 ? -16.359 29.766 12.5 1 97.94 370 ALA B O 1
ATOM 5754 N N . ASP B 1 371 ? -18.438 28.984 12.352 1 98.12 371 ASP B N 1
ATOM 5755 C CA . ASP B 1 371 ? -18.594 28.859 13.797 1 98.12 371 ASP B CA 1
ATOM 5756 C C . ASP B 1 371 ? -17.625 27.812 14.367 1 98.12 371 ASP B C 1
ATOM 5758 O O . ASP B 1 371 ? -17.203 27.938 15.516 1 98.12 371 ASP B O 1
ATOM 5762 N N . ASP B 1 372 ? -17.328 26.797 13.609 1 98.56 372 ASP B N 1
ATOM 5763 C CA . ASP B 1 372 ? -16.359 25.797 14.055 1 98.56 372 ASP B CA 1
ATOM 5764 C C . ASP B 1 372 ? -14.992 26.438 14.289 1 98.56 372 ASP B C 1
ATOM 5766 O O . ASP B 1 372 ? -14.305 26.109 15.266 1 98.56 372 ASP B O 1
ATOM 5770 N N . ILE B 1 373 ? -14.625 27.312 13.398 1 98.31 373 ILE B N 1
ATOM 5771 C CA . ILE B 1 373 ? -13.336 27.984 13.484 1 98.31 373 ILE B CA 1
ATOM 5772 C C . ILE B 1 373 ? -13.305 28.875 14.719 1 98.31 373 ILE B C 1
ATOM 5774 O O . ILE B 1 373 ? -12.305 28.906 15.445 1 98.31 373 ILE B O 1
ATOM 5778 N N . ASP B 1 374 ? -14.383 29.578 14.93 1 97.88 374 ASP B N 1
ATOM 5779 C CA . ASP B 1 374 ? -14.461 30.422 16.109 1 97.88 374 ASP B CA 1
ATOM 5780 C C . ASP B 1 374 ? -14.359 29.609 17.391 1 97.88 374 ASP B C 1
ATOM 5782 O O . ASP B 1 374 ? -13.688 30.016 18.344 1 97.88 374 ASP B O 1
ATOM 5786 N N . THR B 1 375 ? -15.016 28.5 17.391 1 98.19 375 THR B N 1
ATOM 5787 C CA . THR B 1 375 ? -14.961 27.594 18.547 1 98.19 375 THR B CA 1
ATOM 5788 C C . THR B 1 375 ? -13.531 27.109 18.781 1 98.19 375 THR B C 1
ATOM 5790 O O . THR B 1 375 ? -13.086 27.031 19.922 1 98.19 375 THR B O 1
ATOM 5793 N N . LEU B 1 376 ? -12.812 26.766 17.719 1 98.12 376 LEU B N 1
ATOM 5794 C CA . LEU B 1 376 ? -11.414 26.344 17.828 1 98.12 376 LEU B CA 1
ATOM 5795 C C . LEU B 1 376 ? -10.578 27.453 18.453 1 98.12 376 LEU B C 1
ATOM 5797 O O . LEU B 1 376 ? -9.781 27.203 19.359 1 98.12 376 LEU B O 1
ATOM 5801 N N . LEU B 1 377 ? -10.758 28.688 18 1 97.38 377 LEU B N 1
ATOM 5802 C CA . LEU B 1 377 ? -9.977 29.828 18.469 1 97.38 377 LEU B CA 1
ATOM 5803 C C . LEU B 1 377 ? -10.258 30.094 19.938 1 97.38 377 LEU B C 1
ATOM 5805 O O . LEU B 1 377 ? -9.328 30.375 20.703 1 97.38 377 LEU B O 1
ATOM 5809 N N . GLU B 1 378 ? -11.461 30 20.297 1 96.94 378 GLU B N 1
ATOM 5810 C CA . GLU B 1 378 ? -11.828 30.172 21.703 1 96.94 378 GLU B CA 1
ATOM 5811 C C . GLU B 1 378 ? -11.203 29.094 22.578 1 96.94 378 GLU B C 1
ATOM 5813 O O . GLU B 1 378 ? -10.68 29.391 23.656 1 96.94 378 GLU B O 1
ATOM 5818 N N . ALA B 1 379 ? -11.297 27.891 22.078 1 96.88 379 ALA B N 1
ATOM 5819 C CA . ALA B 1 379 ? -10.727 26.766 22.828 1 96.88 379 ALA B CA 1
ATOM 5820 C C . ALA B 1 379 ? -9.219 26.922 22.984 1 96.88 379 ALA B C 1
ATOM 5822 O O . ALA B 1 379 ? -8.664 26.641 24.047 1 96.88 379 ALA B O 1
ATOM 5823 N N . LEU B 1 380 ? -8.555 27.344 21.953 1 95.44 380 LEU B N 1
ATOM 5824 C CA . LEU B 1 380 ? -7.117 27.578 22 1 95.44 380 LEU B CA 1
ATOM 5825 C C . LEU B 1 380 ? -6.77 28.672 23 1 95.44 380 LEU B C 1
ATOM 5827 O O . LEU B 1 380 ? -5.82 28.531 23.781 1 95.44 380 LEU B O 1
ATOM 5831 N N . SER B 1 381 ? -7.504 29.688 22.969 1 94.12 381 SER B N 1
ATOM 5832 C CA . SER B 1 381 ? -7.289 30.812 23.875 1 94.12 381 SER B CA 1
ATOM 5833 C C . SER B 1 381 ? -7.449 30.375 25.328 1 94.12 381 SER B C 1
ATOM 5835 O O . SER B 1 381 ? -6.617 30.703 26.172 1 94.12 381 SER B O 1
ATOM 5837 N N . ASP B 1 382 ? -8.477 29.609 25.562 1 92.25 382 ASP B N 1
ATOM 5838 C CA . ASP B 1 382 ? -8.766 29.141 26.922 1 92.25 382 ASP B CA 1
ATOM 5839 C C . ASP B 1 382 ? -7.684 28.188 27.406 1 92.25 382 ASP B C 1
ATOM 5841 O O . ASP B 1 382 ? -7.297 28.219 28.578 1 92.25 382 ASP B O 1
ATOM 5845 N N . ALA B 1 383 ? -7.27 27.344 26.562 1 86.81 383 ALA B N 1
ATOM 5846 C CA . ALA B 1 383 ? -6.297 26.312 26.922 1 86.81 383 ALA B CA 1
ATOM 5847 C C . ALA B 1 383 ? -4.93 26.938 27.203 1 86.81 383 ALA B C 1
ATOM 5849 O O . ALA B 1 383 ? -4.164 26.422 28.031 1 86.81 383 ALA B O 1
ATOM 5850 N N . GLN B 1 384 ? -4.59 27.922 26.469 1 79.12 384 GLN B N 1
ATOM 5851 C CA . GLN B 1 384 ? -3.32 28.609 26.672 1 79.12 384 GLN B CA 1
ATOM 5852 C C . GLN B 1 384 ? -3.287 29.328 28.016 1 79.12 384 GLN B C 1
ATOM 5854 O O . GLN B 1 384 ? -2.244 29.375 28.672 1 79.12 384 GLN B O 1
ATOM 5859 N N . LEU B 1 385 ? -4.391 29.859 28.375 1 70.44 385 LEU B N 1
ATOM 5860 C CA . LEU B 1 385 ? -4.492 30.562 29.641 1 70.44 385 LEU B CA 1
ATOM 5861 C C . LEU B 1 385 ? -4.316 29.609 30.812 1 70.44 385 LEU B C 1
ATOM 5863 O O . LEU B 1 385 ? -3.738 29.969 31.844 1 70.44 385 LEU B O 1
ATOM 5867 N N . GLN B 1 386 ? -4.652 28.422 30.594 1 68.38 386 GLN B N 1
ATOM 5868 C CA . GLN B 1 386 ? -4.508 27.438 31.656 1 68.38 386 GLN B CA 1
ATOM 5869 C C . GLN B 1 386 ? -3.076 26.906 31.734 1 68.38 386 GLN B C 1
ATOM 5871 O O . GLN B 1 386 ? -2.645 26.406 32.781 1 68.38 386 GLN B O 1
ATOM 5876 N N . ASN B 1 387 ? -2.418 26.812 30.625 1 60.84 387 ASN B N 1
ATOM 5877 C CA . ASN B 1 387 ? -1.043 26.328 30.578 1 60.84 387 ASN B CA 1
ATOM 5878 C C . ASN B 1 387 ? -0.056 27.391 31.047 1 60.84 387 ASN B C 1
ATOM 5880 O O . ASN B 1 387 ? 1.126 27.109 31.25 1 60.84 387 ASN B O 1
ATOM 5884 N N . ALA B 1 388 ? -0.532 28.797 31.156 1 48.5 388 ALA B N 1
ATOM 5885 C CA . ALA B 1 388 ? 0.287 29.875 31.688 1 48.5 388 ALA B CA 1
ATOM 5886 C C . ALA B 1 388 ? 0.182 29.953 33.219 1 48.5 388 ALA B C 1
ATOM 5888 O O . ALA B 1 388 ? -0.85 29.594 33.781 1 48.5 388 ALA B O 1
#

pLDDT: mean 95.65, std 6.04, range [39.91, 98.88]

Secondary structure (DSSP, 8-state):
---HHHHHHHHHHHHHHHTT-------BBSTTSSEEEETTEEEEE-----TT-GGG-HHHHHHHHHHHHHH-S---SBTTTT--BHHHHHHHHHHHHHHT-SEEEEES-HHHHHHHHHHHH--TT-EEEEETT--HHHHHHHHHSSSEEEEE-TT-HHHHHHHHTS---S-EEEEEESB-TTT--B--HHHHHHHHHHTT-EEEEE-TTTTTTSSGGG--TT-SGGG--SEEEEESSSTT-S--EEEEE-HHHHHHHHHH-HHHHSSBPPPHHHHHHHHHHHHHHHT-HHHHHHHHHHHHHHHHHHHHTT--PPP--SSEEEEEEE-HHHHHHHHHHHHHTTEE--EE-TTSS-TT-EEEEEE--TT--HHHHHHHHHHHHHHHHHH-/---HHHHHHHHHHHHHHHTT-------BBSTTSSEEEETTEEEEE-----TT--TT-HHHHHHHHHHHHHH-S---SBTTTT--BHHHHHHHHHHHHHHT-SEEEEES-HHHHHHHHHHHH--TT-EEEEETT--HHHHHHHHHSSSEEEEE-TT-HHHHHHHHTS---S-EEEEEESB-TTT--B--HHHHHHHHHHTT-EEEEE-TTTTTTSSGGG--TT-SGGG--SEEEEESSSTT-S--EEEEE-HHHHHHHHHH-HHHHSSBPPPHHHHHHHHHHHHHHHT-HHHHHHHHHHHHHHHHHHHHTT--PPP--SSEEEEEEE-HHHHHHHHHHHHHTTEE--EE-TTSS-TT-EEEEEE--TT--HHHHHHHHHHHHHHHHHH-

Foldseek 3Di:
DPPPVVVVVVVVQVVCVVQLNDDDDAPWAPQQACWIDRVPAIFGEQAALQFLVLLPPPLLVVLLVVLCVVFNQFQPAFCVPRSDDPLQVVLQVVLCVLLVFPTKHWFQALLLVLLLLLQLPAAAQEEEEEEPLADPSNVVSRVPHNHHYDYFYHLDLVRVLVVLPDDGGDAYEYEYEQARQQAQDGRPQLSNVVSQVVSVHFYEYEFASFALQDDQLRSGSQSDPSRHTQKYKYFCVGNLNAGTIMIGHHPVSVVSSCVGRCSRHPDTDHTSSSSSSSVSSSVCSSVVPVSSVLSQVLQVLLVVLCVVLPQDWRDHSGQKIKRWDQRSVLLVQLQVQLVVLRHHWDWDAPPSPDHRGIITTGGHHSNDDSVSSVSSSVSNSVSVVVVD/DPPPVVVVVVVVQVVCVVQLNDDDDAPWAPQQACWIDRVPAIFGEQAALQFLVLLPPPLLVVLLVVQCVVFNQFQPAFCVPRSDDPLQVVLQVVLCVLLVFPTKHWFQALLLVLLLLLQLPAAAQEEEEEEPLADPSNVVSRVPHNHHYDYFYHLDLVRVLVVLPDDGGDAYEYEYEQARQQAQDGRPQLSNVVSQVVSVHFYEYEFASFALQDDQLRSGSQSDPSRHTQKYKYFCVGNLNAGTIMIGHHPVSVVSSCVGRCSRHPDTDHTSSSSSSSVSSSVCSSVVPVSNVLSQVLQVLLVVLCVVLPQDWRDHSGQKTKRWDQRSVLLVQLQVQLVVLRHHWDWDAPPSPDHRGIITTGGHHSNDDSVSSVSSSVSNSVSVVVVD

Organism: Sodalis glossinidius (strain morsitans) (NCBI:txid343509)

Solvent-accessible surface area (backbone atoms only — not comparable to full-atom values): 37277 Å² total; per-residue (Å²): 126,81,58,60,61,57,55,53,45,52,50,52,52,51,49,28,55,75,65,58,48,63,70,66,70,55,61,24,44,52,39,45,35,53,55,24,24,57,85,90,45,64,24,44,46,24,47,35,42,20,32,51,44,33,25,66,28,67,68,24,42,49,28,32,38,51,22,24,75,73,59,11,48,16,12,12,22,18,28,62,67,31,16,24,23,52,55,52,52,51,43,24,51,50,50,9,62,73,64,70,37,79,27,38,44,79,36,72,25,48,49,52,43,40,29,26,52,47,51,52,71,50,38,72,57,20,35,35,43,29,34,62,73,48,55,65,42,50,51,50,26,44,68,61,30,63,23,48,70,44,68,28,56,69,78,32,57,66,50,44,51,58,60,66,68,49,89,66,68,68,48,43,40,35,37,43,38,29,30,36,89,75,50,19,34,62,45,61,38,42,61,45,35,50,56,31,52,75,69,70,36,43,36,35,33,40,18,46,68,14,34,44,64,31,54,78,55,15,49,8,64,47,56,50,76,66,22,43,57,58,32,38,35,37,37,22,29,18,31,42,8,28,66,21,19,34,42,32,24,48,58,69,57,50,55,43,40,66,68,56,15,55,66,56,54,72,26,63,30,64,27,45,7,57,42,36,16,47,51,41,23,51,54,50,32,46,70,29,60,67,43,43,46,44,28,49,50,49,47,52,53,43,53,54,51,38,51,75,72,66,54,76,60,65,76,45,92,44,54,30,51,27,41,71,62,20,46,45,65,61,27,47,51,50,30,50,50,29,42,76,70,32,34,39,50,42,59,46,39,46,86,84,36,62,83,67,49,8,17,38,45,34,25,50,31,31,65,57,48,76,65,54,48,51,49,51,52,51,42,52,53,54,46,50,58,67,78,98,126,79,57,60,62,57,54,52,45,52,51,52,52,50,47,29,54,74,65,58,48,64,70,68,68,56,61,24,44,53,38,46,34,53,55,23,26,57,84,90,43,62,24,44,47,24,47,34,40,20,32,52,43,34,26,67,28,67,67,23,43,49,27,31,40,49,22,24,75,74,61,12,48,16,13,13,22,17,29,64,67,32,17,25,22,52,54,52,52,52,45,24,51,52,49,9,62,74,65,70,36,80,28,37,46,77,34,73,26,47,49,52,43,40,29,26,52,47,51,53,71,51,37,75,58,21,35,35,43,29,34,63,73,47,55,66,42,49,50,51,26,45,69,61,30,64,23,48,71,44,69,28,56,67,77,33,58,66,49,43,51,58,61,65,67,49,90,68,68,68,48,42,40,35,37,44,38,29,30,36,89,76,51,17,33,62,45,61,39,41,60,46,34,49,56,31,52,75,68,69,36,43,36,36,33,40,20,46,68,14,35,43,62,32,53,78,55,15,49,6,64,48,55,50,74,66,25,43,56,58,33,37,34,38,38,24,29,19,32,43,9,27,64,22,19,34,42,33,25,48,58,70,56,51,55,42,39,67,69,55,16,53,65,55,54,73,27,62,30,64,27,43,7,57,43,36,16,46,52,40,23,50,55,51,33,46,70,28,60,67,44,44,48,44,28,49,50,50,47,52,52,43,53,54,52,37,50,74,72,65,52,77,60,66,75,44,92,43,53,31,50,28,41,71,62,20,46,45,66,61,25,47,50,50,30,51,50,29,42,76,70,32,34,39,51,41,59,46,38,46,86,84,39,61,85,66,48,9,18,39,45,34,26,49,29,31,65,57,48,74,66,54,47,52,50,50,52,52,44,51,55,54,47,51,57,66,76,98

Radius of gyration: 25.75 Å; Cα contacts (8 Å, |Δi|>4): 1836; chains: 2; bounding box: 55×77×64 Å

InterPro domains:
  IPR001917 Aminotransferase, class-II, pyridoxal-phosphate binding site [PS00599] (235-244)
  IPR004723 8-amino-7-oxononanoate synthase, Archaea/Proteobacteria type [TIGR00858] (22-380)
  IPR004839 Aminotransferase, class I/classII, large domain [PF00155] (42-380)
  IPR015421 Pyridoxal phosphate-dependent transferase, major domain [G3DSA:3.40.640.10] (59-286)
  IPR015422 Pyridoxal phosphate-dependent transferase, small domain [G3DSA:3.90.1150.10] (41-378)
  IPR015424 Pyridoxal phosphate-dependent transferase [SSF53383] (5-383)
  IPR022834 8-amino-7-oxononanoate synthase, Proteobacteria [MF_01693] (5-384)
  IPR050087 8-amino-7-oxononanoate synthase class-II [PTHR13693] (29-382)

Sequence (776 aa):
MADGWMARIDDALAQRRREQTYRERWALSGGNDRLIRDGDRQYLNFSSNDYLGLARHPEVIAAWQQGAAQAGVGAGGSGHVTGYGLHHQRLEQRLADWLGFPRALLFTSGFAANQALVGALTASGDHILADRLSHASLLEAAMHSPATLRRFAHNDADALQRLLRRDCAGNRLVITEGVFSMDGDRAPLPALAEITRAAGCWLMVDDAHGIGVVGEEGRGCAWAPAGRPDLLVVTFGKAVGVSGAAVLCATPVAEYLLQFARHLIYSTAPPPAQIAAIDAALTVVRRGDALRQRLWDNIVRFRRGAAALGFALAPSDTAIQPLVIGDNLRTLQLAQRLRERGVWLTAIRPPTVPPGSARLRITLTSAHLADDIDTLLEALSDAQLQNAMADGWMARIDDALAQRRREQTYRERWALSGGNDRLIRDGDRQYLNFSSNDYLGLARHPEVIAAWQQGAAQAGVGAGGSGHVTGYGLHHQRLEQRLADWLGFPRALLFTSGFAANQALVGALTASGDHILADRLSHASLLEAAMHSPATLRRFAHNDADALQRLLRRDCAGNRLVITEGVFSMDGDRAPLPALAEITRAAGCWLMVDDAHGIGVVGEEGRGCAWAPAGRPDLLVVTFGKAVGVSGAAVLCATPVAEYLLQFARHLIYSTAPPPAQIAAIDAALTVVRRGDALRQRLWDNIVRFRRGAAALGFALAPSDTAIQPLVIGDNLRTLQLAQRLRERGVWLTAIRPPTVPPGSARLRITLTSAHLADDIDTLLEALSDAQLQNA

Nearest PDB structures (foldseek):
  7pob-assembly1_A  TM=9.631E-01  e=6.868E-41  Thermus thermophilus
  7v5i-assembly1_B  TM=9.626E-01  e=1.341E-40  Vibrio proteolyticus NBRC 13287
  8guh-assembly1_A  TM=9.447E-01  e=7.308E-38  Sphingobacterium multivorum
  2wk8-assembly1_A  TM=8.751E-01  e=1.626E-28  Vibrio cholerae O1 biovar El Tor str. N16961
  2wka-assembly1_B  TM=8.944E-01  e=7.328E-28  Vibrio cholerae O1 biovar El Tor str. N16961